Protein 6I1D (pdb70)

Radius of gyration: 24.36 Å; Cα contacts (8 Å, |Δi|>4): 1255; chains: 2; bounding box: 46×66×73 Å

GO terms:
  GO:0005847 mRNA cleavage and polyadenylation specificity factor complex (C, IDA)
  GO:0034247 snoRNA splicing (P, IMP)
  GO:0004521 RNA endonuclease activity (F, IMP)
  GO:0031126 sno(s)RNA 3'-end processing (P, IMP)
  GO:0006369 termination of RNA polymerase II transcription (P, IMP)
  GO:0006397 mRNA processing (P, IMP)
  GO:0008380 RNA splicing (P, IMP)
  GO:0005515 protein binding (F, IPI)

Solvent-accessible surface area: 23194 Å² total; per-residue (Å²): 186,75,52,54,2,49,0,17,0,0,0,0,3,14,20,2,0,8,0,0,2,0,2,39,4,97,80,59,6,0,0,0,0,0,0,5,14,10,34,77,92,3,22,8,0,5,1,1,5,11,59,19,73,4,37,103,3,43,0,0,1,0,1,0,0,25,22,14,3,0,1,0,0,2,11,0,31,64,68,3,63,26,138,21,113,4,5,0,1,70,0,0,35,29,3,0,59,76,5,0,150,66,10,8,115,31,6,43,69,69,94,160,15,46,110,146,46,41,90,72,1,36,101,135,4,59,46,7,83,34,100,51,82,38,89,10,82,43,0,86,2,17,1,13,38,0,5,2,2,3,4,3,1,0,1,17,2,48,14,62,44,3,50,6,0,3,0,2,4,0,9,50,58,94,16,50,0,9,46,41,4,54,58,7,122,101,77,6,45,0,0,0,0,1,0,4,30,4,40,50,97,59,98,82,61,112,73,28,13,176,110,0,12,103,34,0,22,29,12,4,118,179,31,0,40,0,1,0,4,9,42,12,0,0,31,1,0,2,1,0,19,4,0,7,78,38,8,58,126,62,55,146,80,9,16,80,67,106,22,45,2,33,0,0,3,94,25,1,136,75,3,6,54,16,0,51,93,41,8,108,56,1,12,103,71,4,85,94,92,73,157,95,71,156,88,25,31,0,103,13,153,33,11,50,95,31,148,68,25,142,130,24,173,39,202,23,37,5,0,0,0,0,16,28,17,28,0,50,31,44,35,0,12,58,0,0,30,112,10,0,41,68,87,94,8,1,2,0,4,7,30,55,8,3,85,64,7,23,0,59,84,0,42,124,104,20,123,56,0,52,15,73,142,59,92,142,107,81,26,51,32,128,1,88,20,61,89,7,24,4,7,16,20,3,11,28,106,45,4,26,82,0,1,77,116,14,86,2,55,14,2,0,0,1,5,0,38,46,121,34,0,27,166,0,55,72,27,0,61,80,62,26,52,104,67,126,70,76,148,102,48,15,80,10,54,42,13,141,17,39,72,103,13,74,16,98,28,133,115,4,22,0,67,6,61,11,89,8,10,144,69,80,43,137,4,112,28,121,38,112,16,22,39,0,60,62,0,9,85,67,0,4,127,112,23,130,6,40,86,0,84,35,2,27,6,69,0,37,36,56,133,87,130,116,61,34,122,79,35,76,95,75,0,78,114,65,35,53,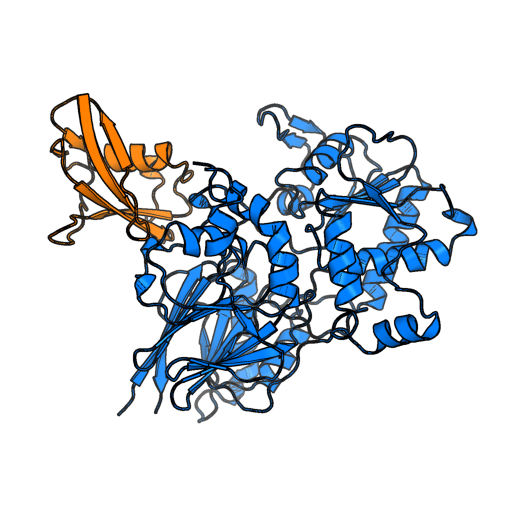2,19,0,42,15,14,23,29,172,186,19,31,0,28,81,5,52,134

Nearest PDB structures (foldseek):
  6i1d-assembly1_A  TM=1.002E+00  e=2.218E-97  Saccharomyces cerevisiae S288C
  8rc4-assembly1_k  TM=8.988E-01  e=2.178E-39  Homo sapiens
  7ycx-assembly1_K  TM=8.843E-01  e=1.951E-39  Homo sapiens
  8r22-assembly1_C  TM=8.656E-01  e=1.515E-35  Homo sapiens
  7cun-assembly1_K  TM=9.005E-01  e=2.048E-30  Homo sapiens

Sequence (546 aa):
NTTTFKFFSLGGSNEVGRSCHILQYKGKTVMLDAGIHPAYQGLASLPFYDEFDLSKVDILLISHFHLDHAASLPYVMQRTNFQGRVFMTHPTKAIYRWLLRDFVRVTSIGGLFSDEDLVDSFDKIETVDYHSTVDVNGIKFTAFHAGHVLGAAMFQIEIAGLRVLFTGDYSREVDRHLNSAEVPPLSSNVLIVESTFGTATHEPRLNRERKLTQLIHSTVMRGGRVLLPVFALGRAQEIMLILDEYWSQHADELGGGQVPIFYASNLAKKCMSVFQTYVNMMNDDIRKKFRDSQTNPFIFKNISYLRNLEDFQDFGPSVMLASPGMLQSGLSRDLLERWCPEDKNLVLITGYSIEGTMAKFIMLEPDTIPSINNPEITIPRRCQVEEISFAAHVDFQENLEFIEKISAPNIILVHGEANPMGRLKSALLSNFASLKGTDNEVHVFNPRNCVEVDLEFQSSTIFYRFKSQRNTSRILFDGTGLTVFDLKREIIQENKLGDGTDFQLKIYNPDTEEEYDDDAFVIPRSTSVIVKRSPAIKGNATRYVT

Organism: Saccharomyces cerevisiae (strain ATCC 204508 / S288c) (NCBI:txid559292)

Foldseek 3Di:
DWWKWKKFWLDFFLFFAQGWMWIDTPQAIEIEFGAFHVLAFAQNRHRNPVLDQLCSHAEYEFQAQDRRGHLRQLVCQPPHNHDHAYEFAPLRLLVNLVCNQVSQVRHPVVPGDDPVCCCRSRVRHYYDHAPDWDDDPQKIKHWFFFWQFPRGTWIWIDHPRAIEIENPFGFAADAQKADHTDADPDAHQEYEYELAQFQDDADHPVVLLVVVVVVCVVLQVVFAAEEEEAALDTLVLSVLLSCLVVCVVPCVQQNDPRAAEEEEAQCVVVRLVSVQVCSVNIDPNLVVVCVVVVDHSSPGPRYDYHYACPPPDDGGYYYYHYDDQLLQDDDSVVVQLVRQLDQSYEYERAADHGPNTVNVVCQVPDQWAARPVGGVDTGGGNYHYYYRYPSNGYHLVRVLVSCVVSLHQEYEYGNYNNVSVVSNQVVNQVVQVVCPPHPSHHHYHRDDHPDMDMDIDD/DFWEWEDAPVDDDIDIDDDDDFFAFLLQVLLRVCVVVVVDQWQFWAKWKAAPPVRHTPPDRGDTDGTPYYIYMYIGGAPVRISNVSRD

InterPro domains:
  IPR001279 Metallo-beta-lactamase [PF00753] (21-196)
  IPR001279 Metallo-beta-lactamase [SM00849] (21-239)
  IPR011108 Zn-dependent metallo-hydrolase, RNA specificity domain [PF07521] (394-443)
  IPR021718 Pre-mRNA 3'-end-processing endonuclease polyadenylation factor C-term [PF11718] (533-777)
  IPR021718 Pre-mRNA 3'-end-processing endonuclease polyadenylation factor C-term [SM01098] (528-778)
  IPR022712 Beta-Casp domain [PF10996] (251-376)
  IPR022712 Beta-Casp domain [SM01027] (251-377)
  IPR036866 Ribonuclease Z/Hydroxyacylglutathione hydrolase-like [G3DSA:3.60.15.10] (14-436)
  IPR036866 Ribonuclease Z/Hydroxyacylglutathione hydrolase-like [SSF56281] (10-473)
  IPR050698 RNA Processing Metallo-Beta-Lactamase [PTHR11203] (11-768)

Structure (mmCIF, N/CA/C/O backbone):
data_6I1D
#
_entry.id   6I1D
#
_cell.length_a   43.380
_cell.length_b   124.270
_cell.length_c   63.450
_cell.angle_alpha   90.00
_cell.angle_beta   103.21
_cell.angle_gamma   90.00
#
_symmetry.space_group_name_H-M   'P 1 21 1'
#
loop_
_entity.id
_entity.type
_entity.pdbx_description
1 polymer 'Endoribonuclease YSH1'
2 polymer 'Protein MPE1'
3 non-polymer 'ZINC ION'
4 non-polymer GLYCEROL
5 water water
#
loop_
_atom_site.group_PDB
_atom_site.id
_atom_site.type_symbol
_atom_site.label_atom_id
_atom_site.label_alt_id
_atom_site.label_comp_id
_atom_site.label_asym_id
_atom_site.label_entity_id
_atom_site.label_seq_id
_atom_site.pdbx_PDB_ins_code
_atom_site.Cartn_x
_atom_site.Cartn_y
_atom_site.Cartn_z
_atom_site.occupancy
_atom_site.B_iso_or_equiv
_atom_site.auth_seq_id
_atom_site.auth_comp_id
_atom_site.auth_asym_id
_atom_site.auth_atom_id
_atom_site.pdbx_PDB_model_num
ATOM 1 N N . ASN A 1 5 ? 1.949 70.330 -25.172 1.00 117.45 5 ASN A N 1
ATOM 2 C CA . ASN A 1 5 ? 2.289 69.000 -24.678 1.00 116.44 5 ASN A CA 1
ATOM 3 C C . ASN A 1 5 ? 2.692 69.038 -23.206 1.00 111.39 5 ASN A C 1
ATOM 4 O O . ASN A 1 5 ? 2.367 68.131 -22.440 1.00 113.58 5 ASN A O 1
ATOM 9 N N . THR A 1 6 ? 3.409 70.089 -22.817 1.00 101.51 6 THR A N 1
ATOM 10 C CA . THR A 1 6 ? 3.835 70.280 -21.438 1.00 90.10 6 THR A CA 1
ATOM 11 C C . THR A 1 6 ? 3.427 71.668 -20.968 1.00 79.23 6 THR A C 1
ATOM 12 O O . THR A 1 6 ? 3.438 72.624 -21.748 1.00 82.97 6 THR A O 1
ATOM 16 N N . THR A 1 7 ? 3.066 71.773 -19.693 1.00 68.60 7 THR A N 1
ATOM 17 C CA . THR A 1 7 ? 2.763 73.053 -19.071 1.00 74.28 7 THR A CA 1
ATOM 18 C C . THR A 1 7 ? 3.807 73.366 -18.006 1.00 66.22 7 THR A C 1
ATOM 19 O O . THR A 1 7 ? 4.462 72.472 -17.465 1.00 63.91 7 THR A O 1
ATOM 23 N N . THR A 1 8 ? 3.953 74.654 -17.711 1.00 62.57 8 THR A N 1
ATOM 24 C CA . THR A 1 8 ? 5.038 75.148 -16.874 1.00 61.92 8 THR A CA 1
ATOM 25 C C . THR A 1 8 ? 4.582 75.301 -15.429 1.00 53.77 8 THR A C 1
ATOM 26 O O . THR A 1 8 ? 3.566 75.949 -15.155 1.00 51.78 8 THR A O 1
ATOM 30 N N . PHE A 1 9 ? 5.339 74.705 -14.510 1.00 54.61 9 PHE A N 1
ATOM 31 C CA . PHE A 1 9 ? 5.204 74.983 -13.087 1.00 53.46 9 PHE A CA 1
ATOM 32 C C . PHE A 1 9 ? 6.190 76.082 -12.713 1.00 56.38 9 PHE A C 1
ATOM 33 O O . PHE A 1 9 ? 7.380 75.993 -13.033 1.00 55.75 9 PHE A O 1
ATOM 41 N N . LYS A 1 10 ? 5.694 77.115 -12.042 1.00 58.45 10 LYS A N 1
ATOM 42 C CA . LYS A 1 10 ? 6.458 78.327 -11.788 1.00 53.36 10 LYS A CA 1
ATOM 43 C C . LYS A 1 10 ? 6.596 78.546 -10.288 1.00 45.77 10 LYS A C 1
ATOM 44 O O . LYS A 1 10 ? 5.594 78.590 -9.568 1.00 49.92 10 LYS A O 1
ATOM 50 N N . PHE A 1 11 ? 7.835 78.683 -9.822 1.00 47.96 11 PHE A N 1
ATOM 51 C CA . PHE A 1 11 ? 8.126 79.026 -8.438 1.00 48.00 11 PHE A CA 1
ATOM 52 C C . PHE A 1 11 ? 8.983 80.285 -8.405 1.00 52.19 11 PHE A C 1
ATOM 53 O O . PHE A 1 11 ? 9.868 80.462 -9.249 1.00 55.64 11 PHE A O 1
ATOM 61 N N . PHE A 1 12 ? 8.715 81.154 -7.429 1.00 56.36 12 PHE A N 1
ATOM 62 C CA . PHE A 1 12 ? 9.584 82.283 -7.114 1.00 54.79 12 PHE A CA 1
ATOM 63 C C . PHE A 1 12 ? 9.167 82.859 -5.769 1.00 50.01 12 PHE A C 1
ATOM 64 O O . PHE A 1 12 ? 7.975 82.924 -5.461 1.00 55.32 12 PHE A O 1
ATOM 72 N N . SER A 1 13 ? 10.153 83.277 -4.980 1.00 48.42 13 SER A N 1
ATOM 73 C CA . SER A 1 13 ? 9.926 83.793 -3.636 1.00 50.81 13 SER A CA 1
ATOM 74 C C . SER A 1 13 ? 9.918 85.316 -3.634 1.00 46.37 13 SER A C 1
ATOM 75 O O . SER A 1 13 ? 10.750 85.954 -4.286 1.00 44.82 13 SER A O 1
ATOM 78 N N . LEU A 1 14 ? 8.976 85.896 -2.891 1.00 45.51 14 LEU A N 1
ATOM 79 C CA . LEU A 1 14 ? 9.044 87.319 -2.581 1.00 47.14 14 LEU A CA 1
ATOM 80 C C . LEU A 1 14 ? 9.917 87.591 -1.363 1.00 42.63 14 LEU A C 1
ATOM 81 O O . LEU A 1 14 ? 10.295 88.745 -1.127 1.00 37.73 14 LEU A O 1
ATOM 86 N N . GLY A 1 15 ? 10.250 86.553 -0.605 1.00 46.94 15 GLY A N 1
ATOM 87 C CA . GLY A 1 15 ? 11.171 86.668 0.505 1.00 42.78 15 GLY A CA 1
ATOM 88 C C . GLY A 1 15 ? 11.473 85.295 1.058 1.00 46.19 15 GLY A C 1
ATOM 89 O O . GLY A 1 15 ? 10.741 84.332 0.812 1.00 46.06 15 GLY A O 1
ATOM 90 N N . GLY A 1 16 ? 12.571 85.215 1.804 1.00 37.03 16 GLY A N 1
ATOM 91 C CA . GLY A 1 16 ? 12.933 83.958 2.424 1.00 31.59 16 GLY A CA 1
ATOM 92 C C . GLY A 1 16 ? 13.666 82.989 1.529 1.00 41.06 16 GLY A C 1
ATOM 93 O O . GLY A 1 16 ? 13.764 81.805 1.863 1.00 40.86 16 GLY A O 1
ATOM 94 N N . SER A 1 17 ? 14.177 83.447 0.393 1.00 40.84 17 SER A N 1
ATOM 95 C CA . SER A 1 17 ? 15.039 82.637 -0.455 1.00 45.41 17 SER A CA 1
ATOM 96 C C . SER A 1 17 ? 16.476 83.104 -0.291 1.00 45.68 17 SER A C 1
ATOM 97 O O . SER A 1 17 ? 16.754 84.308 -0.352 1.00 45.69 17 SER A O 1
ATOM 100 N N . ASN A 1 18 ? 17.376 82.144 -0.071 1.00 41.39 18 ASN A N 1
ATOM 101 C CA . ASN A 1 18 ? 18.780 82.418 0.235 1.00 49.07 18 ASN A CA 1
ATOM 102 C C . ASN A 1 18 ? 18.921 83.312 1.460 1.00 50.28 18 ASN A C 1
ATOM 103 O O . ASN A 1 18 ? 19.903 84.044 1.601 1.00 47.47 18 ASN A O 1
ATOM 108 N N . GLU A 1 19 ? 17.934 83.241 2.349 1.00 51.11 19 GLU A N 1
ATOM 109 C CA . GLU A 1 19 ? 17.923 83.995 3.593 1.00 48.26 19 GLU A CA 1
ATOM 110 C C . GLU A 1 19 ? 16.904 83.345 4.516 1.00 48.22 19 GLU A C 1
ATOM 111 O O . GLU A 1 19 ? 16.074 82.543 4.081 1.00 45.46 19 GLU A O 1
ATOM 117 N N . VAL A 1 20 ? 16.989 83.687 5.798 1.00 52.21 20 VAL A N 1
ATOM 118 C CA . VAL A 1 20 ? 15.972 83.336 6.781 1.00 49.33 20 VAL A CA 1
ATOM 119 C C . VAL A 1 20 ? 15.265 84.625 7.172 1.00 53.04 20 VAL A C 1
ATOM 120 O O . VAL A 1 20 ? 15.903 85.566 7.664 1.00 53.80 20 VAL A O 1
ATOM 124 N N . GLY A 1 21 ? 13.954 84.672 6.951 1.00 52.62 21 GLY A N 1
ATOM 125 C CA . GLY A 1 21 ? 13.180 85.864 7.235 1.00 45.46 21 GLY A CA 1
ATOM 126 C C . GLY A 1 21 ? 12.279 86.263 6.084 1.00 43.24 21 GLY A C 1
ATOM 127 O O . GLY A 1 21 ? 12.548 85.912 4.929 1.00 36.54 21 GLY A O 1
ATOM 128 N N . ARG A 1 22 ? 11.215 87.003 6.405 1.00 40.65 22 ARG A N 1
ATOM 129 C CA . ARG A 1 22 ? 10.226 87.527 5.449 1.00 39.17 22 ARG A CA 1
ATOM 130 C C . ARG A 1 22 ? 9.792 86.467 4.432 1.00 45.15 22 ARG A C 1
ATOM 131 O O . ARG A 1 22 ? 9.731 86.705 3.223 1.00 45.89 22 ARG A O 1
ATOM 139 N N . SER A 1 23 ? 9.445 85.288 4.945 1.00 41.87 23 SER A N 1
ATOM 140 C CA . SER A 1 23 ? 9.120 84.156 4.083 1.00 45.71 23 SER A CA 1
ATOM 141 C C . SER A 1 23 ? 7.840 84.407 3.292 1.00 48.04 23 SER A C 1
ATOM 142 O O . SER A 1 23 ? 6.805 84.777 3.858 1.00 45.02 23 SER A O 1
ATOM 145 N N . CYS A 1 24 ? 7.918 84.195 1.978 1.00 42.38 24 CYS A N 1
ATOM 146 C CA . CYS A 1 24 ? 6.768 84.306 1.089 1.00 39.91 24 CYS A CA 1
ATOM 147 C C . CYS A 1 24 ? 7.114 83.743 -0.284 1.00 43.26 24 CYS A C 1
ATOM 148 O O . CYS A 1 24 ? 7.930 84.323 -1.010 1.00 37.76 24 CYS A O 1
ATOM 151 N N . HIS A 1 25 ? 6.491 82.622 -0.646 1.00 39.53 25 HIS A N 1
ATOM 152 C CA . HIS A 1 25 ? 6.767 81.913 -1.888 1.00 42.75 25 HIS A CA 1
ATOM 153 C C . HIS A 1 25 ? 5.489 81.766 -2.702 1.00 46.41 25 HIS A C 1
ATOM 154 O O . HIS A 1 25 ? 4.408 81.559 -2.142 1.00 43.93 25 HIS A O 1
ATOM 161 N N . ILE A 1 26 ? 5.622 81.862 -4.026 1.00 49.56 26 ILE A N 1
ATOM 162 C CA . ILE A 1 26 ? 4.495 81.829 -4.952 1.00 47.18 26 ILE A CA 1
ATOM 163 C C . ILE A 1 26 ? 4.631 80.617 -5.865 1.00 44.99 26 ILE A C 1
ATOM 164 O O . ILE A 1 26 ? 5.717 80.340 -6.387 1.00 47.04 26 ILE A O 1
ATOM 169 N N . LEU A 1 27 ? 3.522 79.903 -6.061 1.00 50.52 27 LEU A N 1
ATOM 170 C CA . LEU A 1 27 ? 3.430 78.803 -7.013 1.00 46.91 27 LEU A CA 1
ATOM 171 C C . LEU A 1 27 ? 2.361 79.116 -8.050 1.00 44.76 27 LEU A C 1
ATOM 172 O O . LEU A 1 27 ? 1.264 79.560 -7.701 1.00 48.87 27 LEU A O 1
ATOM 177 N N . GLN A 1 28 ? 2.679 78.886 -9.324 1.00 48.05 28 GLN A N 1
ATOM 178 C CA . GLN A 1 28 ? 1.705 79.010 -10.403 1.00 49.78 28 GLN A CA 1
ATOM 179 C C . GLN A 1 28 ? 1.766 77.776 -11.287 1.00 56.57 28 GLN A C 1
ATOM 180 O O . GLN A 1 28 ? 2.855 77.328 -11.663 1.00 54.18 28 GLN A O 1
ATOM 186 N N . TYR A 1 29 ? 0.593 77.243 -11.620 1.00 52.48 29 TYR A N 1
ATOM 187 C CA . TYR A 1 29 ? 0.484 76.041 -12.441 1.00 55.94 29 TYR A CA 1
ATOM 188 C C . TYR A 1 29 ? -0.945 75.945 -12.949 1.00 60.83 29 TYR A C 1
ATOM 189 O O . TYR A 1 29 ? -1.882 75.879 -12.145 1.00 54.43 29 TYR A O 1
ATOM 198 N N . LYS A 1 30 ? -1.111 75.961 -14.273 1.00 62.02 30 LYS A N 1
ATOM 199 C CA . LYS A 1 30 ? -2.420 75.836 -14.917 1.00 57.29 30 LYS A CA 1
ATOM 200 C C . LYS A 1 30 ? -3.396 76.903 -14.419 1.00 61.92 30 LYS A C 1
ATOM 201 O O . LYS A 1 30 ? -4.538 76.614 -14.050 1.00 58.30 30 LYS A O 1
ATOM 207 N N . GLY A 1 31 ? -2.933 78.153 -14.404 1.00 54.46 31 GLY A N 1
ATOM 208 C CA . GLY A 1 31 ? -3.785 79.280 -14.082 1.00 46.23 31 GLY A CA 1
ATOM 209 C C . GLY A 1 31 ? -4.124 79.457 -12.617 1.00 50.03 31 GLY A C 1
ATOM 210 O O . GLY A 1 31 ? -4.880 80.379 -12.284 1.00 56.91 31 GLY A O 1
ATOM 211 N N . LYS A 1 32 ? -3.600 78.613 -11.734 1.00 47.63 32 LYS A N 1
ATOM 212 C CA . LYS A 1 32 ? -3.823 78.738 -10.302 1.00 41.11 32 LYS A CA 1
ATOM 213 C C . LYS A 1 32 ? -2.588 79.324 -9.629 1.00 48.09 32 LYS A C 1
ATOM 214 O O . LYS A 1 32 ? -1.455 79.062 -10.040 1.00 45.01 32 LYS A O 1
ATOM 220 N N . THR A 1 33 ? -2.815 80.129 -8.592 1.00 46.72 33 THR A N 1
ATOM 221 C CA . THR A 1 33 ? -1.737 80.805 -7.877 1.00 44.02 33 THR A CA 1
ATOM 222 C C . THR A 1 33 ? -1.893 80.562 -6.383 1.00 48.46 33 THR A C 1
ATOM 223 O O . THR A 1 33 ? -2.946 80.861 -5.809 1.00 49.43 33 THR A O 1
ATOM 227 N N . VAL A 1 34 ? -0.841 80.029 -5.760 1.00 40.89 34 VAL A N 1
ATOM 228 C CA . VAL A 1 34 ? -0.796 79.744 -4.330 1.00 39.47 34 VAL A CA 1
ATOM 229 C C . VAL A 1 34 ? 0.318 80.573 -3.708 1.00 47.55 34 VAL A C 1
ATOM 230 O O . VAL A 1 34 ? 1.423 80.648 -4.257 1.00 44.30 34 VAL A O 1
ATOM 234 N N . MET A 1 35 ? 0.032 81.195 -2.567 1.00 48.01 35 MET A N 1
ATOM 235 C CA . MET A 1 35 ? 1.045 81.891 -1.782 1.00 49.51 35 MET A CA 1
ATOM 236 C C . MET A 1 35 ? 1.329 81.095 -0.514 1.00 47.43 35 MET A C 1
ATOM 237 O O . MET A 1 35 ? 0.399 80.715 0.206 1.00 44.78 35 MET A O 1
ATOM 242 N N . LEU A 1 36 ? 2.611 80.843 -0.248 1.00 49.79 36 LEU A N 1
ATOM 243 C CA . LEU A 1 36 ? 3.057 80.119 0.939 1.00 46.77 36 LEU A CA 1
ATOM 244 C C . LEU A 1 36 ? 3.675 81.111 1.917 1.00 45.75 36 LEU A C 1
ATOM 245 O O . LEU A 1 36 ? 4.716 81.710 1.624 1.00 50.11 36 LEU A O 1
ATOM 250 N N . ASP A 1 37 ? 3.016 81.291 3.066 1.00 45.81 37 ASP A N 1
ATOM 251 C CA . ASP A 1 37 ? 3.488 82.105 4.185 1.00 46.19 37 ASP A CA 1
ATOM 252 C C . ASP A 1 37 ? 3.506 83.601 3.876 1.00 40.99 37 ASP A C 1
ATOM 253 O O . ASP A 1 37 ? 3.367 84.015 2.720 1.00 40.58 37 ASP A O 1
ATOM 258 N N . ALA A 1 38 ? 3.662 84.417 4.919 1.00 39.48 38 ALA A N 1
ATOM 259 C CA . ALA A 1 38 ? 3.723 85.869 4.788 1.00 35.58 38 ALA A CA 1
ATOM 260 C C . ALA A 1 38 ? 4.378 86.475 6.023 1.00 40.51 38 ALA A C 1
ATOM 261 O O . ALA A 1 38 ? 3.687 86.969 6.920 1.00 41.76 38 ALA A O 1
ATOM 263 N N . GLY A 1 39 ? 5.709 86.435 6.090 1.00 33.95 39 GLY A N 1
ATOM 264 C CA . GLY A 1 39 ? 6.436 86.891 7.251 1.00 31.88 39 GLY A CA 1
ATOM 265 C C . GLY A 1 39 ? 7.132 88.223 7.024 1.00 40.94 39 GLY A C 1
ATOM 2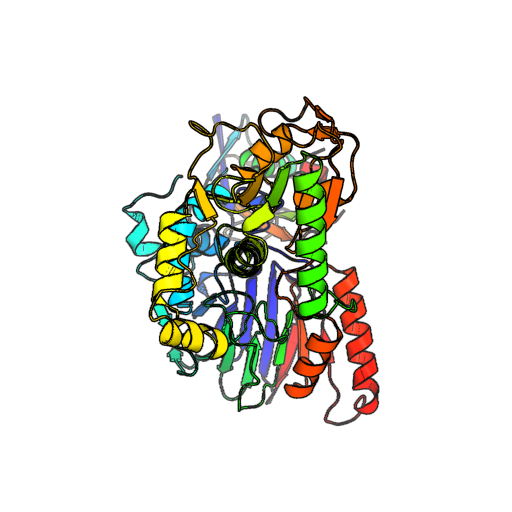66 O O . GLY A 1 39 ? 7.057 88.833 5.961 1.00 42.67 39 GLY A O 1
ATOM 267 N N . ILE A 1 40 ? 7.822 88.669 8.073 1.00 40.41 40 ILE A N 1
ATOM 268 C CA . ILE A 1 40 ? 8.651 89.863 8.013 1.00 45.03 40 ILE A CA 1
ATOM 269 C C . ILE A 1 40 ? 10.086 89.477 8.357 1.00 42.52 40 ILE A C 1
ATOM 270 O O . ILE A 1 40 ? 10.363 88.376 8.833 1.00 39.81 40 ILE A O 1
ATOM 275 N N . HIS A 1 41 ? 11.002 90.410 8.100 1.00 46.52 41 HIS A N 1
ATOM 276 C CA . HIS A 1 41 ? 12.406 90.228 8.434 1.00 44.04 41 HIS A CA 1
ATOM 277 C C . HIS A 1 41 ? 12.683 90.900 9.769 1.00 53.14 41 HIS A C 1
ATOM 278 O O . HIS A 1 41 ? 12.611 92.136 9.855 1.00 51.68 41 HIS A O 1
ATOM 285 N N . PRO A 1 42 ? 13.017 90.149 10.822 1.00 50.73 42 PRO A N 1
ATOM 286 C CA . PRO A 1 42 ? 13.172 90.762 12.155 1.00 50.06 42 PRO A CA 1
ATOM 287 C C . PRO A 1 42 ? 14.272 91.807 12.235 1.00 50.86 42 PRO A C 1
ATOM 288 O O . PRO A 1 42 ? 14.330 92.533 13.236 1.00 48.72 42 PRO A O 1
ATOM 292 N N . ALA A 1 43 ? 15.148 91.904 11.235 1.00 48.22 43 ALA A N 1
ATOM 293 C CA . ALA A 1 43 ? 16.209 92.900 11.279 1.00 51.58 43 ALA A CA 1
ATOM 294 C C . ALA A 1 43 ? 15.731 94.295 10.898 1.00 58.32 43 ALA A C 1
ATOM 295 O O . ALA A 1 43 ? 16.473 95.261 11.104 1.00 57.89 43 ALA A O 1
ATOM 297 N N . TYR A 1 44 ? 14.518 94.429 10.366 1.00 55.29 44 TYR A N 1
ATOM 298 C CA . TYR A 1 44 ? 14.013 95.708 9.894 1.00 52.49 44 TYR A CA 1
ATOM 299 C C . TYR A 1 44 ? 12.656 95.998 10.521 1.00 58.26 44 TYR A C 1
ATOM 300 O O . TYR A 1 44 ? 12.075 95.168 11.227 1.00 53.36 44 TYR A O 1
ATOM 309 N N . GLN A 1 45 ? 12.158 97.205 10.255 1.00 64.01 45 GLN A N 1
ATOM 310 C CA . GLN A 1 45 ? 10.850 97.644 10.714 1.00 64.59 45 GLN A CA 1
ATOM 311 C C . GLN A 1 45 ? 10.117 98.326 9.568 1.00 63.25 45 GLN A C 1
ATOM 312 O O . GLN A 1 45 ? 10.714 98.695 8.554 1.00 63.85 45 GLN A O 1
ATOM 318 N N . GLY A 1 46 ? 8.809 98.492 9.744 1.00 58.01 46 GLY A N 1
ATOM 319 C CA . GLY A 1 46 ? 8.001 99.132 8.726 1.00 47.30 46 GLY A CA 1
ATOM 320 C C . GLY A 1 46 ? 7.991 98.348 7.426 1.00 52.91 46 GLY A C 1
ATOM 321 O O . GLY A 1 46 ? 8.047 97.112 7.403 1.00 54.56 46 GLY A O 1
ATOM 322 N N . LEU A 1 47 ? 7.910 99.085 6.315 1.00 49.94 47 LEU A N 1
ATOM 323 C CA . LEU A 1 47 ? 7.888 98.442 5.004 1.00 44.31 47 LEU A CA 1
ATOM 324 C C . LEU A 1 47 ? 9.212 97.760 4.688 1.00 51.84 47 LEU A C 1
ATOM 325 O O . LEU A 1 47 ? 9.244 96.794 3.913 1.00 49.35 47 LEU A O 1
ATOM 330 N N . ALA A 1 48 ? 10.313 98.241 5.279 1.00 45.30 48 ALA A N 1
ATOM 331 C CA . ALA A 1 48 ? 11.612 97.618 5.050 1.00 51.40 48 ALA A CA 1
ATOM 332 C C . ALA A 1 48 ? 11.648 96.166 5.514 1.00 51.68 48 ALA A C 1
ATOM 333 O O . ALA A 1 48 ? 12.503 95.402 5.056 1.00 46.65 48 ALA A O 1
ATOM 335 N N . SER A 1 49 ? 10.743 95.767 6.406 1.00 51.33 49 SER A N 1
ATOM 336 C CA . SER A 1 49 ? 10.704 94.401 6.909 1.00 48.45 49 SER A CA 1
ATOM 337 C C . SER A 1 49 ? 9.850 93.475 6.053 1.00 48.55 49 SER A C 1
ATOM 338 O O . SER A 1 49 ? 9.799 92.273 6.332 1.00 50.84 49 SER A O 1
ATOM 341 N N . LEU A 1 50 ? 9.192 93.999 5.002 1.00 46.56 50 LEU A N 1
ATOM 342 C CA . LEU A 1 50 ? 8.214 93.235 4.241 1.00 49.61 50 LEU A CA 1
ATOM 343 C C . LEU A 1 50 ? 8.872 92.447 3.112 1.00 43.01 50 LEU A C 1
ATOM 344 O O . LEU A 1 50 ? 9.938 92.827 2.617 1.00 51.04 50 LEU A O 1
ATOM 349 N N . PRO A 1 51 ? 8.253 91.345 2.687 1.00 38.66 51 PRO A N 1
ATOM 350 C CA . PRO A 1 51 ? 8.642 90.718 1.417 1.00 35.58 51 PRO A CA 1
ATOM 351 C C . PRO A 1 51 ? 8.475 91.696 0.264 1.00 41.47 51 PRO A C 1
ATOM 352 O O . PRO A 1 51 ? 7.825 92.736 0.377 1.00 42.89 51 PRO A O 1
ATOM 356 N N . PHE A 1 52 ? 9.071 91.349 -0.877 1.00 42.44 52 PHE A N 1
ATOM 357 C CA . PHE A 1 52 ? 9.072 92.246 -2.034 1.00 43.81 52 PHE A CA 1
ATOM 358 C C . PHE A 1 52 ? 7.762 92.083 -2.811 1.00 43.52 52 PHE A C 1
ATOM 359 O O . PHE A 1 52 ? 7.716 91.621 -3.954 1.00 44.37 52 PHE A O 1
ATOM 367 N N . TYR A 1 53 ? 6.678 92.514 -2.155 1.00 41.54 53 TYR A N 1
ATOM 368 C CA . TYR A 1 53 ? 5.334 92.370 -2.703 1.00 46.30 53 TYR A CA 1
ATOM 369 C C . TYR A 1 53 ? 5.143 93.157 -3.995 1.00 52.33 53 TYR A C 1
ATOM 370 O O . TYR A 1 53 ? 4.292 92.791 -4.815 1.00 52.26 53 TYR A O 1
ATOM 379 N N . ASP A 1 54 ? 5.903 94.238 -4.194 1.00 49.12 54 ASP A N 1
ATOM 380 C CA . ASP A 1 54 ? 5.738 95.044 -5.402 1.00 45.53 54 ASP A CA 1
ATOM 381 C C . ASP A 1 54 ? 6.070 94.266 -6.669 1.00 44.41 54 ASP A C 1
ATOM 382 O O . ASP A 1 54 ? 5.714 94.711 -7.766 1.00 48.26 54 ASP A O 1
ATOM 387 N N . GLU A 1 55 ? 6.756 93.130 -6.550 1.00 40.23 55 GLU A N 1
ATOM 388 C CA . GLU A 1 55 ? 7.177 92.353 -7.707 1.00 48.58 55 GLU A CA 1
ATOM 389 C C . GLU A 1 55 ? 6.122 91.360 -8.182 1.00 55.73 55 GLU A C 1
ATOM 390 O O . GLU A 1 55 ? 6.360 90.656 -9.168 1.00 57.89 55 GLU A O 1
ATOM 396 N N . PHE A 1 56 ? 4.966 91.290 -7.524 1.00 54.83 56 PHE A N 1
ATOM 397 C CA . PHE A 1 56 ? 3.933 90.347 -7.924 1.00 51.01 56 PHE A CA 1
ATOM 398 C C . PHE A 1 56 ? 2.558 90.953 -7.693 1.00 51.78 56 PHE A C 1
ATOM 399 O O . PHE A 1 56 ? 2.341 91.665 -6.709 1.00 55.03 56 PHE A O 1
ATOM 407 N N . ASP A 1 57 ? 1.635 90.660 -8.606 1.00 58.02 57 ASP A N 1
ATOM 408 C CA . ASP A 1 57 ? 0.242 91.086 -8.480 1.00 59.43 57 ASP A CA 1
ATOM 409 C C . ASP A 1 57 ? -0.436 90.190 -7.449 1.00 54.52 57 ASP A C 1
ATOM 410 O O . ASP A 1 57 ? -0.816 89.055 -7.747 1.00 52.25 57 ASP A O 1
ATOM 415 N N . LEU A 1 58 ? -0.593 90.703 -6.225 1.00 50.61 58 LEU A N 1
ATOM 416 C CA . LEU A 1 58 ? -1.193 89.911 -5.156 1.00 52.70 58 LEU A CA 1
ATOM 417 C C . LEU A 1 58 ? -2.662 89.603 -5.414 1.00 49.31 58 LEU A C 1
ATOM 418 O O . LEU A 1 58 ? -3.194 88.653 -4.829 1.00 43.80 58 LEU A O 1
ATOM 423 N N . SER A 1 59 ? -3.326 90.375 -6.274 1.00 48.72 59 SER A N 1
ATOM 424 C CA . SER A 1 59 ? -4.724 90.113 -6.587 1.00 50.53 59 SER A CA 1
ATOM 425 C C . SER A 1 59 ? -4.919 88.820 -7.368 1.00 51.82 59 SER A C 1
ATOM 426 O O . SER A 1 59 ? -6.061 88.375 -7.513 1.00 51.09 59 SER A O 1
ATOM 429 N N . LYS A 1 60 ? -3.842 88.214 -7.867 1.00 49.76 60 LYS A N 1
ATOM 430 C CA . LYS A 1 60 ? -3.912 86.964 -8.610 1.00 47.68 60 LYS A CA 1
ATOM 431 C C . LYS A 1 60 ? -3.845 85.733 -7.716 1.00 42.98 60 LYS A C 1
ATOM 432 O O . LYS A 1 60 ? -4.067 84.619 -8.206 1.00 48.94 60 LYS A O 1
ATOM 438 N N . VAL A 1 61 ? -3.552 85.904 -6.429 1.00 40.09 61 VAL A N 1
ATOM 439 C CA . VAL A 1 61 ? -3.380 84.776 -5.521 1.00 43.50 61 VAL A CA 1
ATOM 440 C C . VAL A 1 61 ? -4.743 84.199 -5.168 1.00 50.31 61 VAL A C 1
ATOM 441 O O . VAL A 1 61 ? -5.626 84.914 -4.684 1.00 50.80 61 VAL A O 1
ATOM 445 N N . ASP A 1 62 ? -4.912 82.896 -5.396 1.00 55.42 62 ASP A N 1
ATOM 446 C CA . ASP A 1 62 ? -6.176 82.241 -5.076 1.00 46.14 62 ASP A CA 1
ATOM 447 C C . ASP A 1 62 ? -6.254 81.867 -3.599 1.00 50.23 62 ASP A C 1
ATOM 448 O O . ASP A 1 62 ? -7.234 82.195 -2.919 1.00 46.21 62 ASP A O 1
ATOM 453 N N . ILE A 1 63 ? -5.242 81.171 -3.084 1.00 43.35 63 ILE A N 1
ATOM 454 C CA . ILE A 1 63 ? -5.210 80.794 -1.679 1.00 44.55 63 ILE A CA 1
ATOM 455 C C . ILE A 1 63 ? -3.863 81.177 -1.088 1.00 49.41 63 ILE A C 1
ATOM 456 O O . ILE A 1 63 ? -2.836 81.188 -1.775 1.00 46.22 63 ILE A O 1
ATOM 461 N N . LEU A 1 64 ? -3.877 81.498 0.203 1.00 49.22 64 LEU A N 1
ATOM 462 C CA . LEU A 1 64 ? -2.672 81.844 0.945 1.00 46.71 64 LEU A CA 1
ATOM 463 C C . LEU A 1 64 ? -2.628 80.979 2.194 1.00 45.08 64 LEU A C 1
ATOM 464 O O . LEU A 1 64 ? -3.510 81.081 3.052 1.00 43.33 64 LEU A O 1
ATOM 469 N N . LEU A 1 65 ? -1.615 80.120 2.285 1.00 40.09 65 LEU A N 1
ATOM 470 C CA . LEU A 1 65 ? -1.470 79.188 3.392 1.00 42.08 65 LEU A CA 1
ATOM 471 C C . LEU A 1 65 ? -0.367 79.658 4.330 1.00 44.31 65 LEU A C 1
ATOM 472 O O . LEU A 1 65 ? 0.684 80.125 3.881 1.00 43.42 65 LEU A O 1
ATOM 477 N N . ILE A 1 66 ? -0.614 79.530 5.633 1.00 42.43 66 ILE A N 1
ATOM 478 C CA . ILE A 1 66 ? 0.313 79.959 6.676 1.00 37.08 66 ILE A CA 1
ATOM 479 C C . ILE A 1 66 ? 0.754 78.722 7.446 1.00 44.42 66 ILE A C 1
ATOM 480 O O . ILE A 1 66 ? -0.070 78.069 8.100 1.00 45.52 66 ILE A O 1
ATOM 485 N N . SER A 1 67 ? 2.054 78.410 7.379 1.00 36.70 67 SER A N 1
ATOM 486 C CA . SER A 1 67 ? 2.561 77.179 7.980 1.00 37.19 67 SER A CA 1
ATOM 487 C C . SER A 1 67 ? 2.526 77.232 9.504 1.00 41.56 67 SER A C 1
ATOM 488 O O . SER A 1 67 ? 2.208 76.227 10.151 1.00 40.60 67 SER A O 1
ATOM 491 N N . HIS A 1 68 ? 2.862 78.377 10.098 1.00 36.73 68 HIS A N 1
ATOM 492 C CA . HIS A 1 68 ? 2.852 78.513 11.552 1.00 42.85 68 HIS A CA 1
ATOM 493 C C . HIS A 1 68 ? 2.922 79.994 11.913 1.00 49.02 68 HIS A C 1
ATOM 494 O O . HIS A 1 68 ? 3.003 80.863 11.041 1.00 43.77 68 HIS A O 1
ATOM 501 N N . PHE A 1 69 ? 2.897 80.276 13.217 1.00 46.65 69 PHE A N 1
ATOM 502 C CA . PHE A 1 69 ? 2.647 81.625 13.712 1.00 46.92 69 PHE A CA 1
ATOM 503 C C . PHE A 1 69 ? 3.905 82.470 13.874 1.00 46.42 69 PHE A C 1
ATOM 504 O O . PHE A 1 69 ? 3.796 83.627 14.293 1.00 40.46 69 PHE A O 1
ATOM 512 N N . HIS A 1 70 ? 5.086 81.934 13.572 1.00 45.11 70 HIS A N 1
ATOM 513 C CA . HIS A 1 70 ? 6.314 82.679 13.823 1.00 44.14 70 HIS A CA 1
ATOM 514 C C . HIS A 1 70 ? 6.363 83.950 12.977 1.00 46.82 70 HIS A C 1
ATOM 515 O O . HIS A 1 70 ? 5.753 84.040 11.906 1.00 44.13 70 HIS A O 1
ATOM 522 N N . LEU A 1 71 ? 7.096 84.947 13.480 1.00 53.25 71 LEU A N 1
ATOM 523 C CA . LEU A 1 71 ? 7.057 86.274 12.874 1.00 54.04 71 LEU A CA 1
ATOM 524 C C . LEU A 1 71 ? 7.626 86.276 11.460 1.00 46.95 71 LEU A C 1
ATOM 525 O O . LEU A 1 71 ? 7.185 87.066 10.616 1.00 46.79 71 LEU A O 1
ATOM 530 N N . ASP A 1 72 ? 8.591 85.409 11.170 1.00 41.60 72 ASP A N 1
ATOM 531 C CA . ASP A 1 72 ? 9.126 85.344 9.815 1.00 38.80 72 ASP A CA 1
ATOM 532 C C . ASP A 1 72 ? 8.260 84.508 8.885 1.00 46.28 72 ASP A C 1
ATOM 533 O O . ASP A 1 72 ? 8.703 84.175 7.781 1.00 40.94 72 ASP A O 1
ATOM 538 N N . HIS A 1 73 ? 7.031 84.188 9.301 1.00 47.83 73 HIS A N 1
ATOM 539 C CA . HIS A 1 73 ? 6.080 83.472 8.457 1.00 39.14 73 HIS A CA 1
ATOM 540 C C . HIS A 1 73 ? 4.676 84.048 8.471 1.00 38.49 73 HIS A C 1
ATOM 541 O O . HIS A 1 73 ? 3.930 83.806 7.516 1.00 39.89 73 HIS A O 1
ATOM 548 N N . ALA A 1 74 ? 4.279 84.802 9.495 1.00 37.78 74 ALA A N 1
ATOM 549 C CA . ALA A 1 74 ? 2.914 85.290 9.596 1.00 47.29 74 ALA A CA 1
ATOM 550 C C . ALA A 1 74 ? 2.792 86.781 9.882 1.00 42.21 74 ALA A C 1
ATOM 551 O O . ALA A 1 74 ? 1.684 87.315 9.771 1.00 45.40 74 ALA A O 1
ATOM 553 N N . ALA A 1 75 ? 3.880 87.471 10.234 1.00 43.19 75 ALA A N 1
ATOM 554 C CA . ALA A 1 75 ? 3.764 88.855 10.687 1.00 53.01 75 ALA A CA 1
ATOM 555 C C . ALA A 1 75 ? 3.418 89.820 9.561 1.00 50.84 75 ALA A C 1
ATOM 556 O O . ALA A 1 75 ? 3.041 90.962 9.838 1.00 47.56 75 ALA A O 1
ATOM 558 N N . SER A 1 76 ? 3.546 89.396 8.307 1.00 53.68 76 SER A N 1
ATOM 559 C CA . SER A 1 76 ? 3.154 90.204 7.162 1.00 44.74 76 SER A CA 1
ATOM 560 C C . SER A 1 76 ? 1.706 89.967 6.745 1.00 49.02 76 SER A C 1
ATOM 561 O O . SER A 1 76 ? 1.214 90.655 5.845 1.00 46.47 76 SER A O 1
ATOM 564 N N . LEU A 1 77 ? 1.016 89.012 7.371 1.00 47.59 77 LEU A N 1
ATOM 565 C CA . LEU A 1 77 ? -0.373 88.737 7.006 1.00 53.15 77 LEU A CA 1
ATOM 566 C C . LEU A 1 77 ? -1.312 89.910 7.274 1.00 52.82 77 LEU A C 1
ATOM 567 O O . LEU A 1 77 ? -2.140 90.214 6.397 1.00 43.22 77 LEU A O 1
ATOM 572 N N . PRO A 1 78 ? -1.261 90.600 8.425 1.00 50.68 78 PRO A N 1
ATOM 573 C CA . PRO A 1 78 ? -2.179 91.741 8.603 1.00 52.64 78 PRO A CA 1
ATOM 574 C C . PRO A 1 78 ? -1.992 92.813 7.547 1.00 56.41 78 PRO A C 1
ATOM 575 O O . PRO A 1 78 ? -2.969 93.435 7.111 1.00 55.85 78 PRO A O 1
ATOM 579 N N . TYR A 1 79 ? -0.748 93.039 7.118 1.00 50.80 79 TYR A N 1
ATOM 580 C CA . TYR A 1 79 ? -0.481 94.002 6.057 1.00 48.86 79 TYR A CA 1
ATOM 581 C C . TYR A 1 79 ? -1.042 93.525 4.724 1.00 49.82 79 TYR A C 1
ATOM 582 O O . TYR A 1 79 ? -1.584 94.322 3.951 1.00 52.55 79 TYR A O 1
ATOM 591 N N . VAL A 1 80 ? -0.899 92.230 4.431 1.00 50.94 80 VAL A N 1
ATOM 592 C CA . VAL A 1 80 ? -1.398 91.689 3.171 1.00 46.70 80 VAL A CA 1
ATOM 593 C C . VAL A 1 80 ? -2.913 91.818 3.099 1.00 51.23 80 VAL A C 1
ATOM 594 O O . VAL A 1 80 ? -3.476 92.170 2.054 1.00 51.47 80 VAL A O 1
ATOM 598 N N . MET A 1 81 ? -3.595 91.551 4.209 1.00 53.74 81 MET A N 1
ATOM 599 C CA . MET A 1 81 ? -5.050 91.518 4.225 1.00 52.08 81 MET A CA 1
ATOM 600 C C . MET A 1 81 ? -5.681 92.895 4.371 1.00 55.22 81 MET A C 1
ATOM 601 O O . MET A 1 81 ? -6.903 93.013 4.227 1.00 62.31 81 MET A O 1
ATOM 606 N N . GLN A 1 82 ? -4.893 93.929 4.647 1.00 53.10 82 GLN A N 1
ATOM 607 C CA . GLN A 1 82 ? -5.427 95.255 4.914 1.00 63.40 82 GLN A CA 1
ATOM 608 C C . GLN A 1 82 ? -4.940 96.324 3.949 1.00 64.85 82 GLN A C 1
ATOM 609 O O . GLN A 1 82 ? -5.693 97.258 3.660 1.00 66.18 82 GLN A O 1
ATOM 615 N N . ARG A 1 83 ? -3.718 96.208 3.425 1.00 56.15 83 ARG A N 1
ATOM 616 C CA . ARG A 1 83 ? -3.114 97.279 2.645 1.00 58.04 83 ARG A CA 1
ATOM 617 C C . ARG A 1 83 ? -2.833 96.917 1.193 1.00 51.50 83 ARG A C 1
ATOM 618 O O . ARG A 1 83 ? -2.388 97.787 0.436 1.00 54.74 83 ARG A O 1
ATOM 626 N N . THR A 1 84 ? -3.073 95.678 0.777 1.00 47.93 84 THR A N 1
ATOM 627 C CA . THR A 1 84 ? -2.740 95.224 -0.568 1.00 45.48 84 THR A CA 1
ATOM 628 C C . THR A 1 84 ? -4.010 94.882 -1.343 1.00 53.54 84 THR A C 1
ATOM 629 O O . THR A 1 84 ? -5.122 94.905 -0.809 1.00 57.92 84 THR A O 1
ATOM 633 N N . ASN A 1 85 ? -3.827 94.556 -2.623 1.00 60.25 85 ASN A N 1
ATOM 634 C CA . ASN A 1 85 ? -4.906 94.090 -3.485 1.00 62.97 85 ASN A CA 1
ATOM 635 C C . ASN A 1 85 ? -5.171 92.597 -3.345 1.00 61.49 85 ASN A C 1
ATOM 636 O O . ASN A 1 85 ? -5.811 92.011 -4.224 1.00 63.85 85 ASN A O 1
ATOM 641 N N . PHE A 1 86 ? -4.682 91.965 -2.282 1.00 52.41 86 PHE A N 1
ATOM 642 C CA . PHE A 1 86 ? -4.998 90.564 -2.048 1.00 53.74 86 PHE A CA 1
ATOM 643 C C . PHE A 1 86 ? -6.497 90.399 -1.828 1.00 52.69 86 PHE A C 1
ATOM 644 O O . PHE A 1 86 ? -7.126 91.178 -1.105 1.00 50.36 86 PHE A O 1
ATOM 652 N N . GLN A 1 87 ? -7.071 89.382 -2.468 1.00 46.96 87 GLN A N 1
ATOM 653 C CA . GLN A 1 87 ? -8.485 89.086 -2.300 1.00 61.39 87 GLN A CA 1
ATOM 654 C C . GLN A 1 87 ? -8.769 87.599 -2.150 1.00 61.73 87 GLN A C 1
ATOM 655 O O . GLN A 1 87 ? -9.940 87.224 -2.038 1.00 67.07 87 GLN A O 1
ATOM 661 N N . GLY A 1 88 ? -7.749 86.749 -2.143 1.00 54.32 88 GLY A N 1
ATOM 662 C CA . GLY A 1 88 ? -7.959 85.327 -2.017 1.00 50.56 88 GLY A CA 1
ATOM 663 C C . GLY A 1 88 ? -8.343 84.934 -0.600 1.00 51.56 88 GLY A C 1
ATOM 664 O O . GLY A 1 88 ? -8.648 85.757 0.265 1.00 53.44 88 GLY A O 1
ATOM 665 N N . ARG A 1 89 ? -8.317 83.627 -0.370 1.00 49.32 89 ARG A N 1
ATOM 666 C CA . ARG A 1 89 ? -8.671 83.051 0.916 1.00 48.17 89 ARG A CA 1
ATOM 667 C C . ARG A 1 89 ? -7.416 82.631 1.671 1.00 47.73 89 ARG A C 1
ATOM 668 O O . ARG A 1 89 ? -6.399 82.272 1.070 1.00 46.78 89 ARG A O 1
ATOM 676 N N . VAL A 1 90 ? -7.492 82.708 2.999 1.00 48.75 90 VAL A N 1
ATOM 677 C CA . VAL A 1 90 ? -6.360 82.461 3.885 1.00 42.85 90 VAL A CA 1
ATOM 678 C C . VAL A 1 90 ? -6.687 81.269 4.771 1.00 43.28 90 VAL A C 1
ATOM 679 O O . VAL A 1 90 ? -7.787 81.185 5.329 1.00 46.95 90 VAL A O 1
ATOM 683 N N . PHE A 1 91 ? -5.723 80.358 4.917 1.00 39.62 91 PHE A N 1
ATOM 684 C CA . PHE A 1 91 ? -5.906 79.141 5.696 1.00 40.95 91 PHE A CA 1
ATOM 685 C C . PHE A 1 91 ? -4.740 78.925 6.652 1.00 45.72 91 PHE A C 1
ATOM 686 O O . PHE A 1 91 ? -3.585 79.208 6.317 1.00 43.19 91 PHE A O 1
ATOM 694 N N . MET A 1 92 ? -5.057 78.415 7.840 1.00 46.56 92 MET A N 1
ATOM 695 C CA . MET A 1 92 ? -4.058 77.963 8.802 1.00 48.65 92 MET A CA 1
ATOM 696 C C . MET A 1 92 ? -4.725 76.948 9.720 1.00 52.09 92 MET A C 1
ATOM 697 O O . MET A 1 92 ? -5.947 76.790 9.713 1.00 49.90 92 MET A O 1
ATOM 702 N N . THR A 1 93 ? -3.910 76.246 10.504 1.00 49.47 93 THR A N 1
ATOM 703 C CA . THR A 1 93 ? -4.473 75.299 11.457 1.00 47.14 93 THR A CA 1
ATOM 704 C C . THR A 1 93 ? -5.165 76.040 12.599 1.00 50.05 93 THR A C 1
ATOM 705 O O . THR A 1 93 ? -4.982 77.245 12.799 1.00 52.71 93 THR A O 1
ATOM 709 N N . HIS A 1 94 ? -5.975 75.296 13.353 1.00 48.65 94 HIS A N 1
ATOM 710 C CA . HIS A 1 94 ? -6.707 75.894 14.469 1.00 50.46 94 HIS A CA 1
ATOM 711 C C . HIS A 1 94 ? -5.789 76.472 15.538 1.00 55.46 94 HIS A C 1
ATOM 712 O O . HIS A 1 94 ? -6.006 77.629 15.941 1.00 57.36 94 HIS A O 1
ATOM 719 N N . PRO A 1 95 ? -4.775 75.759 16.047 1.00 58.00 95 PRO A N 1
ATOM 720 C CA . PRO A 1 95 ? -3.904 76.385 17.053 1.00 54.36 95 PRO A CA 1
ATOM 721 C C . PRO A 1 95 ? -3.153 77.587 16.515 1.00 53.29 95 PRO A C 1
ATOM 722 O O . PRO A 1 95 ? -2.883 78.528 17.273 1.00 58.13 95 PRO A O 1
ATOM 726 N N . THR A 1 96 ? -2.824 77.593 15.222 1.00 49.44 96 THR A N 1
ATOM 727 C CA . THR A 1 96 ? -2.119 78.731 14.640 1.00 52.13 96 THR A CA 1
ATOM 728 C C . THR A 1 96 ? -2.981 79.987 14.683 1.00 44.16 96 THR A C 1
ATOM 729 O O . THR A 1 96 ? -2.520 81.057 15.098 1.00 39.94 96 THR A O 1
ATOM 733 N N . LYS A 1 97 ? -4.243 79.875 14.264 1.00 43.40 97 LYS A N 1
ATOM 734 C CA . LYS A 1 97 ? -5.142 81.022 14.325 1.00 45.50 97 LYS A CA 1
ATOM 735 C C . LYS A 1 97 ? -5.390 81.455 15.765 1.00 52.20 97 LYS A C 1
ATOM 736 O O . LYS A 1 97 ? -5.391 82.654 16.068 1.00 57.87 97 LYS A O 1
ATOM 742 N N . ALA A 1 98 ? -5.594 80.493 16.670 1.00 50.71 98 ALA A N 1
ATOM 743 C CA . ALA A 1 98 ? -5.846 80.841 18.066 1.00 57.66 98 ALA A CA 1
ATOM 744 C C . ALA A 1 98 ? -4.656 81.570 18.678 1.00 58.60 98 ALA A C 1
ATOM 745 O O . ALA A 1 98 ? -4.828 82.476 19.502 1.00 63.86 98 ALA A O 1
ATOM 747 N N . ILE A 1 99 ? -3.441 81.191 18.281 1.00 55.40 99 ILE A N 1
ATOM 748 C CA . ILE A 1 99 ? -2.251 81.899 18.740 1.00 51.32 99 ILE A CA 1
ATOM 749 C C . ILE A 1 99 ? -2.081 83.210 17.984 1.00 48.71 99 ILE A C 1
ATOM 750 O O . ILE A 1 99 ? -1.765 84.246 18.580 1.00 50.22 99 ILE A O 1
ATOM 755 N N . TYR A 1 100 ? -2.306 83.186 16.665 1.00 46.37 100 TYR A N 1
ATOM 756 C CA . TYR A 1 100 ? -2.160 84.383 15.839 1.00 45.27 100 TYR A CA 1
ATOM 757 C C . TYR A 1 100 ? -3.015 85.537 16.347 1.00 49.27 100 TYR A C 1
ATOM 758 O O . TYR A 1 100 ? -2.655 86.705 16.153 1.00 49.62 100 TYR A O 1
ATOM 767 N N . ARG A 1 101 ? -4.145 85.231 16.994 1.00 46.83 101 ARG A N 1
ATOM 768 C CA . ARG A 1 101 ? -5.041 86.275 17.485 1.00 43.18 101 ARG A CA 1
ATOM 769 C C . ARG A 1 101 ? -4.318 87.247 18.410 1.00 50.42 101 ARG A C 1
ATOM 770 O O . ARG A 1 101 ? -4.557 88.459 18.360 1.00 53.93 101 ARG A O 1
ATOM 778 N N . TRP A 1 102 ? -3.420 86.736 19.249 1.00 54.07 102 TRP A N 1
ATOM 779 C CA . TRP A 1 102 ? -2.756 87.562 20.247 1.00 57.13 102 TRP A CA 1
ATOM 780 C C . TRP A 1 102 ? -1.413 88.104 19.780 1.00 57.39 102 TRP A C 1
ATOM 781 O O . TRP A 1 102 ? -0.884 89.030 20.405 1.00 60.27 102 TRP A O 1
ATOM 792 N N . LEU A 1 103 ? -0.854 87.558 18.702 1.00 53.30 103 LEU A N 1
ATOM 793 C CA . LEU A 1 103 ? 0.298 88.165 18.052 1.00 56.33 103 LEU A CA 1
ATOM 794 C C . LEU A 1 103 ? -0.102 89.271 17.087 1.00 53.67 103 LEU A C 1
ATOM 795 O O . LEU A 1 103 ? 0.767 90.026 16.636 1.00 45.35 103 LEU A O 1
ATOM 800 N N . LEU A 1 104 ? -1.398 89.387 16.790 1.00 50.50 104 LEU A N 1
ATOM 801 C CA . LEU A 1 104 ? -1.877 90.289 15.746 1.00 56.91 104 LEU A CA 1
ATOM 802 C C . LEU A 1 104 ? -1.467 91.733 16.015 1.00 60.38 104 LEU A C 1
ATOM 803 O O . LEU A 1 104 ? -0.933 92.413 15.131 1.00 58.64 104 LEU A O 1
ATOM 808 N N . ARG A 1 105 ? -1.712 92.219 17.235 1.00 55.94 105 ARG A N 1
ATOM 809 C CA . ARG A 1 105 ? -1.435 93.617 17.550 1.00 60.32 105 ARG A CA 1
ATOM 810 C C . ARG A 1 105 ? 0.053 93.931 17.434 1.00 63.01 105 ARG A C 1
ATOM 811 O O . ARG A 1 105 ? 0.436 94.984 16.910 1.00 57.79 105 ARG A O 1
ATOM 819 N N . ASP A 1 106 ? 0.911 93.027 17.911 1.00 58.88 106 ASP A N 1
ATOM 820 C CA . ASP A 1 106 ? 2.346 93.273 17.820 1.00 59.39 106 ASP A CA 1
ATOM 821 C C . ASP A 1 106 ? 2.853 93.127 16.391 1.00 55.51 106 ASP A C 1
ATOM 822 O O . ASP A 1 106 ? 3.827 93.786 16.013 1.00 60.37 106 ASP A O 1
ATOM 827 N N . PHE A 1 107 ? 2.211 92.280 15.584 1.00 53.57 107 PHE A N 1
ATOM 828 C CA . PHE A 1 107 ? 2.611 92.159 14.186 1.00 52.12 107 PHE A CA 1
ATOM 829 C C . PHE A 1 107 ? 2.310 93.440 13.416 1.00 57.56 107 PHE A C 1
ATOM 830 O O . PHE A 1 107 ? 3.127 93.888 12.603 1.00 60.60 107 PHE A O 1
ATOM 838 N N . VAL A 1 108 ? 1.146 94.046 13.666 1.00 56.13 108 VAL A N 1
ATOM 839 C CA . VAL A 1 108 ? 0.779 95.283 12.982 1.00 54.76 108 VAL A CA 1
ATOM 840 C C . VAL A 1 108 ? 1.755 96.400 13.333 1.00 55.32 108 VAL A C 1
ATOM 841 O O . VAL A 1 108 ? 2.178 97.172 12.464 1.00 53.56 108 VAL A O 1
ATOM 845 N N . ARG A 1 109 ? 2.132 96.499 14.610 1.00 52.62 109 ARG A N 1
ATOM 846 C CA . ARG A 1 109 ? 2.993 97.592 15.047 1.00 52.57 109 ARG A CA 1
ATOM 847 C C . ARG A 1 109 ? 4.369 97.526 14.397 1.00 63.94 109 ARG A C 1
ATOM 848 O O . ARG A 1 109 ? 5.006 98.565 14.183 1.00 66.59 109 ARG A O 1
ATOM 856 N N . VAL A 1 110 ? 4.843 96.322 14.070 1.00 57.85 110 VAL A N 1
ATOM 857 C CA . VAL A 1 110 ? 6.166 96.187 13.468 1.00 63.13 110 VAL A CA 1
ATOM 858 C C . VAL A 1 110 ? 6.149 96.663 12.021 1.00 60.85 110 VAL A C 1
ATOM 859 O O . VAL A 1 110 ? 7.098 97.304 11.553 1.00 62.53 110 VAL A O 1
ATOM 863 N N . THR A 1 111 ? 5.077 96.368 11.291 1.00 52.87 111 THR A N 1
ATOM 864 C CA . THR A 1 111 ? 4.993 96.738 9.886 1.00 47.95 111 THR A CA 1
ATOM 865 C C . THR A 1 111 ? 4.476 98.154 9.663 1.00 51.17 111 THR A C 1
ATOM 866 O O . THR A 1 111 ? 4.602 98.671 8.547 1.00 56.81 111 THR A O 1
ATOM 870 N N . SER A 1 112 ? 3.917 98.801 10.684 1.00 64.24 112 SER A N 1
ATOM 871 C CA . SER A 1 112 ? 3.322 100.127 10.548 1.00 75.03 112 SER A CA 1
ATOM 872 C C . SER A 1 112 ? 4.179 101.202 11.209 1.00 89.49 112 SER A C 1
ATOM 873 O O . SER A 1 112 ? 3.663 102.135 11.826 1.00 103.24 112 SER A O 1
ATOM 876 N N . ILE A 1 113 ? 5.501 101.087 11.079 1.00 92.74 113 ILE A N 1
ATOM 877 C CA . ILE A 1 113 ? 6.394 102.070 11.686 1.00 106.74 113 ILE A CA 1
ATOM 878 C C . ILE A 1 113 ? 6.357 103.378 10.902 1.00 118.43 113 ILE A C 1
ATOM 879 O O . ILE A 1 113 ? 6.223 104.464 11.479 1.00 119.54 113 ILE A O 1
ATOM 884 N N . GLY A 1 114 ? 6.468 103.295 9.580 1.00 123.14 114 GLY A N 1
ATOM 885 C CA . GLY A 1 114 ? 6.427 104.475 8.735 1.00 126.19 114 GLY A CA 1
ATOM 886 C C . GLY A 1 114 ? 5.044 105.088 8.617 1.00 125.40 114 GLY A C 1
ATOM 887 O O . GLY A 1 114 ? 4.183 104.574 7.902 1.00 120.79 114 GLY A O 1
ATOM 888 N N . GLY A 1 126 ? -2.566 102.991 10.899 1.00 125.05 126 GLY A N 1
ATOM 889 C CA . GLY A 1 126 ? -1.727 103.132 12.075 1.00 130.05 126 GLY A CA 1
ATOM 890 C C . GLY A 1 126 ? -1.746 101.915 12.979 1.00 133.38 126 GLY A C 1
ATOM 891 O O . GLY A 1 126 ? -1.423 100.806 12.551 1.00 123.06 126 GLY A O 1
ATOM 892 N N . LEU A 1 127 ? -2.124 102.124 14.237 1.00 144.72 127 LEU A N 1
ATOM 893 C CA . LEU A 1 127 ? -2.191 101.038 15.203 1.00 149.49 127 LEU A CA 1
ATOM 894 C C . LEU A 1 127 ? -3.469 100.228 15.013 1.00 149.17 127 LEU A C 1
ATOM 895 O O . LEU A 1 127 ? -4.509 100.752 14.604 1.00 157.39 127 LEU A O 1
ATOM 900 N N . PHE A 1 128 ? -3.378 98.933 15.313 1.00 137.73 128 PHE A N 1
ATOM 901 C CA . PHE A 1 128 ? -4.499 98.027 15.101 1.00 126.17 128 PHE A CA 1
ATOM 902 C C . PHE A 1 128 ? -5.651 98.364 16.042 1.00 125.32 128 PHE A C 1
ATOM 903 O O . PHE A 1 128 ? -5.448 98.567 17.243 1.00 131.72 128 PHE A O 1
ATOM 911 N N . SER A 1 129 ? -6.861 98.420 15.493 1.00 119.60 129 SER A N 1
ATOM 912 C CA . SER A 1 129 ? -8.066 98.708 16.255 1.00 117.87 129 SER A CA 1
ATOM 913 C C . SER A 1 129 ? -8.984 97.491 16.267 1.00 114.79 129 SER A C 1
ATOM 914 O O . SER A 1 129 ? -8.798 96.529 15.517 1.00 100.52 129 SER A O 1
ATOM 917 N N . ASP A 1 130 ? -9.994 97.550 17.138 1.00 128.72 130 ASP A N 1
ATOM 918 C CA . ASP A 1 130 ? -10.964 96.464 17.230 1.00 132.28 130 ASP A CA 1
ATOM 919 C C . ASP A 1 130 ? -11.878 96.397 16.013 1.00 131.81 130 ASP A C 1
ATOM 920 O O . ASP A 1 130 ? -12.525 95.367 15.797 1.00 133.16 130 ASP A O 1
ATOM 925 N N . GLU A 1 131 ? -11.952 97.468 15.217 1.00 129.82 131 GLU A N 1
ATOM 926 C CA . GLU A 1 131 ? -12.779 97.434 14.015 1.00 123.80 131 GLU A CA 1
ATOM 927 C C . GLU A 1 131 ? -12.144 96.570 12.934 1.00 111.82 131 GLU A C 1
ATOM 928 O O . GLU A 1 131 ? -12.839 95.808 12.250 1.00 108.13 131 GLU A O 1
ATOM 934 N N . ASP A 1 132 ? -10.825 96.677 12.761 1.00 105.89 132 ASP A N 1
ATOM 935 C CA . ASP A 1 132 ? -10.121 95.853 11.788 1.00 104.18 132 ASP A CA 1
ATOM 936 C C . ASP A 1 132 ? -10.027 94.394 12.218 1.00 94.80 132 ASP A C 1
ATOM 937 O O . ASP A 1 132 ? -9.527 93.572 11.444 1.00 88.49 132 ASP A O 1
ATOM 942 N N . LEU A 1 133 ? -10.497 94.058 13.422 1.00 89.78 133 LEU A N 1
ATOM 943 C CA . LEU A 1 133 ? -10.474 92.678 13.892 1.00 79.92 133 LEU A CA 1
ATOM 944 C C . LEU A 1 133 ? -11.349 91.762 13.046 1.00 74.37 133 LEU A C 1
ATOM 945 O O . LEU A 1 133 ? -11.150 90.542 13.062 1.00 68.15 133 LEU A O 1
ATOM 950 N N . VAL A 1 134 ? -12.312 92.316 12.311 1.00 77.14 134 VAL A N 1
ATOM 951 C CA . VAL A 1 134 ? -13.168 91.493 11.465 1.00 78.95 134 VAL A CA 1
ATOM 952 C C . VAL A 1 134 ? -12.427 91.069 10.203 1.00 80.40 134 VAL A C 1
ATOM 953 O O . VAL A 1 134 ? -12.414 89.888 9.837 1.00 73.52 134 VAL A O 1
ATOM 957 N N . ASP A 1 135 ? -11.791 92.025 9.522 1.00 84.42 135 ASP A N 1
ATOM 958 C CA . ASP A 1 135 ? -11.096 91.716 8.278 1.00 87.09 135 ASP A CA 1
ATOM 959 C C . ASP A 1 135 ? -9.718 91.112 8.519 1.00 84.78 135 ASP A C 1
ATOM 960 O O . ASP A 1 135 ? -9.248 90.313 7.701 1.00 83.23 135 ASP A O 1
ATOM 965 N N . SER A 1 136 ? -9.061 91.468 9.623 1.00 83.46 136 SER A N 1
ATOM 966 C CA . SER A 1 136 ? -7.712 90.984 9.886 1.00 87.61 136 SER A CA 1
ATOM 967 C C . SER A 1 136 ? -7.681 89.625 10.571 1.00 77.89 136 SER A C 1
ATOM 968 O O . SER A 1 136 ? -6.596 89.048 10.705 1.00 74.54 136 SER A O 1
ATOM 971 N N . PHE A 1 137 ? -8.824 89.097 11.004 1.00 61.47 137 PHE A N 1
ATOM 972 C CA . PHE A 1 137 ? -8.799 87.871 11.790 1.00 51.51 137 PHE A CA 1
ATOM 973 C C . PHE A 1 137 ? -9.955 86.939 11.455 1.00 50.45 137 PHE A C 1
ATOM 974 O O . PHE A 1 137 ? -9.739 85.751 11.194 1.00 50.14 137 PHE A O 1
ATOM 982 N N . ASP A 1 138 ? -11.183 87.464 11.466 1.00 58.62 138 ASP A N 1
ATOM 983 C CA . ASP A 1 138 ? -12.353 86.613 11.263 1.00 57.82 138 ASP A CA 1
ATOM 984 C C . ASP A 1 138 ? -12.366 85.981 9.876 1.00 51.16 138 ASP A C 1
ATOM 985 O O . ASP A 1 138 ? -12.859 84.860 9.712 1.00 56.08 138 ASP A O 1
ATOM 990 N N . LYS A 1 139 ? -11.820 86.672 8.870 1.00 49.52 139 LYS A N 1
ATOM 991 C CA . LYS A 1 139 ? -11.793 86.130 7.514 1.00 48.75 139 LYS A CA 1
ATOM 992 C C . LYS A 1 139 ? -10.866 84.928 7.373 1.00 52.48 139 LYS A C 1
ATOM 993 O O . LYS A 1 139 ? -10.962 84.206 6.375 1.00 54.42 139 LYS A O 1
ATOM 999 N N . ILE A 1 140 ? -9.966 84.704 8.330 1.00 51.81 140 ILE A N 1
ATOM 1000 C CA . ILE A 1 140 ? -9.044 83.577 8.239 1.00 49.86 140 ILE A CA 1
ATOM 1001 C C . ILE A 1 140 ? -9.806 82.278 8.456 1.00 50.04 140 ILE A C 1
ATOM 1002 O O . ILE A 1 140 ? -10.508 82.112 9.462 1.00 44.30 140 ILE A O 1
ATOM 1007 N N . GLU A 1 141 ? -9.653 81.344 7.522 1.00 44.35 141 GLU A N 1
ATOM 1008 C CA . GLU A 1 141 ? -10.279 80.035 7.610 1.00 46.94 141 GLU A CA 1
ATOM 1009 C C . GLU A 1 141 ? -9.299 79.023 8.190 1.00 52.78 141 GLU A C 1
ATOM 1010 O O . GLU A 1 141 ? -8.082 79.138 8.017 1.00 49.04 141 GLU A O 1
ATOM 1016 N N . THR A 1 142 ? -9.842 78.033 8.891 1.00 50.85 142 THR A N 1
ATOM 1017 C CA . THR A 1 142 ? -9.043 77.031 9.578 1.00 53.07 142 THR A CA 1
ATOM 1018 C C . THR A 1 142 ? -9.220 75.667 8.925 1.00 48.66 142 THR A C 1
ATOM 1019 O O . THR A 1 142 ? -10.284 75.346 8.390 1.00 50.87 142 THR A O 1
ATOM 1023 N N . VAL A 1 143 ? -8.162 74.867 8.973 1.00 54.88 143 VAL A N 1
ATOM 1024 C CA . VAL A 1 143 ? -8.181 73.513 8.440 1.00 59.51 143 VAL A CA 1
ATOM 1025 C C . VAL A 1 143 ? -7.730 72.555 9.532 1.00 58.01 143 VAL A C 1
ATOM 1026 O O . VAL A 1 143 ? -6.884 72.895 10.367 1.00 52.04 143 VAL A O 1
ATOM 1030 N N . ASP A 1 144 ? -8.323 71.367 9.540 1.00 50.41 144 ASP A N 1
ATOM 1031 C CA . ASP A 1 144 ? -7.846 70.299 10.396 1.00 55.06 144 ASP A CA 1
ATOM 1032 C C . ASP A 1 144 ? -6.703 69.562 9.711 1.00 50.64 144 ASP A C 1
ATOM 1033 O O . ASP A 1 144 ? -6.573 69.568 8.484 1.00 48.58 144 ASP A O 1
ATOM 1038 N N . TYR A 1 145 ? -5.856 68.936 10.521 1.00 47.73 145 TYR A N 1
ATOM 1039 C CA . TYR A 1 145 ? -4.820 68.076 9.969 1.00 50.03 145 TYR A CA 1
ATOM 1040 C C . TYR A 1 145 ? -5.460 66.915 9.218 1.00 56.54 145 TYR A C 1
ATOM 1041 O O . TYR A 1 145 ? -6.521 66.416 9.603 1.00 57.97 145 TYR A O 1
ATOM 1050 N N . HIS A 1 146 ? -4.816 66.498 8.125 1.00 58.91 146 HIS A N 1
ATOM 1051 C CA . HIS A 1 146 ? -5.217 65.307 7.370 1.00 59.45 146 HIS A CA 1
ATOM 1052 C C . HIS A 1 146 ? -6.651 65.395 6.856 1.00 50.85 146 HIS A C 1
ATOM 1053 O O . HIS A 1 146 ? -7.333 64.376 6.723 1.00 56.53 146 HIS A O 1
ATOM 1060 N N . SER A 1 147 ? -7.125 66.602 6.561 1.00 49.71 147 SER A N 1
ATOM 1061 C CA . SER A 1 147 ? -8.452 66.807 5.989 1.00 53.18 147 SER A CA 1
ATOM 1062 C C . SER A 1 147 ? -8.310 67.701 4.765 1.00 51.57 147 SER A C 1
ATOM 1063 O O . SER A 1 147 ? -8.073 68.906 4.899 1.00 52.03 147 SER A O 1
ATOM 1066 N N . THR A 1 148 ? -8.469 67.117 3.578 1.00 51.76 148 THR A N 1
ATOM 1067 C CA . THR A 1 148 ? -8.201 67.834 2.337 1.00 57.06 148 THR A CA 1
ATOM 1068 C C . THR A 1 148 ? -9.274 68.880 2.056 1.00 64.40 148 THR A C 1
ATOM 1069 O O . THR A 1 148 ? -10.473 68.595 2.140 1.00 77.66 148 THR A O 1
ATOM 1073 N N . VAL A 1 149 ? -8.836 70.087 1.698 1.00 53.71 149 VAL A N 1
ATOM 1074 C CA . VAL A 1 149 ? -9.721 71.181 1.315 1.00 48.30 149 VAL A CA 1
ATOM 1075 C C . VAL A 1 149 ? -9.568 71.431 -0.180 1.00 50.23 149 VAL A C 1
ATOM 1076 O O . VAL A 1 149 ? -8.451 71.410 -0.711 1.00 56.35 149 VAL A O 1
ATOM 1080 N N . ASP A 1 150 ? -10.693 71.659 -0.859 1.00 56.63 150 ASP A N 1
ATOM 1081 C CA . ASP A 1 150 ? -10.730 71.906 -2.297 1.00 67.65 150 ASP A CA 1
ATOM 1082 C C . ASP A 1 150 ? -11.290 73.300 -2.540 1.00 74.55 150 ASP A C 1
ATOM 1083 O O . ASP A 1 150 ? -12.431 73.588 -2.159 1.00 82.96 150 ASP A O 1
ATOM 1088 N N . VAL A 1 151 ? -10.494 74.155 -3.177 1.00 69.84 151 VAL A N 1
ATOM 1089 C CA . VAL A 1 151 ? -10.874 75.530 -3.485 1.00 61.46 151 VAL A CA 1
ATOM 1090 C C . VAL A 1 151 ? -10.603 75.746 -4.970 1.00 66.69 151 VAL A C 1
ATOM 1091 O O . VAL A 1 151 ? -9.449 75.926 -5.377 1.00 62.47 151 VAL A O 1
ATOM 1095 N N . ASN A 1 152 ? -11.665 75.719 -5.778 1.00 76.37 152 ASN A N 1
ATOM 1096 C CA . ASN A 1 152 ? -11.623 75.957 -7.228 1.00 84.59 152 ASN A CA 1
ATOM 1097 C C . ASN A 1 152 ? -10.477 75.201 -7.903 1.00 72.41 152 ASN A C 1
ATOM 1098 O O . ASN A 1 152 ? -9.690 75.754 -8.676 1.00 73.50 152 ASN A O 1
ATOM 1103 N N . GLY A 1 153 ? -10.401 73.903 -7.616 1.00 61.58 153 GLY A N 1
ATOM 1104 C CA . GLY A 1 153 ? -9.424 73.040 -8.245 1.00 58.80 153 GLY A CA 1
ATOM 1105 C C . GLY A 1 153 ? -8.080 72.958 -7.554 1.00 61.90 153 GLY A C 1
ATOM 1106 O O . GLY A 1 153 ? -7.212 72.207 -8.016 1.00 62.91 153 GLY A O 1
ATOM 1107 N N . ILE A 1 154 ? -7.875 73.704 -6.473 1.00 54.35 154 ILE A N 1
ATOM 1108 C CA . ILE A 1 154 ? -6.644 73.643 -5.694 1.00 52.76 154 ILE A CA 1
ATOM 1109 C C . ILE A 1 154 ? -6.945 72.863 -4.422 1.00 52.52 154 ILE A C 1
ATOM 1110 O O . ILE A 1 154 ? -7.675 73.341 -3.547 1.00 57.81 154 ILE A O 1
ATOM 1115 N N . LYS A 1 155 ? -6.386 71.664 -4.314 1.00 49.90 155 LYS A N 1
ATOM 1116 C CA . LYS A 1 155 ? -6.513 70.853 -3.113 1.00 46.64 155 LYS A CA 1
ATOM 1117 C C . LYS A 1 155 ? -5.254 70.980 -2.268 1.00 48.47 155 LYS A C 1
ATOM 1118 O O . LYS A 1 155 ? -4.139 71.028 -2.798 1.00 53.45 155 LYS A O 1
ATOM 1124 N N . PHE A 1 156 ? -5.437 71.044 -0.952 1.00 43.86 156 PHE A N 1
ATOM 1125 C CA . PHE A 1 156 ? -4.305 71.130 -0.045 1.00 45.35 156 PHE A CA 1
ATOM 1126 C C . PHE A 1 156 ? -4.662 70.438 1.263 1.00 51.56 156 PHE A C 1
ATOM 1127 O O . PHE A 1 156 ? -5.830 70.374 1.653 1.00 50.64 156 PHE A O 1
ATOM 1135 N N . THR A 1 157 ? -3.635 69.913 1.927 1.00 52.81 157 THR A N 1
ATOM 1136 C CA . THR A 1 157 ? -3.784 69.125 3.140 1.00 48.52 157 THR A CA 1
ATOM 1137 C C . THR A 1 157 ? -2.673 69.496 4.109 1.00 47.51 157 THR A C 1
ATOM 1138 O O . THR A 1 157 ? -1.508 69.598 3.715 1.00 51.49 157 THR A O 1
ATOM 1142 N N . ALA A 1 158 ? -3.037 69.687 5.374 1.00 44.60 158 ALA A N 1
ATOM 1143 C CA . ALA A 1 158 ? -2.080 69.996 6.429 1.00 42.47 158 ALA A CA 1
ATOM 1144 C C . ALA A 1 158 ? -1.579 68.711 7.078 1.00 46.93 158 ALA A C 1
ATOM 1145 O O . ALA A 1 158 ? -2.379 67.856 7.475 1.00 53.15 158 ALA A O 1
ATOM 1147 N N . PHE A 1 159 ? -0.256 68.577 7.181 1.00 47.81 159 PHE A N 1
ATOM 1148 C CA . PHE A 1 159 ? 0.385 67.465 7.871 1.00 46.54 159 PHE A CA 1
ATOM 1149 C C . PHE A 1 159 ? 1.196 67.989 9.048 1.00 42.57 159 PHE A C 1
ATOM 1150 O O . PHE A 1 159 ? 1.597 69.154 9.077 1.00 44.00 159 PHE A O 1
ATOM 1158 N N . HIS A 1 160 ? 1.440 67.113 10.020 1.00 47.45 160 HIS A N 1
ATOM 1159 C CA . HIS A 1 160 ? 2.249 67.492 11.172 1.00 48.70 160 HIS A CA 1
ATOM 1160 C C . HIS A 1 160 ? 3.649 67.902 10.731 1.00 51.26 160 HIS A C 1
ATOM 1161 O O . HIS A 1 160 ? 4.253 67.278 9.853 1.00 47.98 160 HIS A O 1
ATOM 1168 N N . ALA A 1 161 ? 4.168 68.960 11.357 1.00 51.47 161 ALA A N 1
ATOM 1169 C CA . ALA A 1 161 ? 5.507 69.451 11.077 1.00 49.73 161 ALA A CA 1
ATOM 1170 C C . ALA A 1 161 ? 6.418 69.492 12.293 1.00 49.71 161 ALA A C 1
ATOM 1171 O O . ALA A 1 161 ? 7.634 69.611 12.122 1.00 44.31 161 ALA A O 1
ATOM 1173 N N . GLY A 1 162 ? 5.878 69.389 13.499 1.00 52.88 162 GLY A N 1
ATOM 1174 C CA . GLY A 1 162 ? 6.689 69.606 14.685 1.00 51.14 162 GLY A CA 1
ATOM 1175 C C . GLY A 1 162 ? 6.930 71.086 14.885 1.00 59.70 162 GLY A C 1
ATOM 1176 O O . GLY A 1 162 ? 5.992 71.888 14.860 1.00 61.53 162 GLY A O 1
ATOM 1177 N N . HIS A 1 163 ? 8.197 71.449 15.082 1.00 51.77 163 HIS A N 1
ATOM 1178 C CA . HIS A 1 163 ? 8.614 72.835 15.260 1.00 41.89 163 HIS A CA 1
ATOM 1179 C C . HIS A 1 163 ? 7.912 73.491 16.447 1.00 56.26 163 HIS A C 1
ATOM 1180 O O . HIS A 1 163 ? 8.468 73.535 17.548 1.00 61.84 163 HIS A O 1
ATOM 1187 N N . VAL A 1 164 ? 6.703 74.016 16.240 1.00 52.23 164 VAL A N 1
ATOM 1188 C CA . VAL A 1 164 ? 5.902 74.612 17.306 1.00 50.20 164 VAL A CA 1
ATOM 1189 C C . VAL A 1 164 ? 4.458 74.154 17.147 1.00 48.07 164 VAL A C 1
ATOM 1190 O O . VAL A 1 164 ? 4.066 73.604 16.116 1.00 45.37 164 VAL A O 1
ATOM 1194 N N . LEU A 1 165 ? 3.664 74.394 18.191 1.00 46.95 165 LEU A N 1
ATOM 1195 C CA . LEU A 1 165 ? 2.253 74.016 18.183 1.00 51.68 165 LEU A CA 1
ATOM 1196 C C . LEU A 1 165 ? 1.513 74.683 17.028 1.00 54.07 165 LEU A C 1
ATOM 1197 O O . LEU A 1 165 ? 1.635 75.893 16.811 1.00 53.76 165 LEU A O 1
ATOM 1202 N N . GLY A 1 166 ? 0.737 73.889 16.289 1.00 54.46 166 GLY A N 1
ATOM 1203 C CA . GLY A 1 166 ? -0.012 74.383 15.155 1.00 49.80 166 GLY A CA 1
ATOM 1204 C C . GLY A 1 166 ? 0.739 74.396 13.841 1.00 50.23 166 GLY A C 1
ATOM 1205 O O . GLY A 1 166 ? 0.112 74.596 12.790 1.00 45.25 166 GLY A O 1
ATOM 1206 N N . ALA A 1 167 ? 2.055 74.192 13.860 1.00 50.32 167 ALA A N 1
ATOM 1207 C CA . ALA A 1 167 ? 2.828 74.206 12.626 1.00 46.98 167 ALA A CA 1
ATOM 1208 C C . ALA A 1 167 ? 2.413 73.052 11.724 1.00 50.75 167 ALA A C 1
ATOM 1209 O O . ALA A 1 167 ? 2.099 71.954 12.195 1.00 51.32 167 ALA A O 1
ATOM 1211 N N . ALA A 1 168 ? 2.418 73.303 10.417 1.00 42.42 168 ALA A N 1
ATOM 1212 C CA . ALA A 1 168 ? 1.956 72.322 9.451 1.00 44.32 168 ALA A CA 1
ATOM 1213 C C . ALA A 1 168 ? 2.809 72.368 8.193 1.00 47.40 168 ALA A C 1
ATOM 1214 O O . ALA A 1 168 ? 3.326 73.419 7.804 1.00 46.21 168 ALA A O 1
ATOM 1216 N N . MET A 1 169 ? 2.957 71.205 7.572 1.00 46.34 169 MET A N 1
ATOM 1217 C CA . MET A 1 169 ? 3.424 71.092 6.200 1.00 40.35 169 MET A CA 1
ATOM 1218 C C . MET A 1 169 ? 2.210 70.954 5.292 1.00 47.65 169 MET A C 1
ATOM 1219 O O . MET A 1 169 ? 1.222 70.307 5.653 1.00 48.66 169 MET A O 1
ATOM 1224 N N . PHE A 1 170 ? 2.273 71.575 4.120 1.00 41.93 170 PHE A N 1
ATOM 1225 C CA . PHE A 1 170 ? 1.142 71.583 3.203 1.00 44.74 170 PHE A CA 1
ATOM 1226 C C . PHE A 1 170 ? 1.521 70.843 1.932 1.00 44.16 170 PHE A C 1
ATOM 1227 O O . PHE A 1 170 ? 2.516 71.182 1.282 1.00 48.09 170 PHE A O 1
ATOM 1235 N N . GLN A 1 171 ? 0.736 69.829 1.590 1.00 40.48 171 GLN A N 1
ATOM 1236 C CA . GLN A 1 171 ? 0.810 69.186 0.288 1.00 43.98 171 GLN A CA 1
ATOM 1237 C C . GLN A 1 171 ? -0.323 69.733 -0.569 1.00 41.62 171 GLN A C 1
ATOM 1238 O O . GLN A 1 171 ? -1.496 69.621 -0.200 1.00 48.73 171 GLN A O 1
ATOM 1244 N N . ILE A 1 172 ? 0.033 70.336 -1.698 1.00 42.26 172 ILE A N 1
ATOM 1245 C CA . ILE A 1 172 ? -0.917 70.967 -2.604 1.00 44.25 172 ILE A CA 1
ATOM 1246 C C . ILE A 1 172 ? -0.990 70.126 -3.868 1.00 55.31 172 ILE A C 1
ATOM 1247 O O . ILE A 1 172 ? 0.027 69.598 -4.333 1.00 48.02 172 ILE A O 1
ATOM 1252 N N . GLU A 1 173 ? -2.196 69.977 -4.412 1.00 58.46 173 GLU A N 1
ATOM 1253 C CA . GLU A 1 173 ? -2.400 69.216 -5.639 1.00 59.27 173 GLU A CA 1
ATOM 1254 C C . GLU A 1 173 ? -3.180 70.071 -6.623 1.00 59.75 173 GLU A C 1
ATOM 1255 O O . GLU A 1 173 ? -4.269 70.558 -6.301 1.00 58.33 173 GLU A O 1
ATOM 1261 N N . ILE A 1 174 ? -2.620 70.253 -7.815 1.00 54.19 174 ILE A N 1
ATOM 1262 C CA . ILE A 1 174 ? -3.244 71.020 -8.883 1.00 57.36 174 ILE A CA 1
ATOM 1263 C C . ILE A 1 174 ? -3.150 70.175 -10.144 1.00 61.14 174 ILE A C 1
ATOM 1264 O O . ILE A 1 174 ? -2.057 70.003 -10.697 1.00 51.93 174 ILE A O 1
ATOM 1269 N N . ALA A 1 175 ? -4.286 69.633 -10.585 1.00 56.67 175 ALA A N 1
ATOM 1270 C CA . ALA A 1 175 ? -4.365 68.842 -11.811 1.00 59.64 175 ALA A CA 1
ATOM 1271 C C . ALA A 1 175 ? -3.321 67.728 -11.825 1.00 57.09 175 ALA A C 1
ATOM 1272 O O . ALA A 1 175 ? -2.534 67.588 -12.763 1.00 61.52 175 ALA A O 1
ATOM 1274 N N . GLY A 1 176 ? -3.308 66.931 -10.758 1.00 54.39 176 GLY A N 1
ATOM 1275 C CA . GLY A 1 176 ? -2.407 65.807 -10.645 1.00 61.37 176 GLY A CA 1
ATOM 1276 C C . GLY A 1 176 ? -1.041 66.130 -10.071 1.00 63.99 176 GLY A C 1
ATOM 1277 O O . GLY A 1 176 ? -0.449 65.281 -9.397 1.00 69.32 176 GLY A O 1
ATOM 1278 N N . LEU A 1 177 ? -0.521 67.331 -10.329 1.00 59.45 177 LEU A N 1
ATOM 1279 C CA . LEU A 1 177 ? 0.776 67.728 -9.793 1.00 51.31 177 LEU A CA 1
ATOM 1280 C C . LEU A 1 177 ? 0.684 67.924 -8.285 1.00 48.51 177 LEU A C 1
ATOM 1281 O O . LEU A 1 177 ? -0.224 68.600 -7.794 1.00 53.42 177 LEU A O 1
ATOM 1286 N N . ARG A 1 178 ? 1.625 67.341 -7.547 1.00 47.30 178 ARG A N 1
ATOM 1287 C CA . ARG A 1 178 ? 1.646 67.446 -6.094 1.00 43.68 178 ARG A CA 1
ATOM 1288 C C . ARG A 1 178 ? 2.927 68.133 -5.644 1.00 51.85 178 ARG A C 1
ATOM 1289 O O . ARG A 1 178 ? 4.022 67.790 -6.104 1.00 50.98 178 ARG A O 1
ATOM 1297 N N . VAL A 1 179 ? 2.776 69.108 -4.750 1.00 46.16 179 VAL A N 1
ATOM 1298 C CA . VAL A 1 179 ? 3.870 69.902 -4.209 1.00 46.32 179 VAL A CA 1
ATOM 1299 C C . VAL A 1 179 ? 3.796 69.822 -2.692 1.00 46.53 179 VAL A C 1
ATOM 1300 O O . VAL A 1 179 ? 2.719 69.997 -2.113 1.00 45.06 179 VAL A O 1
ATOM 1304 N N . LEU A 1 180 ? 4.929 69.564 -2.048 1.00 41.81 180 LEU A N 1
ATOM 1305 C CA . LEU A 1 180 ? 4.997 69.530 -0.593 1.00 40.02 180 LEU A CA 1
ATOM 1306 C C . LEU A 1 180 ? 5.825 70.711 -0.108 1.00 44.38 180 LEU A C 1
ATOM 1307 O O . LEU A 1 180 ? 6.980 70.875 -0.519 1.00 45.75 180 LEU A O 1
ATOM 1312 N N . PHE A 1 181 ? 5.228 71.533 0.751 1.00 46.93 181 PHE A N 1
ATOM 1313 C CA . PHE A 1 181 ? 5.912 72.631 1.423 1.00 39.46 181 PHE A CA 1
ATOM 1314 C C . PHE A 1 181 ? 6.076 72.253 2.887 1.00 40.83 181 PHE A C 1
ATOM 1315 O O . PHE A 1 181 ? 5.085 71.984 3.575 1.00 47.06 181 PHE A O 1
ATOM 1323 N N . THR A 1 182 ? 7.321 72.225 3.361 1.00 41.72 182 THR A N 1
ATOM 1324 C CA . THR A 1 182 ? 7.570 71.806 4.733 1.00 39.58 182 THR A CA 1
ATOM 1325 C C . THR A 1 182 ? 7.343 72.922 5.741 1.00 37.31 182 THR A C 1
ATOM 1326 O O . THR A 1 182 ? 7.144 72.633 6.926 1.00 40.94 182 THR A O 1
ATOM 1330 N N . GLY A 1 183 ? 7.347 74.177 5.301 1.00 40.56 183 GLY A N 1
ATOM 1331 C CA . GLY A 1 183 ? 7.529 75.252 6.257 1.00 45.42 183 GLY A CA 1
ATOM 1332 C C . GLY A 1 183 ? 8.806 75.003 7.032 1.00 46.18 183 GLY A C 1
ATOM 1333 O O . GLY A 1 183 ? 9.802 74.507 6.493 1.00 42.00 183 GLY A O 1
ATOM 1334 N N . ASP A 1 184 ? 8.777 75.328 8.320 1.00 45.97 184 ASP A N 1
ATOM 1335 C CA . ASP A 1 184 ? 9.816 74.914 9.252 1.00 44.60 184 ASP A CA 1
ATOM 1336 C C . ASP A 1 184 ? 9.349 73.648 9.950 1.00 51.24 184 ASP A C 1
ATOM 1337 O O . ASP A 1 184 ? 8.219 73.592 10.449 1.00 51.20 184 ASP A O 1
ATOM 1342 N N . TYR A 1 185 ? 10.208 72.633 9.980 1.00 46.31 185 TYR A N 1
ATOM 1343 C CA . TYR A 1 185 ? 9.808 71.337 10.500 1.00 41.91 185 TYR A CA 1
ATOM 1344 C C . TYR A 1 185 ? 10.960 70.689 11.252 1.00 50.38 185 TYR A C 1
ATOM 1345 O O . TYR A 1 185 ? 12.133 71.017 11.048 1.00 47.65 185 TYR A O 1
ATOM 1354 N N . SER A 1 186 ? 10.602 69.757 12.133 1.00 44.90 186 SER A N 1
ATOM 1355 C CA . SER A 1 186 ? 11.567 68.967 12.880 1.00 49.58 186 SER A CA 1
ATOM 1356 C C . SER A 1 186 ? 11.121 67.514 12.888 1.00 48.48 186 SER A C 1
ATOM 1357 O O . SER A 1 186 ? 9.927 67.212 12.787 1.00 48.52 186 SER A O 1
ATOM 1360 N N . ARG A 1 187 ? 12.099 66.613 12.996 1.00 54.00 187 ARG A N 1
ATOM 1361 C CA . ARG A 1 187 ? 11.824 65.188 13.041 1.00 56.29 187 ARG A CA 1
ATOM 1362 C C . ARG A 1 187 ? 12.272 64.519 14.331 1.00 55.47 187 ARG A C 1
ATOM 1363 O O . ARG A 1 187 ? 11.791 63.419 14.632 1.00 59.87 187 ARG A O 1
ATOM 1371 N N . GLU A 1 188 ? 13.168 65.138 15.098 1.00 62.11 188 GLU A N 1
ATOM 1372 C CA . GLU A 1 188 ? 13.537 64.596 16.399 1.00 71.49 188 GLU A CA 1
ATOM 1373 C C . GLU A 1 188 ? 12.350 64.665 17.350 1.00 65.99 188 GLU A C 1
ATOM 1374 O O . GLU A 1 188 ? 11.636 65.671 17.407 1.00 63.01 188 GLU A O 1
ATOM 1380 N N . VAL A 1 189 ? 12.145 63.586 18.104 1.00 67.58 189 VAL A N 1
ATOM 1381 C CA . VAL A 1 189 ? 10.982 63.498 18.980 1.00 73.74 189 VAL A CA 1
ATOM 1382 C C . VAL A 1 189 ? 11.041 64.615 20.009 1.00 71.82 189 VAL A C 1
ATOM 1383 O O . VAL A 1 189 ? 12.014 64.743 20.761 1.00 73.61 189 VAL A O 1
ATOM 1387 N N . ASP A 1 190 ? 10.003 65.440 20.031 1.00 78.69 190 ASP A N 1
ATOM 1388 C CA . ASP A 1 190 ? 9.896 66.541 20.968 1.00 85.60 190 ASP A CA 1
ATOM 1389 C C . ASP A 1 190 ? 9.365 66.043 22.309 1.00 80.69 190 ASP A C 1
ATOM 1390 O O . ASP A 1 190 ? 8.933 64.896 22.455 1.00 81.17 190 ASP A O 1
ATOM 1395 N N . ARG A 1 191 ? 9.399 66.928 23.302 1.00 76.41 191 ARG A N 1
ATOM 1396 C CA . ARG A 1 191 ? 8.812 66.612 24.595 1.00 79.79 191 ARG A CA 1
ATOM 1397 C C . ARG A 1 191 ? 7.309 66.861 24.639 1.00 79.64 191 ARG A C 1
ATOM 1398 O O . ARG A 1 191 ? 6.669 66.502 25.633 1.00 86.74 191 ARG A O 1
ATOM 1406 N N . HIS A 1 192 ? 6.725 67.444 23.591 1.00 72.57 192 HIS A N 1
ATOM 1407 C CA . HIS A 1 192 ? 5.297 67.740 23.613 1.00 71.64 192 HIS A CA 1
ATOM 1408 C C . HIS A 1 192 ? 4.691 67.830 22.217 1.00 71.61 192 HIS A C 1
ATOM 1409 O O . HIS A 1 192 ? 3.473 67.972 22.082 1.00 75.32 192 HIS A O 1
ATOM 1416 N N . LEU A 1 193 ? 5.512 67.746 21.175 1.00 69.25 193 LEU A N 1
ATOM 1417 C CA . LEU A 1 193 ? 5.037 67.928 19.812 1.00 69.48 193 LEU A CA 1
ATOM 1418 C C . LEU A 1 193 ? 5.193 66.648 19.004 1.00 70.38 193 LEU A C 1
ATOM 1419 O O . LEU A 1 193 ? 6.134 65.874 19.204 1.00 76.86 193 LEU A O 1
ATOM 1424 N N . ASN A 1 194 ? 4.255 66.438 18.084 1.00 66.86 194 ASN A N 1
ATOM 1425 C CA . ASN A 1 194 ? 4.370 65.368 17.105 1.00 67.50 194 ASN A CA 1
ATOM 1426 C C . ASN A 1 194 ? 5.397 65.755 16.050 1.00 65.46 194 ASN A C 1
ATOM 1427 O O . ASN A 1 194 ? 5.378 66.877 15.538 1.00 69.87 194 ASN A O 1
ATOM 1432 N N . SER A 1 195 ? 6.289 64.826 15.723 1.00 60.91 195 SER A N 1
ATOM 1433 C CA . SER A 1 195 ? 7.304 65.105 14.720 1.00 52.44 195 SER A CA 1
ATOM 1434 C C . SER A 1 195 ? 6.690 65.117 13.322 1.00 50.52 195 SER A C 1
ATOM 1435 O O . SER A 1 195 ? 5.578 64.633 13.094 1.00 59.77 195 SER A O 1
ATOM 1438 N N . ALA A 1 196 ? 7.434 65.693 12.381 1.00 47.91 196 ALA A N 1
ATOM 1439 C CA . ALA A 1 196 ? 6.985 65.758 10.998 1.00 42.46 196 ALA A CA 1
ATOM 1440 C C . ALA A 1 196 ? 6.772 64.357 10.432 1.00 50.24 196 ALA A C 1
ATOM 1441 O O . ALA A 1 196 ? 7.491 63.410 10.762 1.00 56.67 196 ALA A O 1
ATOM 1443 N N . GLU A 1 197 ? 5.768 64.235 9.566 1.00 50.98 197 GLU A N 1
ATOM 1444 C CA . GLU A 1 197 ? 5.376 62.962 8.984 1.00 53.93 197 GLU A CA 1
ATOM 1445 C C . GLU A 1 197 ? 5.541 62.999 7.470 1.00 52.75 197 GLU A C 1
ATOM 1446 O O . GLU A 1 197 ? 5.587 64.066 6.853 1.00 51.94 197 GLU A O 1
ATOM 1452 N N . VAL A 1 198 ? 5.628 61.813 6.879 1.00 55.38 198 VAL A N 1
ATOM 1453 C CA . VAL A 1 198 ? 5.751 61.662 5.431 1.00 54.35 198 VAL A CA 1
ATOM 1454 C C . VAL A 1 198 ? 4.349 61.496 4.859 1.00 53.46 198 VAL A C 1
ATOM 1455 O O . VAL A 1 198 ? 3.634 60.563 5.260 1.00 46.79 198 VAL A O 1
ATOM 1459 N N . PRO A 1 199 ? 3.912 62.360 3.942 1.00 53.67 199 PRO A N 1
ATOM 1460 C CA . PRO A 1 199 ? 2.566 62.224 3.369 1.00 46.66 199 PRO A CA 1
ATOM 1461 C C . PRO A 1 199 ? 2.415 60.900 2.644 1.00 51.89 199 PRO A C 1
ATOM 1462 O O . PRO A 1 199 ? 3.365 60.422 2.005 1.00 55.08 199 PRO A O 1
ATOM 1466 N N . PRO A 1 200 ? 1.237 60.273 2.725 1.00 56.90 200 PRO A N 1
ATOM 1467 C CA . PRO A 1 200 ? 1.058 58.960 2.081 1.00 57.36 200 PRO A CA 1
ATOM 1468 C C . PRO A 1 200 ? 1.275 58.974 0.578 1.00 56.65 200 PRO A C 1
ATOM 1469 O O . PRO A 1 200 ? 1.645 57.941 0.008 1.00 55.15 200 PRO A O 1
ATOM 1473 N N . LEU A 1 201 ? 1.058 60.107 -0.084 1.00 54.98 201 LEU A N 1
ATOM 1474 C CA . LEU A 1 201 ? 1.165 60.209 -1.531 1.00 50.18 201 LEU A CA 1
ATOM 1475 C C . LEU A 1 201 ? 2.443 60.935 -1.926 1.00 48.15 201 LEU A C 1
ATOM 1476 O O . LEU A 1 201 ? 2.904 61.845 -1.230 1.00 49.61 201 LEU A O 1
ATOM 1481 N N . SER A 1 202 ? 2.995 60.538 -3.069 1.00 54.68 202 SER A N 1
ATOM 1482 C CA . SER A 1 202 ? 4.242 61.104 -3.556 1.00 64.31 202 SER A CA 1
ATOM 1483 C C . SER A 1 202 ? 4.067 62.576 -3.923 1.00 52.70 202 SER A C 1
ATOM 1484 O O . SER A 1 202 ? 2.952 63.078 -4.086 1.00 56.15 202 SER A O 1
ATOM 1487 N N . SER A 1 203 ? 5.198 63.267 -4.061 1.00 43.81 203 SER A N 1
ATOM 1488 C CA . SER A 1 203 ? 5.225 64.675 -4.434 1.00 47.21 203 SER A CA 1
ATOM 1489 C C . SER A 1 203 ? 6.195 64.881 -5.586 1.00 51.15 203 SER A C 1
ATOM 1490 O O . SER A 1 203 ? 7.293 64.317 -5.592 1.00 55.21 203 SER A O 1
ATOM 1493 N N . ASN A 1 204 ? 5.788 65.696 -6.559 1.00 48.91 204 ASN A N 1
ATOM 1494 C CA . ASN A 1 204 ? 6.670 65.992 -7.682 1.00 52.95 204 ASN A CA 1
ATOM 1495 C C . ASN A 1 204 ? 7.680 67.078 -7.340 1.00 50.05 204 ASN A C 1
ATOM 1496 O O . ASN A 1 204 ? 8.775 67.105 -7.912 1.00 53.35 204 ASN A O 1
ATOM 1501 N N . VAL A 1 205 ? 7.333 67.975 -6.424 1.00 45.83 205 VAL A N 1
ATOM 1502 C CA . VAL A 1 205 ? 8.181 69.098 -6.050 1.00 43.67 205 VAL A CA 1
ATOM 1503 C C . VAL A 1 205 ? 8.221 69.173 -4.532 1.00 46.09 205 VAL A C 1
ATOM 1504 O O . VAL A 1 205 ? 7.176 69.095 -3.877 1.00 51.49 205 VAL A O 1
ATOM 1508 N N . LEU A 1 206 ? 9.422 69.312 -3.975 1.00 38.57 206 LEU A N 1
ATOM 1509 C CA . LEU A 1 206 ? 9.606 69.482 -2.539 1.00 42.74 206 LEU A CA 1
ATOM 1510 C C . LEU A 1 206 ? 10.227 70.849 -2.286 1.00 43.67 206 LEU A C 1
ATOM 1511 O O . LEU A 1 206 ? 11.293 71.162 -2.828 1.00 52.21 206 LEU A O 1
ATOM 1516 N N . ILE A 1 207 ? 9.545 71.666 -1.489 1.00 41.44 207 ILE A N 1
ATOM 1517 C CA . ILE A 1 207 ? 10.066 72.938 -1.003 1.00 35.30 207 ILE A CA 1
ATOM 1518 C C . ILE A 1 207 ? 10.364 72.744 0.476 1.00 40.76 207 ILE A C 1
ATOM 1519 O O . ILE A 1 207 ? 9.446 72.561 1.285 1.00 44.44 207 ILE A O 1
ATOM 1524 N N . VAL A 1 208 ? 11.644 72.766 0.834 1.00 39.45 208 VAL A N 1
ATOM 1525 C CA . VAL A 1 208 ? 12.080 72.392 2.171 1.00 47.48 208 VAL A CA 1
ATOM 1526 C C . VAL A 1 208 ? 13.035 73.455 2.698 1.00 46.48 208 VAL A C 1
ATOM 1527 O O . VAL A 1 208 ? 13.747 74.116 1.934 1.00 42.14 208 VAL A O 1
ATOM 1531 N N . GLU A 1 209 ? 13.017 73.641 4.017 1.00 37.90 209 GLU A N 1
ATOM 1532 C CA . GLU A 1 209 ? 13.885 74.609 4.669 1.00 44.00 209 GLU A CA 1
ATOM 1533 C C . GLU A 1 209 ? 15.333 74.115 4.684 1.00 47.51 209 GLU A C 1
ATOM 1534 O O . GLU A 1 209 ? 15.619 72.929 4.495 1.00 43.24 209 GLU A O 1
ATOM 1540 N N . SER A 1 210 ? 16.252 75.048 4.926 1.00 47.66 210 SER A N 1
ATOM 1541 C CA . SER A 1 210 ? 17.686 74.772 4.883 1.00 42.76 210 SER A CA 1
ATOM 1542 C C . SER A 1 210 ? 18.410 75.543 5.977 1.00 48.57 210 SER A C 1
ATOM 1543 O O . SER A 1 210 ? 19.546 75.994 5.796 1.00 46.17 210 SER A O 1
ATOM 1546 N N . THR A 1 211 ? 17.761 75.683 7.137 1.00 46.82 211 THR A N 1
ATOM 1547 C CA . THR A 1 211 ? 18.242 76.596 8.171 1.00 49.51 211 THR A CA 1
ATOM 1548 C C . THR A 1 211 ? 19.656 76.244 8.626 1.00 55.80 211 THR A C 1
ATOM 1549 O O . THR A 1 211 ? 20.549 77.101 8.636 1.00 45.61 211 THR A O 1
ATOM 1553 N N . PHE A 1 212 ? 19.879 74.989 9.004 1.00 56.34 212 PHE A N 1
ATOM 1554 C CA . PHE A 1 212 ? 21.151 74.584 9.585 1.00 52.52 212 PHE A CA 1
ATOM 1555 C C . PHE A 1 212 ? 22.143 74.060 8.554 1.00 53.01 212 PHE A C 1
ATOM 1556 O O . PHE A 1 212 ? 23.257 73.679 8.930 1.00 55.86 212 PHE A O 1
ATOM 1564 N N . GLY A 1 213 ? 21.776 74.046 7.275 1.00 46.78 213 GLY A N 1
ATOM 1565 C CA . GLY A 1 213 ? 22.720 73.654 6.239 1.00 43.33 213 GLY A CA 1
ATOM 1566 C C . GLY A 1 213 ? 23.182 72.222 6.422 1.00 52.90 213 GLY A C 1
ATOM 1567 O O . GLY A 1 213 ? 22.375 71.300 6.594 1.00 50.20 213 GLY A O 1
ATOM 1568 N N . THR A 1 214 ? 24.500 72.027 6.389 1.00 46.29 214 THR A N 1
ATOM 1569 C CA . THR A 1 214 ? 25.099 70.715 6.591 1.00 49.77 214 THR A CA 1
ATOM 1570 C C . THR A 1 214 ? 25.593 70.508 8.016 1.00 41.07 214 THR A C 1
ATOM 1571 O O . THR A 1 214 ? 26.346 69.563 8.265 1.00 41.58 214 THR A O 1
ATOM 1575 N N . ALA A 1 215 ? 25.177 71.352 8.957 1.00 49.05 215 ALA A N 1
ATOM 1576 C CA . ALA A 1 215 ? 25.629 71.225 10.332 1.00 51.49 215 ALA A CA 1
ATOM 1577 C C . ALA A 1 215 ? 24.868 70.120 11.062 1.00 62.35 215 ALA A C 1
ATOM 1578 O O . ALA A 1 215 ? 23.791 69.682 10.649 1.00 65.76 215 ALA A O 1
ATOM 1580 N N . THR A 1 216 ? 25.448 69.682 12.175 1.00 62.44 216 THR A N 1
ATOM 1581 C CA . THR A 1 216 ? 24.928 68.590 12.983 1.00 54.46 216 THR A CA 1
ATOM 1582 C C . THR A 1 216 ? 24.656 69.089 14.396 1.00 59.48 216 THR A C 1
ATOM 1583 O O . THR A 1 216 ? 25.416 69.900 14.935 1.00 68.68 216 THR A O 1
ATOM 1587 N N . HIS A 1 217 ? 23.561 68.619 14.986 1.00 60.65 217 HIS A N 1
ATOM 1588 C CA . HIS A 1 217 ? 23.201 68.964 16.351 1.00 62.07 217 HIS A CA 1
ATOM 1589 C C . HIS A 1 217 ? 23.250 67.727 17.235 1.00 65.69 217 HIS A C 1
ATOM 1590 O O . HIS A 1 217 ? 23.184 66.591 16.758 1.00 73.92 217 HIS A O 1
ATOM 1597 N N . GLU A 1 218 ? 23.377 67.965 18.535 1.00 66.63 218 GLU A N 1
ATOM 1598 C CA . GLU A 1 218 ? 23.449 66.884 19.502 1.00 75.13 218 GLU A CA 1
ATOM 1599 C C . GLU A 1 218 ? 22.050 66.395 19.867 1.00 75.62 218 GLU A C 1
ATOM 1600 O O . GLU A 1 218 ? 21.070 67.136 19.741 1.00 71.03 218 GLU A O 1
ATOM 1606 N N . PRO A 1 219 ? 21.927 65.142 20.309 1.00 77.02 219 PRO A N 1
ATOM 1607 C CA . PRO A 1 219 ? 20.608 64.617 20.679 1.00 73.36 219 PRO A CA 1
ATOM 1608 C C . PRO A 1 219 ? 19.969 65.420 21.804 1.00 74.78 219 PRO A C 1
ATOM 1609 O O . PRO A 1 219 ? 20.631 66.161 22.536 1.00 73.73 219 PRO A O 1
ATOM 1613 N N . ARG A 1 220 ? 18.649 65.251 21.929 1.00 68.31 220 ARG A N 1
ATOM 1614 C CA . ARG A 1 220 ? 17.873 66.028 22.891 1.00 69.52 220 ARG A CA 1
ATOM 1615 C C . ARG A 1 220 ? 18.368 65.816 24.316 1.00 72.79 220 ARG A C 1
ATOM 1616 O O . ARG A 1 220 ? 18.482 66.776 25.088 1.00 77.83 220 ARG A O 1
ATOM 1624 N N . LEU A 1 221 ? 18.669 64.567 24.685 1.00 72.82 221 LEU A N 1
ATOM 1625 C CA . LEU A 1 221 ? 19.121 64.290 26.046 1.00 81.93 221 LEU A CA 1
ATOM 1626 C C . LEU A 1 221 ? 20.448 64.973 26.350 1.00 78.92 221 LEU A C 1
ATOM 1627 O O . LEU A 1 221 ? 20.727 65.297 27.509 1.00 80.74 221 LEU A O 1
ATOM 1632 N N . ASN A 1 222 ? 21.272 65.204 25.328 1.00 80.32 222 ASN A N 1
ATOM 1633 C CA . ASN A 1 222 ? 22.535 65.902 25.537 1.00 79.05 222 ASN A CA 1
ATOM 1634 C C . ASN A 1 222 ? 22.333 67.409 25.635 1.00 78.50 222 ASN A C 1
ATOM 1635 O O . ASN A 1 222 ? 22.951 68.065 26.481 1.00 81.83 222 ASN A O 1
ATOM 1640 N N . ARG A 1 223 ? 21.474 67.974 24.782 1.00 67.73 223 ARG A N 1
ATOM 1641 C CA . ARG A 1 223 ? 21.224 69.411 24.838 1.00 67.95 223 ARG A CA 1
ATOM 1642 C C . ARG A 1 223 ? 20.503 69.807 26.119 1.00 71.29 223 ARG A C 1
ATOM 1643 O O . ARG A 1 223 ? 20.743 70.896 26.652 1.00 71.40 223 ARG A O 1
ATOM 1651 N N . GLU A 1 224 ? 19.619 68.944 26.625 1.00 72.35 224 GLU A N 1
ATOM 1652 C CA . GLU A 1 224 ? 18.904 69.252 27.860 1.00 72.43 224 GLU A CA 1
ATOM 1653 C C . GLU A 1 224 ? 19.848 69.242 29.057 1.00 78.39 224 GLU A C 1
ATOM 1654 O O . GLU A 1 224 ? 19.822 70.158 29.888 1.00 81.93 224 GLU A O 1
ATOM 1660 N N . ARG A 1 225 ? 20.689 68.209 29.163 1.00 73.13 225 ARG A N 1
ATOM 1661 C CA . ARG A 1 225 ? 21.645 68.154 30.264 1.00 80.40 225 ARG A CA 1
ATOM 1662 C C . ARG A 1 225 ? 22.645 69.299 30.177 1.00 80.37 225 ARG A C 1
ATOM 1663 O O . ARG A 1 225 ? 22.996 69.907 31.196 1.00 81.33 225 ARG A O 1
ATOM 1671 N N . LYS A 1 226 ? 23.107 69.617 28.964 1.00 80.93 226 LYS A N 1
ATOM 1672 C CA . LYS A 1 226 ? 23.998 70.760 28.792 1.00 85.80 226 LYS A CA 1
ATOM 1673 C C . LYS A 1 226 ? 23.306 72.065 29.165 1.00 85.62 226 LYS A C 1
ATOM 1674 O O . LYS A 1 226 ? 23.958 72.996 29.652 1.00 85.56 226 LYS A O 1
ATOM 1680 N N . LEU A 1 227 ? 21.991 72.147 28.956 1.00 83.53 227 LEU A N 1
ATOM 1681 C CA . LEU A 1 227 ? 21.245 73.352 29.302 1.00 81.44 227 LEU A CA 1
ATOM 1682 C C . LEU A 1 227 ? 21.013 73.451 30.806 1.00 86.85 227 LEU A C 1
ATOM 1683 O O . LEU A 1 227 ? 21.202 74.518 31.401 1.00 86.96 227 LEU A O 1
ATOM 1688 N N . THR A 1 228 ? 20.604 72.347 31.438 1.00 86.61 228 THR A N 1
ATOM 1689 C CA . THR A 1 228 ? 20.280 72.389 32.860 1.00 87.43 228 THR A CA 1
ATOM 1690 C C . THR A 1 228 ? 21.525 72.602 33.714 1.00 92.32 228 THR A C 1
ATOM 1691 O O . THR A 1 228 ? 21.504 73.398 34.660 1.00 92.21 228 THR A O 1
ATOM 1695 N N . GLN A 1 229 ? 22.620 71.905 33.399 1.00 96.50 229 GLN A N 1
ATOM 1696 C CA . GLN A 1 229 ? 23.839 72.063 34.188 1.00 101.50 229 GLN A CA 1
ATOM 1697 C C . GLN A 1 229 ? 24.441 73.454 34.020 1.00 98.43 229 GLN A C 1
ATOM 1698 O O . GLN A 1 229 ? 25.010 74.000 34.972 1.00 106.02 229 GLN A O 1
ATOM 1704 N N . LEU A 1 230 ? 24.315 74.046 32.830 1.00 91.64 230 LEU A N 1
ATOM 1705 C CA . LEU A 1 230 ? 24.827 75.396 32.612 1.00 86.23 230 LEU A CA 1
ATOM 1706 C C . LEU A 1 230 ? 24.087 76.410 33.478 1.00 89.41 230 LEU A C 1
ATOM 1707 O O . LEU A 1 230 ? 24.709 77.253 34.136 1.00 94.24 230 LEU A O 1
ATOM 1712 N N . ILE A 1 231 ? 22.753 76.349 33.483 1.00 84.68 231 ILE A N 1
ATOM 1713 C CA . ILE A 1 231 ? 21.971 77.282 34.289 1.00 85.53 231 ILE A CA 1
ATOM 1714 C C . ILE A 1 231 ? 22.162 76.995 35.773 1.00 92.02 231 ILE A C 1
ATOM 1715 O O . ILE A 1 231 ? 22.231 77.919 36.592 1.00 98.30 231 ILE A O 1
ATOM 1720 N N . HIS A 1 232 ? 22.254 75.715 36.143 1.00 90.78 232 HIS A N 1
ATOM 1721 C CA . HIS A 1 232 ? 22.443 75.363 37.547 1.00 96.88 232 HIS A CA 1
ATOM 1722 C C . HIS A 1 232 ? 23.752 75.926 38.085 1.00 102.51 232 HIS A C 1
ATOM 1723 O O . HIS A 1 232 ? 23.808 76.411 39.222 1.00 104.26 232 HIS A O 1
ATOM 1730 N N . SER A 1 233 ? 24.816 75.876 37.280 1.00 103.78 233 SER A N 1
ATOM 1731 C CA . SER A 1 233 ? 26.093 76.434 37.709 1.00 103.58 233 SER A CA 1
ATOM 1732 C C . SER A 1 233 ? 26.045 77.954 37.783 1.00 101.15 233 SER A C 1
ATOM 1733 O O . SER A 1 233 ? 26.688 78.549 38.654 1.00 107.78 233 SER A O 1
ATOM 1736 N N . THR A 1 234 ? 25.286 78.598 36.895 1.00 97.53 234 THR A N 1
ATOM 1737 C CA . THR A 1 234 ? 25.258 80.057 36.866 1.00 97.94 234 THR A CA 1
ATOM 1738 C C . THR A 1 234 ? 24.512 80.624 38.071 1.00 105.73 234 THR A C 1
ATOM 1739 O O . THR A 1 234 ? 25.000 81.545 38.736 1.00 120.46 234 THR A O 1
ATOM 1743 N N . VAL A 1 235 ? 23.327 80.085 38.371 1.00 99.91 235 VAL A N 1
ATOM 1744 C CA . VAL A 1 235 ? 22.520 80.634 39.455 1.00 96.32 235 VAL A CA 1
ATOM 1745 C C . VAL A 1 235 ? 23.122 80.348 40.825 1.00 109.62 235 VAL A C 1
ATOM 1746 O O . VAL A 1 235 ? 22.821 81.060 41.789 1.00 113.20 235 VAL A O 1
ATOM 1750 N N . MET A 1 236 ? 23.968 79.322 40.940 1.00 116.79 236 MET A N 1
ATOM 1751 C CA . MET A 1 236 ? 24.589 79.023 42.225 1.00 125.61 236 MET A CA 1
ATOM 1752 C C . MET A 1 236 ? 25.663 80.044 42.575 1.00 127.35 236 MET A C 1
ATOM 1753 O O . MET A 1 236 ? 25.842 80.376 43.753 1.00 136.86 236 MET A O 1
ATOM 1758 N N . ARG A 1 237 ? 26.377 80.556 41.572 1.00 117.11 237 ARG A N 1
ATOM 1759 C CA . ARG A 1 237 ? 27.418 81.554 41.769 1.00 112.47 237 ARG A CA 1
ATOM 1760 C C . ARG A 1 237 ? 26.868 82.969 41.866 1.00 108.68 237 ARG A C 1
ATOM 1761 O O . ARG A 1 237 ? 27.652 83.921 41.848 1.00 110.58 237 ARG A O 1
ATOM 1769 N N . GLY A 1 238 ? 25.551 83.132 41.954 1.00 107.77 238 GLY A N 1
ATOM 1770 C CA . GLY A 1 238 ? 24.959 84.446 42.091 1.00 111.92 238 GLY A CA 1
ATOM 1771 C C . GLY A 1 238 ? 24.581 85.139 40.800 1.00 113.27 238 GLY A C 1
ATOM 1772 O O . GLY A 1 238 ? 24.148 86.295 40.844 1.00 115.90 238 GLY A O 1
ATOM 1773 N N . GLY A 1 239 ? 24.721 84.477 39.655 1.00 111.07 239 GLY A N 1
ATOM 1774 C CA . GLY A 1 239 ? 24.382 85.087 38.382 1.00 108.30 239 GLY A CA 1
ATOM 1775 C C . GLY A 1 239 ? 22.948 84.790 37.974 1.00 106.22 239 GLY A C 1
ATOM 1776 O O . GLY A 1 239 ? 22.444 83.687 38.178 1.00 107.83 239 GLY A O 1
ATOM 1777 N N . ARG A 1 240 ? 22.298 85.794 37.395 1.00 104.77 240 ARG A N 1
ATOM 1778 C CA . ARG A 1 240 ? 20.954 85.642 36.857 1.00 104.63 240 ARG A CA 1
ATOM 1779 C C . ARG A 1 240 ? 21.036 85.315 35.372 1.00 99.47 240 ARG A C 1
ATOM 1780 O O . ARG A 1 240 ? 21.907 85.823 34.660 1.00 96.12 240 ARG A O 1
ATOM 1788 N N . VAL A 1 241 ? 20.132 84.454 34.913 1.00 96.74 241 VAL A N 1
ATOM 1789 C CA . VAL A 1 241 ? 20.142 83.944 33.547 1.00 88.24 241 VAL A CA 1
ATOM 1790 C C . VAL A 1 241 ? 18.993 84.580 32.778 1.00 80.11 241 VAL A C 1
ATOM 1791 O O . VAL A 1 241 ? 17.862 84.639 33.275 1.00 80.37 241 VAL A O 1
ATOM 1795 N N . LEU A 1 242 ? 19.284 85.058 31.570 1.00 74.81 242 LEU A N 1
ATOM 1796 C CA . LEU A 1 242 ? 18.275 85.614 30.675 1.00 72.15 242 LEU A CA 1
ATOM 1797 C C . LEU A 1 242 ? 18.189 84.727 29.442 1.00 70.07 242 LEU A C 1
ATOM 1798 O O . LEU A 1 242 ? 19.197 84.505 28.762 1.00 74.05 242 LEU A O 1
ATOM 1803 N N . LEU A 1 243 ? 16.990 84.213 29.164 1.00 65.11 243 LEU A N 1
ATOM 1804 C CA . LEU A 1 243 ? 16.749 83.384 27.987 1.00 62.18 243 LEU A CA 1
ATOM 1805 C C . LEU A 1 243 ? 15.823 84.118 27.027 1.00 64.94 243 LEU A C 1
ATOM 1806 O O . LEU A 1 243 ? 14.601 84.144 27.241 1.00 65.48 243 LEU A O 1
ATOM 1811 N N . PRO A 1 244 ? 16.347 84.734 25.967 1.00 62.43 244 PRO A N 1
ATOM 1812 C CA . PRO A 1 244 ? 15.479 85.390 24.978 1.00 59.31 244 PRO A CA 1
ATOM 1813 C C . PRO A 1 244 ? 14.697 84.347 24.194 1.00 65.33 244 PRO A C 1
ATOM 1814 O O . PRO A 1 244 ? 15.277 83.431 23.607 1.00 64.06 244 PRO A O 1
ATOM 1818 N N . VAL A 1 245 ? 13.371 84.488 24.193 1.00 66.07 245 VAL A N 1
ATOM 1819 C CA . VAL A 1 245 ? 12.478 83.537 23.544 1.00 64.16 245 VAL A CA 1
ATOM 1820 C C . VAL A 1 245 ? 11.401 84.303 22.791 1.00 62.90 245 VAL A C 1
ATOM 1821 O O . VAL A 1 245 ? 11.068 85.441 23.131 1.00 64.78 245 VAL A O 1
ATOM 1825 N N . PHE A 1 246 ? 10.855 83.669 21.758 1.00 62.68 246 PHE A N 1
ATOM 1826 C CA . PHE A 1 246 ? 9.644 84.190 21.148 1.00 60.05 246 PHE A CA 1
ATOM 1827 C C . PHE A 1 246 ? 8.494 84.114 22.151 1.00 61.50 246 PHE A C 1
ATOM 1828 O O . PHE A 1 246 ? 8.555 83.384 23.145 1.00 61.29 246 PHE A O 1
ATOM 1836 N N . ALA A 1 247 ? 7.440 84.891 21.882 1.00 66.01 247 ALA A N 1
ATOM 1837 C CA . ALA A 1 247 ? 6.311 84.986 22.807 1.00 72.54 247 ALA A CA 1
ATOM 1838 C C . ALA A 1 247 ? 5.831 83.615 23.271 1.00 74.58 247 ALA A C 1
ATOM 1839 O O . ALA A 1 247 ? 5.496 83.432 24.447 1.00 78.86 247 ALA A O 1
ATOM 1841 N N . LEU A 1 248 ? 5.808 82.635 22.369 1.00 67.78 248 LEU A N 1
ATOM 1842 C CA . LEU A 1 248 ? 5.399 81.282 22.722 1.00 61.93 248 LEU A CA 1
ATOM 1843 C C . LEU A 1 248 ? 5.855 80.332 21.624 1.00 60.68 248 LEU A C 1
ATOM 1844 O O . LEU A 1 248 ? 6.285 80.751 20.547 1.00 58.02 248 LEU A O 1
ATOM 1849 N N . GLY A 1 249 ? 5.750 79.038 21.914 1.00 60.28 249 GLY A N 1
ATOM 1850 C CA . GLY A 1 249 ? 6.199 78.015 20.992 1.00 60.29 249 GLY A CA 1
ATOM 1851 C C . GLY A 1 249 ? 7.302 77.159 21.579 1.00 61.80 249 GLY A C 1
ATOM 1852 O O . GLY A 1 249 ? 7.031 76.158 22.249 1.00 66.60 249 GLY A O 1
ATOM 1853 N N . ARG A 1 250 ? 8.556 77.545 21.334 1.00 57.97 250 ARG A N 1
ATOM 1854 C CA . ARG A 1 250 ? 9.683 76.831 21.921 1.00 56.03 250 ARG A CA 1
ATOM 1855 C C . ARG A 1 250 ? 9.868 77.156 23.397 1.00 57.90 250 ARG A C 1
ATOM 1856 O O . ARG A 1 250 ? 10.431 76.336 24.131 1.00 57.35 250 ARG A O 1
ATOM 1864 N N . ALA A 1 251 ? 9.401 78.325 23.846 1.00 58.33 251 ALA A N 1
ATOM 1865 C CA . ALA A 1 251 ? 9.540 78.691 25.252 1.00 59.32 251 ALA A CA 1
ATOM 1866 C C . ALA A 1 251 ? 8.869 77.678 26.170 1.00 65.82 251 ALA A C 1
ATOM 1867 O O . ALA A 1 251 ? 9.337 77.451 27.292 1.00 66.81 251 ALA A O 1
ATOM 1869 N N . GLN A 1 252 ? 7.777 77.059 25.715 1.00 70.40 252 GLN A N 1
ATOM 1870 C CA . GLN A 1 252 ? 7.106 76.055 26.534 1.00 71.40 252 GLN A CA 1
ATOM 1871 C C . GLN A 1 252 ? 7.939 74.785 26.657 1.00 68.48 252 GLN A C 1
ATOM 1872 O O . GLN A 1 252 ? 7.866 74.095 27.680 1.00 71.11 252 GLN A O 1
ATOM 1878 N N . GLU A 1 253 ? 8.735 74.462 25.636 1.00 67.91 253 GLU A N 1
ATOM 1879 C CA . GLU A 1 253 ? 9.630 73.314 25.740 1.00 72.76 253 GLU A CA 1
ATOM 1880 C C . GLU A 1 253 ? 10.712 73.555 26.786 1.00 71.80 253 GLU A C 1
ATOM 1881 O O . GLU A 1 253 ? 11.050 72.649 27.557 1.00 73.81 253 GLU A O 1
ATOM 1887 N N . ILE A 1 254 ? 11.260 74.771 26.833 1.00 67.22 254 ILE A N 1
ATOM 1888 C CA . ILE A 1 254 ? 12.254 75.094 27.852 1.00 65.48 254 ILE A CA 1
ATOM 1889 C C . ILE A 1 254 ? 11.621 75.079 29.236 1.00 66.80 254 ILE A C 1
ATOM 1890 O O . ILE A 1 254 ? 12.239 74.637 30.212 1.00 61.90 254 ILE A O 1
ATOM 1895 N N . MET A 1 255 ? 10.379 75.557 29.346 1.00 75.21 255 MET A N 1
ATOM 1896 C CA . MET A 1 255 ? 9.701 75.549 30.638 1.00 79.52 255 MET A CA 1
ATOM 1897 C C . MET A 1 255 ? 9.435 74.130 31.123 1.00 80.84 255 MET A C 1
ATOM 1898 O O . MET A 1 255 ? 9.480 73.873 32.331 1.00 84.75 255 MET A O 1
ATOM 1903 N N . LEU A 1 256 ? 9.164 73.199 30.204 1.00 72.74 256 LEU A N 1
ATOM 1904 C CA . LEU A 1 256 ? 8.990 71.805 30.600 1.00 71.87 256 LEU A CA 1
ATOM 1905 C C . LEU A 1 256 ? 10.294 71.216 31.124 1.00 74.92 256 LEU A C 1
ATOM 1906 O O . LEU A 1 256 ? 10.287 70.422 32.072 1.00 76.18 256 LEU A O 1
ATOM 1911 N N . ILE A 1 257 ? 11.424 71.598 30.525 1.00 73.93 257 ILE A N 1
ATOM 1912 C CA . ILE A 1 257 ? 12.715 71.087 30.974 1.00 75.16 257 ILE A CA 1
ATOM 1913 C C . ILE A 1 257 ? 13.075 71.660 32.338 1.00 82.84 257 ILE A C 1
ATOM 1914 O O . ILE A 1 257 ? 13.591 70.951 33.209 1.00 89.40 257 ILE A O 1
ATOM 1919 N N . LEU A 1 258 ? 12.804 72.948 32.548 1.00 86.22 258 LEU A N 1
ATOM 1920 C CA . LEU A 1 258 ? 13.215 73.604 33.784 1.00 89.95 258 LEU A CA 1
ATOM 1921 C C . LEU A 1 258 ? 12.296 73.251 34.945 1.00 92.38 258 LEU A C 1
ATOM 1922 O O . LEU A 1 258 ? 12.767 73.025 36.064 1.00 93.66 258 LEU A O 1
ATOM 1927 N N . ASP A 1 259 ? 10.984 73.205 34.701 1.00 92.21 259 ASP A N 1
ATOM 1928 C CA . ASP A 1 259 ? 10.050 72.887 35.774 1.00 97.26 259 ASP A CA 1
ATOM 1929 C C . ASP A 1 259 ? 10.229 71.458 36.267 1.00 100.06 259 ASP A C 1
ATOM 1930 O O . ASP A 1 259 ? 10.024 71.181 37.455 1.00 102.25 259 ASP A O 1
ATOM 1935 N N . GLU A 1 260 ? 10.614 70.541 35.377 1.00 96.10 260 GLU A N 1
ATOM 1936 C CA . GLU A 1 260 ? 10.922 69.182 35.808 1.00 94.84 260 GLU A CA 1
ATOM 1937 C C . GLU A 1 260 ? 12.259 69.125 36.534 1.00 91.86 260 GLU A C 1
ATOM 1938 O O . GLU A 1 260 ? 12.382 68.463 37.570 1.00 97.47 260 GLU A O 1
ATOM 1944 N N . TYR A 1 261 ? 13.273 69.816 36.006 1.00 86.60 261 TYR A N 1
ATOM 1945 C CA . TYR A 1 261 ? 14.589 69.798 36.635 1.00 95.32 261 TYR A CA 1
ATOM 1946 C C . TYR A 1 261 ? 14.562 70.486 37.993 1.00 100.51 261 TYR A C 1
ATOM 1947 O O . TYR A 1 261 ? 15.237 70.046 38.932 1.00 105.57 261 TYR A O 1
ATOM 1956 N N . TRP A 1 262 ? 13.793 71.569 38.115 1.00 97.91 262 TRP A N 1
ATOM 1957 C CA . TRP A 1 262 ? 13.740 72.297 39.377 1.00 100.35 262 TRP A CA 1
ATOM 1958 C C . TRP A 1 262 ? 13.134 71.452 40.489 1.00 105.63 262 TRP A C 1
ATOM 1959 O O . TRP A 1 262 ? 13.528 71.585 41.653 1.00 106.85 262 TRP A O 1
ATOM 1970 N N . SER A 1 263 ? 12.174 70.586 40.155 1.00 109.16 263 SER A N 1
ATOM 1971 C CA . SER A 1 263 ? 11.597 69.694 41.154 1.00 114.66 263 SER A CA 1
ATOM 1972 C C . SER A 1 263 ? 12.485 68.484 41.415 1.00 120.74 263 SER A C 1
ATOM 1973 O O . SER A 1 263 ? 12.421 67.898 42.502 1.00 125.31 263 SER A O 1
ATOM 1976 N N . GLN A 1 264 ? 13.308 68.090 40.438 1.00 123.75 264 GLN A N 1
ATOM 1977 C CA . GLN A 1 264 ? 14.320 67.072 40.697 1.00 132.52 264 GLN A CA 1
ATOM 1978 C C . GLN A 1 264 ? 15.324 67.549 41.737 1.00 136.92 264 GLN A C 1
ATOM 1979 O O . GLN A 1 264 ? 15.893 66.735 42.474 1.00 144.84 264 GLN A O 1
ATOM 1985 N N . HIS A 1 265 ? 15.551 68.859 41.810 1.00 129.55 265 HIS A N 1
ATOM 1986 C CA . HIS A 1 265 ? 16.433 69.443 42.811 1.00 125.38 265 HIS A CA 1
ATOM 1987 C C . HIS A 1 265 ? 15.690 70.515 43.596 1.00 125.61 265 HIS A C 1
ATOM 1988 O O . HIS A 1 265 ? 16.157 71.654 43.702 1.00 123.33 265 HIS A O 1
ATOM 1995 N N . ALA A 1 266 ? 14.525 70.158 44.142 1.00 127.36 266 ALA A N 1
ATOM 1996 C CA . ALA A 1 266 ? 13.741 71.106 44.923 1.00 129.81 266 ALA A CA 1
ATOM 1997 C C . ALA A 1 266 ? 14.373 71.402 46.276 1.00 138.25 266 ALA A C 1
ATOM 1998 O O . ALA A 1 266 ? 14.017 72.404 46.906 1.00 138.72 266 ALA A O 1
ATOM 2000 N N . ASP A 1 267 ? 15.294 70.555 46.740 1.00 143.86 267 ASP A N 1
ATOM 2001 C CA . ASP A 1 267 ? 15.992 70.845 47.988 1.00 149.08 267 ASP A CA 1
ATOM 2002 C C . ASP A 1 267 ? 16.990 71.982 47.818 1.00 141.98 267 ASP A C 1
ATOM 2003 O O . ASP A 1 267 ? 17.302 72.682 48.787 1.00 147.30 267 ASP A O 1
ATOM 2008 N N . GLU A 1 268 ? 17.494 72.182 46.602 1.00 131.83 268 GLU A N 1
ATOM 2009 C CA . GLU A 1 268 ? 18.483 73.215 46.322 1.00 129.34 268 GLU A CA 1
ATOM 2010 C C . GLU A 1 268 ? 17.870 74.498 45.783 1.00 131.80 268 GLU A C 1
ATOM 2011 O O . GLU A 1 268 ? 18.297 75.591 46.168 1.00 135.11 268 GLU A O 1
ATOM 2017 N N . LEU A 1 269 ? 16.879 74.396 44.894 1.00 131.23 269 LEU A N 1
ATOM 2018 C CA . LEU A 1 269 ? 16.318 75.563 44.223 1.00 126.16 269 LEU A CA 1
ATOM 2019 C C . LEU A 1 269 ? 14.794 75.534 44.221 1.00 122.61 269 LEU A C 1
ATOM 2020 O O . LEU A 1 269 ? 14.160 76.081 43.316 1.00 120.33 269 LEU A O 1
ATOM 2025 N N . GLY A 1 270 ? 14.191 74.907 45.226 1.00 123.71 270 GLY A N 1
ATOM 2026 C CA . GLY A 1 270 ? 12.750 74.869 45.317 1.00 122.91 270 GLY A CA 1
ATOM 2027 C C . GLY A 1 270 ? 12.171 76.091 46.005 1.00 127.91 270 GLY A C 1
ATOM 2028 O O . GLY A 1 270 ? 12.872 76.842 46.681 1.00 130.44 270 GLY A O 1
ATOM 2029 N N . GLY A 1 271 ? 10.869 76.280 45.822 1.00 129.65 271 GLY A N 1
ATOM 2030 C CA . GLY A 1 271 ? 10.201 77.416 46.439 1.00 135.15 271 GLY A CA 1
ATOM 2031 C C . GLY A 1 271 ? 10.671 78.718 45.823 1.00 136.39 271 GLY A C 1
ATOM 2032 O O . GLY A 1 271 ? 10.711 78.875 44.597 1.00 134.06 271 GLY A O 1
ATOM 2033 N N . GLY A 1 272 ? 11.033 79.670 46.679 1.00 139.02 272 GLY A N 1
ATOM 2034 C CA . GLY A 1 272 ? 11.546 80.946 46.230 1.00 135.24 272 GLY A CA 1
ATOM 2035 C C . GLY A 1 272 ? 13.020 80.976 45.904 1.00 131.09 272 GLY A C 1
ATOM 2036 O O . GLY A 1 272 ? 13.526 82.015 45.470 1.00 132.04 272 GLY A O 1
ATOM 2037 N N . GLN A 1 273 ? 13.728 79.866 46.100 1.00 127.10 273 GLN A N 1
ATOM 2038 C CA . GLN A 1 273 ? 15.162 79.795 45.821 1.00 123.22 273 GLN A CA 1
ATOM 2039 C C . GLN A 1 273 ? 15.381 79.889 44.317 1.00 121.13 273 GLN A C 1
ATOM 2040 O O . GLN A 1 273 ? 15.178 78.916 43.586 1.00 123.07 273 GLN A O 1
ATOM 2046 N N . VAL A 1 274 ? 15.807 81.064 43.857 1.00 113.77 274 VAL A N 1
ATOM 2047 C CA . VAL A 1 274 ? 16.040 81.354 42.442 1.00 101.61 274 VAL A CA 1
ATOM 2048 C C . VAL A 1 274 ? 14.758 81.090 41.660 1.00 96.94 274 VAL A C 1
ATOM 2049 O O . VAL A 1 274 ? 14.589 80.004 41.088 1.00 94.39 274 VAL A O 1
ATOM 2053 N N . PRO A 1 275 ? 13.832 82.040 41.611 1.00 97.43 275 PRO A N 1
ATOM 2054 C CA . PRO A 1 275 ? 12.562 81.801 40.921 1.00 99.33 275 PRO A CA 1
ATOM 2055 C C . PRO A 1 275 ? 12.701 81.897 39.410 1.00 100.09 275 PRO A C 1
ATOM 2056 O O . PRO A 1 275 ? 13.569 82.596 38.883 1.00 94.59 275 PRO A O 1
ATOM 2060 N N . ILE A 1 276 ? 11.817 81.174 38.710 1.00 106.44 276 ILE A N 1
ATOM 2061 C CA . ILE A 1 276 ? 11.751 81.198 37.249 1.00 104.41 276 ILE A CA 1
ATOM 2062 C C . ILE A 1 276 ? 10.665 82.179 36.827 1.00 105.49 276 ILE A C 1
ATOM 2063 O O . ILE A 1 276 ? 9.568 82.214 37.410 1.00 109.79 276 ILE A O 1
ATOM 2068 N N . PHE A 1 277 ? 10.964 82.982 35.813 1.00 100.78 277 PHE A N 1
ATOM 2069 C CA . PHE A 1 277 ? 10.031 83.992 35.343 1.00 93.91 277 PHE A CA 1
ATOM 2070 C C . PHE A 1 277 ? 9.810 83.821 33.850 1.00 84.52 277 PHE A C 1
ATOM 2071 O O . PHE A 1 277 ? 10.768 83.655 33.089 1.00 80.06 277 PHE A O 1
ATOM 2079 N N . TYR A 1 278 ? 8.546 83.835 33.447 1.00 85.09 278 TYR A N 1
ATOM 2080 C CA . TYR A 1 278 ? 8.137 83.850 32.049 1.00 80.47 278 TYR A CA 1
ATOM 2081 C C . TYR A 1 278 ? 7.614 85.258 31.787 1.00 80.15 278 TYR A C 1
ATOM 2082 O O . TYR A 1 278 ? 6.450 85.563 32.065 1.00 79.38 278 TYR A O 1
ATOM 2091 N N . ALA A 1 279 ? 8.489 86.125 31.282 1.00 75.36 279 ALA A N 1
ATOM 2092 C CA . ALA A 1 279 ? 8.190 87.543 31.116 1.00 77.24 279 ALA A CA 1
ATOM 2093 C C . ALA A 1 279 ? 7.695 87.794 29.696 1.00 81.34 279 ALA A C 1
ATOM 2094 O O . ALA A 1 279 ? 8.466 87.682 28.737 1.00 82.17 279 ALA A O 1
ATOM 2096 N N . SER A 1 280 ? 6.418 88.143 29.565 1.00 86.26 280 SER A N 1
ATOM 2097 C CA . SER A 1 280 ? 5.842 88.510 28.278 1.00 90.03 280 SER A CA 1
ATOM 2098 C C . SER A 1 280 ? 4.481 89.138 28.516 1.00 103.78 280 SER A C 1
ATOM 2099 O O . SER A 1 280 ? 3.773 88.769 29.457 1.00 103.77 280 SER A O 1
ATOM 2102 N N . ASN A 1 281 ? 4.114 90.078 27.646 1.00 114.80 281 ASN A N 1
ATOM 2103 C CA . ASN A 1 281 ? 2.752 90.593 27.686 1.00 128.14 281 ASN A CA 1
ATOM 2104 C C . ASN A 1 281 ? 1.748 89.666 27.008 1.00 129.00 281 ASN A C 1
ATOM 2105 O O . ASN A 1 281 ? 0.626 90.097 26.737 1.00 132.63 281 ASN A O 1
ATOM 2110 N N . LEU A 1 282 ? 2.108 88.409 26.747 1.00 128.55 282 LEU A N 1
ATOM 2111 C CA . LEU A 1 282 ? 1.150 87.396 26.314 1.00 125.58 282 LEU A CA 1
ATOM 2112 C C . LEU A 1 282 ? 1.193 86.151 27.195 1.00 127.95 282 LEU A C 1
ATOM 2113 O O . LEU A 1 282 ? 0.695 85.098 26.793 1.00 129.89 282 LEU A O 1
ATOM 2118 N N . ALA A 1 283 ? 1.772 86.260 28.392 1.00 125.44 283 ALA A N 1
ATOM 2119 C CA . ALA A 1 283 ? 2.041 85.085 29.219 1.00 117.91 283 ALA A CA 1
ATOM 2120 C C . ALA A 1 283 ? 0.758 84.356 29.611 1.00 109.54 283 ALA A C 1
ATOM 2121 O O . ALA A 1 283 ? 0.664 83.131 29.474 1.00 102.39 283 ALA A O 1
ATOM 2123 N N . LYS A 1 284 ? -0.238 85.089 30.119 1.00 110.30 284 LYS A N 1
ATOM 2124 C CA . LYS A 1 284 ? -1.469 84.452 30.585 1.00 108.23 284 LYS A CA 1
ATOM 2125 C C . LYS A 1 284 ? -2.228 83.790 29.436 1.00 112.52 284 LYS A C 1
ATOM 2126 O O . LYS A 1 284 ? -2.651 82.632 29.543 1.00 107.10 284 LYS A O 1
ATOM 2132 N N . LYS A 1 285 ? -2.413 84.512 28.324 1.00 127.43 285 LYS A N 1
ATOM 2133 C CA . LYS A 1 285 ? -3.222 84.006 27.216 1.00 112.57 285 LYS A CA 1
ATOM 2134 C C . LYS A 1 285 ? -2.481 82.965 26.386 1.00 114.42 285 LYS A C 1
ATOM 2135 O O . LYS A 1 285 ? -3.118 82.065 25.827 1.00 116.81 285 LYS A O 1
ATOM 2141 N N . CYS A 1 286 ? -1.152 83.065 26.283 1.00 119.19 286 CYS A N 1
ATOM 2142 C CA . CYS A 1 286 ? -0.408 82.048 25.546 1.00 124.48 286 CYS A CA 1
ATOM 2143 C C . CYS A 1 286 ? -0.508 80.692 26.226 1.00 115.57 286 CYS A C 1
ATOM 2144 O O . CYS A 1 286 ? -0.546 79.659 25.547 1.00 117.13 286 CYS A O 1
ATOM 2147 N N . MET A 1 287 ? -0.555 80.669 27.558 1.00 107.67 287 MET A N 1
ATOM 2148 C CA . MET A 1 287 ? -0.660 79.394 28.259 1.00 102.16 287 MET A CA 1
ATOM 2149 C C . MET A 1 287 ? -2.009 78.733 27.987 1.00 98.90 287 MET A C 1
ATOM 2150 O O . MET A 1 287 ? -2.065 77.572 27.566 1.00 97.77 287 MET A O 1
ATOM 2155 N N . SER A 1 288 ? -3.109 79.473 28.186 1.00 99.07 288 SER A N 1
ATOM 2156 C CA . SER A 1 288 ? -4.444 78.894 28.035 1.00 98.87 288 SER A CA 1
ATOM 2157 C C . SER A 1 288 ? -4.660 78.296 26.650 1.00 91.65 288 SER A C 1
ATOM 2158 O O . SER A 1 288 ? -5.472 77.377 26.498 1.00 94.01 288 SER A O 1
ATOM 2161 N N . VAL A 1 289 ? -3.955 78.798 25.632 1.00 87.04 289 VAL A N 1
ATOM 2162 C CA . VAL A 1 289 ? -4.006 78.162 24.317 1.00 85.11 289 VAL A CA 1
ATOM 2163 C C . VAL A 1 289 ? -3.328 76.798 24.360 1.00 84.89 289 VAL A C 1
ATOM 2164 O O . VAL A 1 289 ? -3.831 75.820 23.791 1.00 83.04 289 VAL A O 1
ATOM 2168 N N . PHE A 1 290 ? -2.179 76.709 25.035 1.00 82.28 290 PHE A N 1
ATOM 2169 C CA . PHE A 1 290 ? -1.468 75.437 25.130 1.00 83.53 290 PHE A CA 1
ATOM 2170 C C . PHE A 1 290 ? -2.277 74.406 25.906 1.00 91.00 290 PHE A C 1
ATOM 2171 O O . PHE A 1 290 ? -2.345 73.237 25.509 1.00 87.77 290 PHE A O 1
ATOM 2179 N N . GLN A 1 291 ? -2.900 74.820 27.011 1.00 100.39 291 GLN A N 1
ATOM 2180 C CA . GLN A 1 291 ? -3.665 73.900 27.844 1.00 103.48 291 GLN A CA 1
ATOM 2181 C C . GLN A 1 291 ? -4.966 73.448 27.192 1.00 97.34 291 GLN A C 1
ATOM 2182 O O . GLN A 1 291 ? -5.606 72.528 27.711 1.00 107.07 291 GLN A O 1
ATOM 2188 N N . THR A 1 292 ? -5.370 74.059 26.079 1.00 86.30 292 THR A N 1
ATOM 2189 C CA . THR A 1 292 ? -6.597 73.685 25.387 1.00 84.17 292 THR A CA 1
ATOM 2190 C C . THR A 1 292 ? -6.344 72.946 24.081 1.00 82.11 292 THR A C 1
ATOM 2191 O O . THR A 1 292 ? -7.306 72.566 23.404 1.00 72.79 292 THR A O 1
ATOM 2195 N N . TYR A 1 293 ? -5.084 72.736 23.706 1.00 86.73 293 TYR A N 1
ATOM 2196 C CA . TYR A 1 293 ? -4.735 72.000 22.498 1.00 85.73 293 TYR A CA 1
ATOM 2197 C C . TYR A 1 293 ? -3.839 70.809 22.821 1.00 86.82 293 TYR A C 1
ATOM 2198 O O . TYR A 1 293 ? -3.031 70.386 21.991 1.00 85.11 293 TYR A O 1
ATOM 2207 N N . VAL A 1 294 ? -3.977 70.262 24.031 1.00 89.34 294 VAL A N 1
ATOM 2208 C CA . VAL A 1 294 ? -3.169 69.113 24.431 1.00 97.39 294 VAL A CA 1
ATOM 2209 C C . VAL A 1 294 ? -3.494 67.905 23.561 1.00 95.86 294 VAL A C 1
ATOM 2210 O O . VAL A 1 294 ? -2.601 67.140 23.175 1.00 100.28 294 VAL A O 1
ATOM 2214 N N . ASN A 1 295 ? -4.772 67.732 23.210 1.00 91.72 295 ASN A N 1
ATOM 2215 C CA . ASN A 1 295 ? -5.202 66.598 22.398 1.00 90.07 295 ASN A CA 1
ATOM 2216 C C . ASN A 1 295 ? -4.563 66.576 21.015 1.00 84.08 295 ASN A C 1
ATOM 2217 O O . ASN A 1 295 ? -4.665 65.556 20.324 1.00 79.67 295 ASN A O 1
ATOM 2222 N N . MET A 1 296 ? -3.918 67.662 20.591 1.00 88.89 296 MET A N 1
ATOM 2223 C CA . MET A 1 296 ? -3.226 67.719 19.311 1.00 89.63 296 MET A CA 1
ATOM 2224 C C . MET A 1 296 ? -1.725 67.499 19.450 1.00 85.21 296 MET A C 1
ATOM 2225 O O . MET A 1 296 ? -0.977 67.772 18.506 1.00 85.98 296 MET A O 1
ATOM 2230 N N . MET A 1 297 ? -1.272 67.008 20.597 1.00 84.31 297 MET A N 1
ATOM 2231 C CA . MET A 1 297 ? 0.139 66.831 20.897 1.00 84.43 297 MET A CA 1
ATOM 2232 C C . MET A 1 297 ? 0.480 65.341 20.929 1.00 86.58 297 MET A C 1
ATOM 2233 O O . MET A 1 297 ? -0.380 64.479 20.725 1.00 92.71 297 MET A O 1
ATOM 2238 N N . ASN A 1 298 ? 1.753 65.037 21.185 1.00 83.04 298 ASN A N 1
ATOM 2239 C CA . ASN A 1 298 ? 2.196 63.652 21.114 1.00 87.08 298 ASN A CA 1
ATOM 2240 C C . ASN A 1 298 ? 1.686 62.857 22.317 1.00 92.31 298 ASN A C 1
ATOM 2241 O O . ASN A 1 298 ? 1.196 63.410 23.305 1.00 84.77 298 ASN A O 1
ATOM 2246 N N . ASP A 1 299 ? 1.809 61.531 22.221 1.00 102.98 299 ASP A N 1
ATOM 2247 C CA . ASP A 1 299 ? 1.277 60.652 23.258 1.00 112.51 299 ASP A CA 1
ATOM 2248 C C . ASP A 1 299 ? 2.052 60.745 24.563 1.00 117.22 299 ASP A C 1
ATOM 2249 O O . ASP A 1 299 ? 1.503 60.409 25.618 1.00 120.19 299 ASP A O 1
ATOM 2254 N N . ASP A 1 300 ? 3.311 61.182 24.521 1.00 118.22 300 ASP A N 1
ATOM 2255 C CA . ASP A 1 300 ? 4.076 61.295 25.756 1.00 125.70 300 ASP A CA 1
ATOM 2256 C C . ASP A 1 300 ? 3.504 62.370 26.675 1.00 120.86 300 ASP A C 1
ATOM 2257 O O . ASP A 1 300 ? 3.537 62.212 27.900 1.00 124.47 300 ASP A O 1
ATOM 2262 N N . ILE A 1 301 ? 2.956 63.448 26.115 1.00 113.95 301 ILE A N 1
ATOM 2263 C CA . ILE A 1 301 ? 2.446 64.535 26.946 1.00 105.31 301 ILE A CA 1
ATOM 2264 C C . ILE A 1 301 ? 1.001 64.302 27.390 1.00 102.78 301 ILE A C 1
ATOM 2265 O O . ILE A 1 301 ? 0.625 64.713 28.493 1.00 107.28 301 ILE A O 1
ATOM 2270 N N . ARG A 1 302 ? 0.177 63.648 26.566 1.00 98.87 302 ARG A N 1
ATOM 2271 C CA . ARG A 1 302 ? -1.199 63.369 26.961 1.00 98.57 302 ARG A CA 1
ATOM 2272 C C . ARG A 1 302 ? -1.290 62.248 27.985 1.00 108.44 302 ARG A C 1
ATOM 2273 O O . ARG A 1 302 ? -2.281 62.175 28.719 1.00 110.23 302 ARG A O 1
ATOM 2281 N N . LYS A 1 303 ? -0.286 61.372 28.044 1.00 114.08 303 LYS A N 1
ATOM 2282 C CA . LYS A 1 303 ? -0.260 60.348 29.081 1.00 123.06 303 LYS A CA 1
ATOM 2283 C C . LYS A 1 303 ? -0.111 60.987 30.457 1.00 129.48 303 LYS A C 1
ATOM 2284 O O . LYS A 1 303 ? -0.907 60.728 31.367 1.00 136.19 303 LYS A O 1
ATOM 2290 N N . LYS A 1 304 ? 0.909 61.839 30.624 1.00 127.93 304 LYS A N 1
ATOM 2291 C CA . LYS A 1 304 ? 1.083 62.575 31.872 1.00 131.46 304 LYS A CA 1
ATOM 2292 C C . LYS A 1 304 ? -0.036 63.579 32.107 1.00 132.58 304 LYS A C 1
ATOM 2293 O O . LYS A 1 304 ? -0.286 63.950 33.258 1.00 136.56 304 LYS A O 1
ATOM 2299 N N . PHE A 1 305 ? -0.708 64.031 31.046 1.00 130.06 305 PHE A N 1
ATOM 2300 C CA . PHE A 1 305 ? -1.935 64.795 31.228 1.00 127.58 305 PHE A CA 1
ATOM 2301 C C . PHE A 1 305 ? -3.063 63.905 31.736 1.00 130.42 305 PHE A C 1
ATOM 2302 O O . PHE A 1 305 ? -3.942 64.373 32.468 1.00 132.62 305 PHE A O 1
ATOM 2310 N N . ARG A 1 306 ? -3.052 62.627 31.358 1.00 133.90 306 ARG A N 1
ATOM 2311 C CA . ARG A 1 306 ? -4.039 61.663 31.828 1.00 140.37 306 ARG A CA 1
ATOM 2312 C C . ARG A 1 306 ? -3.627 61.005 33.137 1.00 147.37 306 ARG A C 1
ATOM 2313 O O . ARG A 1 306 ? -4.492 60.683 33.960 1.00 147.22 306 ARG A O 1
ATOM 2321 N N . ASP A 1 307 ? -2.323 60.808 33.344 1.00 153.21 307 ASP A N 1
ATOM 2322 C CA . ASP A 1 307 ? -1.792 60.244 34.581 1.00 162.58 307 ASP A CA 1
ATOM 2323 C C . ASP A 1 307 ? -2.222 61.071 35.786 1.00 165.48 307 ASP A C 1
ATOM 2324 O O . ASP A 1 307 ? -3.159 60.702 36.501 1.00 172.32 307 ASP A O 1
ATOM 2329 N N . SER A 1 308 ? -1.541 62.197 36.012 1.00 160.69 308 SER A N 1
ATOM 2330 C CA . SER A 1 308 ? -1.845 63.071 37.139 1.00 159.77 308 SER A CA 1
ATOM 2331 C C . SER A 1 308 ? -3.188 63.778 37.003 1.00 162.47 308 SER A C 1
ATOM 2332 O O . SER A 1 308 ? -3.649 64.377 37.981 1.00 165.80 308 SER A O 1
ATOM 2335 N N . GLN A 1 309 ? -3.812 63.735 35.826 1.00 160.86 309 GLN A N 1
ATOM 2336 C CA . GLN A 1 309 ? -5.055 64.437 35.513 1.00 160.26 309 GLN A CA 1
ATOM 2337 C C . GLN A 1 309 ? -4.938 65.948 35.685 1.00 160.09 309 GLN A C 1
ATOM 2338 O O . GLN A 1 309 ? -5.948 66.658 35.602 1.00 158.14 309 GLN A O 1
ATOM 2344 N N . THR A 1 310 ? -3.732 66.457 35.921 1.00 161.34 310 THR A N 1
ATOM 2345 C CA . THR A 1 310 ? -3.468 67.884 36.018 1.00 160.54 310 THR A CA 1
ATOM 2346 C C . THR A 1 310 ? -2.630 68.314 34.822 1.00 162.59 310 THR A C 1
ATOM 2347 O O . THR A 1 310 ? -1.739 67.579 34.382 1.00 164.19 310 THR A O 1
ATOM 2351 N N . ASN A 1 311 ? -2.921 69.498 34.300 1.00 160.25 311 ASN A N 1
ATOM 2352 C CA . ASN A 1 311 ? -2.279 69.970 33.082 1.00 153.18 311 ASN A CA 1
ATOM 2353 C C . ASN A 1 311 ? -0.774 70.099 33.284 1.00 142.88 311 ASN A C 1
ATOM 2354 O O . ASN A 1 311 ? -0.337 70.797 34.212 1.00 145.70 311 ASN A O 1
ATOM 2359 N N . PRO A 1 312 ? 0.049 69.446 32.457 1.00 129.77 312 PRO A N 1
ATOM 2360 C CA . PRO A 1 312 ? 1.506 69.586 32.611 1.00 119.11 312 PRO A CA 1
ATOM 2361 C C . PRO A 1 312 ? 2.010 70.989 32.332 1.00 105.92 312 PRO A C 1
ATOM 2362 O O . PRO A 1 312 ? 3.146 71.304 32.707 1.00 98.98 312 PRO A O 1
ATOM 2366 N N . PHE A 1 313 ? 1.213 71.838 31.687 1.00 104.08 313 PHE A N 1
ATOM 2367 C CA . PHE A 1 313 ? 1.597 73.216 31.422 1.00 105.39 313 PHE A CA 1
ATOM 2368 C C . PHE A 1 313 ? 1.236 74.155 32.566 1.00 106.83 313 PHE A C 1
ATOM 2369 O O . PHE A 1 313 ? 1.382 75.373 32.423 1.00 106.23 313 PHE A O 1
ATOM 2377 N N . ILE A 1 314 ? 0.761 73.618 33.688 1.00 107.88 314 ILE A N 1
ATOM 2378 C CA . ILE A 1 314 ? 0.620 74.383 34.922 1.00 111.41 314 ILE A CA 1
ATOM 2379 C C . ILE A 1 314 ? 1.905 74.157 35.711 1.00 111.80 314 ILE A C 1
ATOM 2380 O O . ILE A 1 314 ? 2.073 73.132 36.374 1.00 120.76 314 ILE A O 1
ATOM 2385 N N . PHE A 1 315 ? 2.825 75.112 35.623 1.00 103.03 315 PHE A N 1
ATOM 2386 C CA . PHE A 1 315 ? 4.154 74.956 36.195 1.00 101.80 315 PHE A CA 1
ATOM 2387 C C . PHE A 1 315 ? 4.164 75.408 37.649 1.00 109.72 315 PHE A C 1
ATOM 2388 O O . PHE A 1 315 ? 3.630 76.471 37.981 1.00 112.72 315 PHE A O 1
ATOM 2396 N N . LYS A 1 316 ? 4.773 74.590 38.511 1.00 113.68 316 LYS A N 1
ATOM 2397 C CA . LYS A 1 316 ? 4.854 74.910 39.933 1.00 123.13 316 LYS A CA 1
ATOM 2398 C C . LYS A 1 316 ? 6.007 75.864 40.228 1.00 122.20 316 LYS A C 1
ATOM 2399 O O . LYS A 1 316 ? 5.890 76.733 41.101 1.00 126.96 316 LYS A O 1
ATOM 2405 N N . ASN A 1 317 ? 7.122 75.718 39.510 1.00 119.29 317 ASN A N 1
ATOM 2406 C CA . ASN A 1 317 ? 8.353 76.439 39.796 1.00 114.99 317 ASN A CA 1
ATOM 2407 C C . ASN A 1 317 ? 8.555 77.634 38.873 1.00 108.78 317 ASN A C 1
ATOM 2408 O O . ASN A 1 317 ? 9.673 78.151 38.769 1.00 109.63 317 ASN A O 1
ATOM 2413 N N . ILE A 1 318 ? 7.491 78.088 38.213 1.00 103.75 318 ILE A N 1
ATOM 2414 C CA . ILE A 1 318 ? 7.548 79.188 37.259 1.00 98.20 318 ILE A CA 1
ATOM 2415 C C . ILE A 1 318 ? 6.422 80.165 37.570 1.00 98.70 318 ILE A C 1
ATOM 2416 O O . ILE A 1 318 ? 5.271 79.754 37.758 1.00 103.33 318 ILE A O 1
ATOM 2421 N N . SER A 1 319 ? 6.751 81.452 37.618 1.00 95.59 319 SER A N 1
ATOM 2422 C CA . SER A 1 319 ? 5.765 82.504 37.808 1.00 96.85 319 SER A CA 1
ATOM 2423 C C . SER A 1 319 ? 5.705 83.388 36.568 1.00 96.72 319 SER A C 1
ATOM 2424 O O . SER A 1 319 ? 6.660 83.477 35.791 1.00 91.93 319 SER A O 1
ATOM 2427 N N . TYR A 1 320 ? 4.562 84.042 36.383 1.00 102.57 320 TYR A N 1
ATOM 2428 C CA . TYR A 1 320 ? 4.302 84.840 35.195 1.00 106.37 320 TYR A CA 1
ATOM 2429 C C . TYR A 1 320 ? 4.444 86.320 35.514 1.00 104.69 320 TYR A C 1
ATOM 2430 O O . TYR A 1 320 ? 3.961 86.797 36.547 1.00 108.78 320 TYR A O 1
ATOM 2439 N N . LEU A 1 321 ? 5.106 87.040 34.612 1.00 97.32 321 LEU A N 1
ATOM 2440 C CA . LEU A 1 321 ? 5.384 88.459 34.770 1.00 95.55 321 LEU A CA 1
ATOM 2441 C C . LEU A 1 321 ? 5.085 89.165 33.455 1.00 92.56 321 LEU A C 1
ATOM 2442 O O . LEU A 1 321 ? 5.601 88.771 32.405 1.00 88.61 321 LEU A O 1
ATOM 2447 N N . ARG A 1 322 ? 4.254 90.193 33.546 1.00 96.18 322 ARG A N 1
ATOM 2448 C CA . ARG A 1 322 ? 3.758 90.937 32.406 1.00 101.95 322 ARG A CA 1
ATOM 2449 C C . ARG A 1 322 ? 4.452 92.200 32.025 1.00 102.94 322 ARG A C 1
ATOM 2450 O O . ARG A 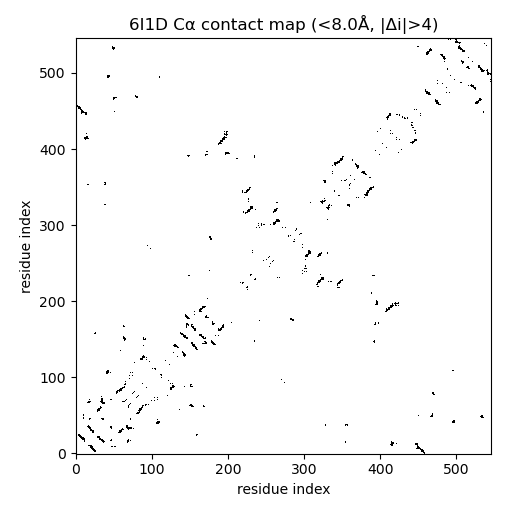1 322 ? 4.310 92.666 30.922 1.00 101.58 322 ARG A O 1
ATOM 2458 N N . ASN A 1 323 ? 5.119 92.803 32.975 1.00 105.43 323 ASN A N 1
ATOM 2459 C CA . ASN A 1 323 ? 5.960 93.970 32.744 1.00 106.57 323 ASN A CA 1
ATOM 2460 C C . ASN A 1 323 ? 7.076 93.954 33.780 1.00 109.33 323 ASN A C 1
ATOM 2461 O O . ASN A 1 323 ? 7.197 93.015 34.568 1.00 113.07 323 ASN A O 1
ATOM 2466 N N . LEU A 1 324 ? 7.887 95.008 33.794 1.00 106.77 324 LEU A N 1
ATOM 2467 C CA . LEU A 1 324 ? 8.948 95.155 34.783 1.00 106.95 324 LEU A CA 1
ATOM 2468 C C . LEU A 1 324 ? 8.680 96.292 35.759 1.00 114.05 324 LEU A C 1
ATOM 2469 O O . LEU A 1 324 ? 9.588 96.701 36.491 1.00 112.56 324 LEU A O 1
ATOM 2474 N N . GLU A 1 325 ? 7.450 96.804 35.794 1.00 123.14 325 GLU A N 1
ATOM 2475 C CA . GLU A 1 325 ? 7.147 97.951 36.640 1.00 134.94 325 GLU A CA 1
ATOM 2476 C C . G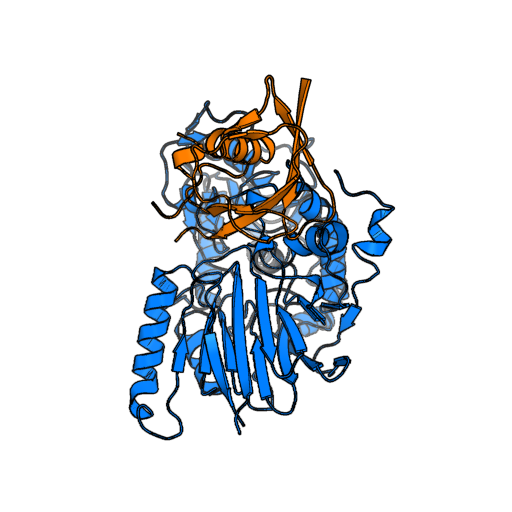LU A 1 325 ? 7.222 97.585 38.117 1.00 136.06 325 GLU A C 1
ATOM 2477 O O . GLU A 1 325 ? 7.690 98.382 38.939 1.00 137.26 325 GLU A O 1
ATOM 2483 N N . ASP A 1 326 ? 6.750 96.392 38.476 1.00 136.88 326 ASP A N 1
ATOM 2484 C CA . ASP A 1 326 ? 6.845 95.924 39.851 1.00 142.86 326 ASP A CA 1
ATOM 2485 C C . ASP A 1 326 ? 7.628 94.619 39.897 1.00 139.62 326 ASP A C 1
ATOM 2486 O O . ASP A 1 326 ? 7.111 93.588 40.338 1.00 141.68 326 ASP A O 1
ATOM 2491 N N . PHE A 1 327 ? 8.875 94.660 39.435 1.00 135.39 327 PHE A N 1
ATOM 2492 C CA . PHE A 1 327 ? 9.758 93.498 39.384 1.00 126.92 327 PHE A CA 1
ATOM 2493 C C . PHE A 1 327 ? 10.961 93.780 40.281 1.00 124.77 327 PHE A C 1
ATOM 2494 O O . PHE A 1 327 ? 11.939 94.405 39.858 1.00 122.29 327 PHE A O 1
ATOM 2502 N N . GLN A 1 328 ? 10.880 93.327 41.531 1.00 127.53 328 GLN A N 1
ATOM 2503 C CA . GLN A 1 328 ? 12.003 93.436 42.455 1.00 126.90 328 GLN A CA 1
ATOM 2504 C C . GLN A 1 328 ? 13.067 92.424 42.054 1.00 121.29 328 GLN A C 1
ATOM 2505 O O . GLN A 1 328 ? 12.862 91.212 42.183 1.00 118.62 328 GLN A O 1
ATOM 2511 N N . ASP A 1 329 ? 14.199 92.913 41.561 1.00 117.30 329 ASP A N 1
ATOM 2512 C CA . ASP A 1 329 ? 15.258 92.064 41.022 1.00 112.06 329 ASP A CA 1
ATOM 2513 C C . ASP A 1 329 ? 16.454 92.101 41.968 1.00 119.74 329 ASP A C 1
ATOM 2514 O O . ASP A 1 329 ? 17.367 92.914 41.811 1.00 121.19 329 ASP A O 1
ATOM 2519 N N . PHE A 1 330 ? 16.445 91.209 42.952 1.00 125.48 330 PHE A N 1
ATOM 2520 C CA . PHE A 1 330 ? 17.622 90.952 43.765 1.00 132.12 330 PHE A CA 1
ATOM 2521 C C . PHE A 1 330 ? 17.718 89.456 44.008 1.00 128.60 330 PHE A C 1
ATOM 2522 O O . PHE A 1 330 ? 16.708 88.793 44.258 1.00 123.26 330 PHE A O 1
ATOM 2530 N N . GLY A 1 331 ? 18.936 88.932 43.926 1.00 128.73 331 GLY A N 1
ATOM 2531 C CA . GLY A 1 331 ? 19.155 87.511 44.005 1.00 127.63 331 GLY A CA 1
ATOM 2532 C C . GLY A 1 331 ? 19.100 86.877 42.631 1.00 120.09 331 GLY A C 1
ATOM 2533 O O . GLY A 1 331 ? 18.535 87.437 41.686 1.00 120.89 331 GLY A O 1
ATOM 2534 N N . PRO A 1 332 ? 19.699 85.696 42.492 1.00 114.84 332 PRO A N 1
ATOM 2535 C CA . PRO A 1 332 ? 19.687 85.017 41.192 1.00 110.94 332 PRO A CA 1
ATOM 2536 C C . PRO A 1 332 ? 18.275 84.649 40.767 1.00 110.12 332 PRO A C 1
ATOM 2537 O O . PRO A 1 332 ? 17.419 84.314 41.589 1.00 114.56 332 PRO A O 1
ATOM 2541 N N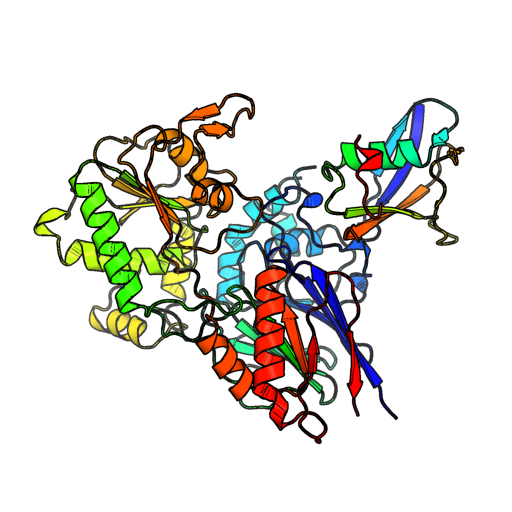 . SER A 1 333 ? 18.039 84.724 39.461 1.00 104.91 333 SER A N 1
ATOM 2542 C CA . SER A 1 333 ? 16.744 84.389 38.888 1.00 101.42 333 SER A CA 1
ATOM 2543 C C . SER A 1 333 ? 16.932 84.073 37.412 1.00 98.70 333 SER A C 1
ATOM 2544 O O . SER A 1 333 ? 17.805 84.639 36.749 1.00 95.65 333 SER A O 1
ATOM 2547 N N . VAL A 1 334 ? 16.105 83.160 36.910 1.00 98.81 334 VAL A N 1
ATOM 2548 C CA . VAL A 1 334 ? 16.118 82.763 35.507 1.00 92.73 334 VAL A CA 1
ATOM 2549 C C . VAL A 1 334 ? 14.946 83.438 34.814 1.00 89.06 334 VAL A C 1
ATOM 2550 O O . VAL A 1 334 ? 13.801 83.333 35.271 1.00 91.70 334 VAL A O 1
ATOM 2554 N N . MET A 1 335 ? 15.225 84.127 33.708 1.00 83.19 335 MET A N 1
ATOM 2555 C CA . MET A 1 335 ? 14.255 85.003 33.055 1.00 77.04 335 MET A CA 1
ATOM 2556 C C . MET A 1 335 ? 14.049 84.561 31.611 1.00 70.19 335 MET A C 1
ATOM 2557 O O . MET A 1 335 ? 14.943 84.720 30.772 1.00 72.54 335 MET A O 1
ATOM 2562 N N . LEU A 1 336 ? 12.871 84.019 31.320 1.00 67.36 336 LEU A N 1
ATOM 2563 C CA . LEU A 1 336 ? 12.463 83.700 29.953 1.00 68.74 336 LEU A CA 1
ATOM 2564 C C . LEU A 1 336 ? 11.635 84.879 29.452 1.00 73.19 336 LEU A C 1
ATOM 2565 O O . LEU A 1 336 ? 10.482 85.056 29.854 1.00 82.58 336 LEU A O 1
ATOM 2570 N N . ALA A 1 337 ? 12.226 85.692 28.579 1.00 65.40 337 ALA A N 1
ATOM 2571 C CA . ALA A 1 337 ? 11.620 86.951 28.174 1.00 67.37 337 ALA A CA 1
ATOM 2572 C C . ALA A 1 337 ? 11.560 87.053 26.657 1.00 63.56 337 ALA A C 1
ATOM 2573 O O . ALA A 1 337 ? 12.430 86.542 25.945 1.00 59.30 337 ALA A O 1
ATOM 2575 N N . SER A 1 338 ? 10.579 87.774 26.201 1.00 57.00 338 SER A N 1
ATOM 2576 C CA . SER A 1 338 ? 10.347 87.978 24.830 1.00 57.90 338 SER A CA 1
ATOM 2577 C C . SER A 1 338 ? 10.606 89.390 24.475 1.00 55.99 338 SER A C 1
ATOM 2578 O O . SER A 1 338 ? 10.572 90.231 25.277 1.00 59.61 338 SER A O 1
ATOM 2581 N N . PRO A 1 339 ? 10.898 89.665 23.247 1.00 52.28 339 PRO A N 1
ATOM 2582 C CA . PRO A 1 339 ? 11.117 88.941 22.023 1.00 55.50 339 PRO A CA 1
ATOM 2583 C C . PRO A 1 339 ? 12.406 88.138 21.969 1.00 57.03 339 PRO A C 1
ATOM 2584 O O . PRO A 1 339 ? 13.285 88.341 22.721 1.00 56.43 339 PRO A O 1
ATOM 2588 N N . GLY A 1 340 ? 12.474 87.197 21.062 1.00 54.46 340 GLY A N 1
ATOM 2589 C CA . GLY A 1 340 ? 13.607 86.328 20.939 1.00 57.59 340 GLY A CA 1
ATOM 2590 C C . GLY A 1 340 ? 14.849 86.864 20.335 1.00 57.11 340 GLY A C 1
ATOM 2591 O O . GLY A 1 340 ? 15.853 86.431 20.603 1.00 70.48 340 GLY A O 1
ATOM 2592 N N . MET A 1 341 ? 14.739 87.764 19.434 1.00 60.25 341 MET A N 1
ATOM 2593 C CA . MET A 1 341 ? 15.896 88.397 18.817 1.00 58.47 341 MET A CA 1
ATOM 2594 C C . MET A 1 341 ? 16.410 89.592 19.608 1.00 56.16 341 MET A C 1
ATOM 2595 O O . MET A 1 341 ? 17.340 90.260 19.144 1.00 59.11 341 MET A O 1
ATOM 2600 N N . LEU A 1 342 ? 15.826 89.879 20.777 1.00 56.13 342 LEU A N 1
ATOM 2601 C CA . LEU A 1 342 ? 16.243 91.003 21.624 1.00 61.48 342 LEU A CA 1
ATOM 2602 C C . LEU A 1 342 ? 16.281 92.314 20.841 1.00 64.67 342 LEU A C 1
ATOM 2603 O O . LEU A 1 342 ? 17.142 93.170 21.060 1.00 59.57 342 LEU A O 1
ATOM 2608 N N . GLN A 1 343 ? 15.341 92.469 19.907 1.00 60.91 343 GLN A N 1
ATOM 2609 C CA . GLN A 1 343 ? 15.297 93.680 19.096 1.00 65.39 343 GLN A CA 1
ATOM 2610 C C . GLN A 1 343 ? 14.626 94.832 19.836 1.00 71.34 343 GLN A C 1
ATOM 2611 O O . GLN A 1 343 ? 14.926 95.999 19.561 1.00 79.15 343 GLN A O 1
ATOM 2617 N N . SER A 1 344 ? 13.736 94.523 20.781 1.00 72.03 344 SER A N 1
ATOM 2618 C CA . SER A 1 344 ? 13.026 95.527 21.565 1.00 75.30 344 SER A CA 1
ATOM 2619 C C . SER A 1 344 ? 12.352 94.882 22.767 1.00 79.25 344 SER A C 1
ATOM 2620 O O . SER A 1 344 ? 12.778 93.819 23.225 1.00 78.10 344 SER A O 1
ATOM 2623 N N . GLY A 1 345 ? 11.301 95.519 23.283 1.00 84.17 345 GLY A N 1
ATOM 2624 C CA . GLY A 1 345 ? 10.475 94.888 24.296 1.00 83.51 345 GLY A CA 1
ATOM 2625 C C . GLY A 1 345 ? 11.210 94.647 25.604 1.00 80.55 345 GLY A C 1
ATOM 2626 O O . GLY A 1 345 ? 12.154 95.355 25.968 1.00 85.43 345 GLY A O 1
ATOM 2627 N N . LEU A 1 346 ? 10.765 93.612 26.319 1.00 74.93 346 LEU A N 1
ATOM 2628 C CA . LEU A 1 346 ? 11.289 93.351 27.655 1.00 72.53 346 LEU A CA 1
ATOM 2629 C C . LEU A 1 346 ? 12.696 92.767 27.593 1.00 69.14 346 LEU A C 1
ATOM 2630 O O . LEU A 1 346 ? 13.640 93.340 28.144 1.00 77.73 346 LEU A O 1
ATOM 2635 N N . SER A 1 347 ? 12.858 91.623 26.911 1.00 60.27 347 SER A N 1
ATOM 2636 C CA . SER A 1 347 ? 14.133 90.903 26.911 1.00 60.43 347 SER A CA 1
ATOM 2637 C C . SER A 1 347 ? 15.306 91.827 26.612 1.00 61.91 347 SER A C 1
ATOM 2638 O O . SER A 1 347 ? 16.393 91.660 27.172 1.00 61.32 347 SER A O 1
ATOM 2641 N N . ARG A 1 348 ? 15.100 92.819 25.741 1.00 61.29 348 ARG A N 1
ATOM 2642 C CA . ARG A 1 348 ? 16.140 93.811 25.488 1.00 62.81 348 ARG A CA 1
ATOM 2643 C C . ARG A 1 348 ? 16.377 94.690 26.712 1.00 74.94 348 ARG A C 1
ATOM 2644 O O . ARG A 1 348 ? 17.520 95.065 27.002 1.00 81.95 348 ARG A O 1
ATOM 2652 N N . ASP A 1 349 ? 15.312 95.030 27.443 1.00 72.43 349 ASP A N 1
ATOM 2653 C CA . ASP A 1 349 ? 15.466 95.887 28.614 1.00 79.15 349 ASP A CA 1
ATOM 2654 C C . ASP A 1 349 ? 16.270 95.193 29.705 1.00 74.33 349 ASP A C 1
ATOM 2655 O O . ASP A 1 349 ? 17.106 95.824 30.361 1.00 81.88 349 ASP A O 1
ATOM 2660 N N . LEU A 1 350 ? 16.026 93.899 29.924 1.00 69.47 350 LEU A N 1
ATOM 2661 C CA . LEU A 1 350 ? 16.820 93.156 30.895 1.00 74.26 350 LEU A CA 1
ATOM 2662 C C . LEU A 1 350 ? 18.203 92.804 30.371 1.00 81.76 350 LEU A C 1
ATOM 2663 O O . LEU A 1 350 ? 19.116 92.585 31.175 1.00 83.17 350 LEU A O 1
ATOM 2668 N N . LEU A 1 351 ? 18.378 92.739 29.049 1.00 79.42 351 LEU A N 1
ATOM 2669 C CA . LEU A 1 351 ? 19.715 92.553 28.497 1.00 80.03 351 LEU A CA 1
ATOM 2670 C C . LEU A 1 351 ? 20.607 93.740 28.837 1.00 81.78 351 LEU A C 1
ATOM 2671 O O . LEU A 1 351 ? 21.743 93.567 29.293 1.00 83.92 351 LEU A O 1
ATOM 2676 N N . GLU A 1 352 ? 20.104 94.958 28.626 1.00 83.31 352 GLU A N 1
ATOM 2677 C CA . GLU A 1 352 ? 20.864 96.152 28.973 1.00 88.61 352 GLU A CA 1
ATOM 2678 C C . GLU A 1 352 ? 21.028 96.315 30.478 1.00 90.52 352 GLU A C 1
ATOM 2679 O O . GLU A 1 352 ? 21.871 97.105 30.917 1.00 92.86 352 GLU A O 1
ATOM 2685 N N . ARG A 1 353 ? 20.248 95.584 31.272 1.00 87.81 353 ARG A N 1
ATOM 2686 C CA . ARG A 1 353 ? 20.295 95.702 32.723 1.00 88.14 353 ARG A CA 1
ATOM 2687 C C . ARG A 1 353 ? 21.220 94.684 33.371 1.00 89.03 353 ARG A C 1
ATOM 2688 O O . ARG A 1 353 ? 21.725 94.933 34.471 1.00 94.02 353 ARG A O 1
ATOM 2696 N N . TRP A 1 354 ? 21.457 93.545 32.718 1.00 86.41 354 TRP A N 1
ATOM 2697 C CA . TRP A 1 354 ? 22.206 92.452 33.319 1.00 85.25 354 TRP A CA 1
ATOM 2698 C C . TRP A 1 354 ? 23.529 92.148 32.628 1.00 81.75 354 TRP A C 1
ATOM 2699 O O . TRP A 1 354 ? 24.356 91.434 33.208 1.00 79.71 354 TRP A O 1
ATOM 2710 N N . CYS A 1 355 ? 23.761 92.669 31.425 1.00 77.88 355 CYS A N 1
ATOM 2711 C CA . CYS A 1 355 ? 25.001 92.405 30.702 1.00 79.19 355 CYS A CA 1
ATOM 2712 C C . CYS A 1 355 ? 26.237 93.123 31.255 1.00 79.21 355 CYS A C 1
ATOM 2713 O O . CYS A 1 355 ? 27.354 92.669 30.978 1.00 81.57 355 CYS A O 1
ATOM 2716 N N . PRO A 1 356 ? 26.125 94.225 32.016 1.00 81.06 356 PRO A N 1
ATOM 2717 C CA . PRO A 1 356 ? 27.348 94.796 32.613 1.00 87.45 356 PRO A CA 1
ATOM 2718 C C . PRO A 1 356 ? 28.004 93.910 33.661 1.00 89.64 356 PRO A C 1
ATOM 2719 O O . PRO A 1 356 ? 29.173 94.147 33.993 1.00 98.51 356 PRO A O 1
ATOM 2723 N N . GLU A 1 357 ? 27.305 92.910 34.194 1.00 87.57 357 GLU A N 1
ATOM 2724 C CA . GLU A 1 357 ? 27.867 92.025 35.206 1.00 91.02 357 GLU A CA 1
ATOM 2725 C C . GLU A 1 357 ? 28.445 90.787 34.534 1.00 89.68 357 GLU A C 1
ATOM 2726 O O . GLU A 1 357 ? 27.797 90.180 33.678 1.00 85.81 357 GLU A O 1
ATOM 2732 N N . ASP A 1 358 ? 29.658 90.406 34.940 1.00 89.72 358 ASP A N 1
ATOM 2733 C CA . ASP A 1 358 ? 30.418 89.431 34.165 1.00 92.86 358 ASP A CA 1
ATOM 2734 C C . ASP A 1 358 ? 29.910 88.004 34.351 1.00 93.19 358 ASP A C 1
ATOM 2735 O O . ASP A 1 358 ? 30.072 87.177 33.446 1.00 97.69 358 ASP A O 1
ATOM 2740 N N . LYS A 1 359 ? 29.306 87.684 35.496 1.00 90.85 359 LYS A N 1
ATOM 2741 C CA . LYS A 1 359 ? 28.867 86.319 35.763 1.00 94.27 359 LYS A CA 1
ATOM 2742 C C . LYS A 1 359 ? 27.382 86.098 35.485 1.00 90.75 359 LYS A C 1
ATOM 2743 O O . LYS A 1 359 ? 26.847 85.039 35.830 1.00 86.72 359 LYS A O 1
ATOM 2749 N N . ASN A 1 360 ? 26.706 87.058 34.860 1.00 86.87 360 ASN A N 1
ATOM 2750 C CA . ASN A 1 360 ? 25.377 86.796 34.328 1.00 84.60 360 ASN A CA 1
ATOM 2751 C C . ASN A 1 360 ? 25.498 86.080 32.989 1.00 89.63 360 ASN A C 1
ATOM 2752 O O . ASN A 1 360 ? 26.503 86.209 32.283 1.00 96.60 360 ASN A O 1
ATOM 2757 N N . LEU A 1 361 ? 24.465 85.317 32.641 1.00 84.07 361 LEU A N 1
ATOM 2758 C CA . LEU A 1 361 ? 24.474 84.490 31.440 1.00 74.46 361 LEU A CA 1
ATOM 2759 C C . LEU A 1 361 ? 23.317 84.869 30.528 1.00 73.40 361 LEU A C 1
ATOM 2760 O O . LEU A 1 361 ? 22.167 84.945 30.974 1.00 74.82 361 LEU A O 1
ATOM 2765 N N . VAL A 1 362 ? 23.625 85.100 29.254 1.00 68.91 362 VAL A N 1
ATOM 2766 C CA . VAL A 1 362 ? 22.626 85.297 28.211 1.00 70.09 362 VAL A CA 1
ATOM 2767 C C . VAL A 1 362 ? 22.665 84.060 27.323 1.00 69.20 362 VAL A C 1
ATOM 2768 O O . VAL A 1 362 ? 23.610 83.871 26.547 1.00 70.17 362 VAL A O 1
ATOM 2772 N N . LEU A 1 363 ? 21.645 83.211 27.439 1.00 67.41 363 LEU A N 1
ATOM 2773 C CA . LEU A 1 363 ? 21.612 81.913 26.772 1.00 70.52 363 LEU A CA 1
ATOM 2774 C C . LEU A 1 363 ? 20.628 81.971 25.609 1.00 66.26 363 LEU A C 1
ATOM 2775 O O . LEU A 1 363 ? 19.415 82.087 25.818 1.00 60.03 363 LEU A O 1
ATOM 2780 N N . ILE A 1 364 ? 21.152 81.882 24.390 1.00 63.47 364 ILE A N 1
ATOM 2781 C CA . ILE A 1 364 ? 20.341 81.893 23.178 1.00 62.18 364 ILE A CA 1
ATOM 2782 C C . ILE A 1 364 ? 19.952 80.458 22.845 1.00 60.91 364 ILE A C 1
ATOM 2783 O O . ILE A 1 364 ? 20.820 79.593 22.686 1.00 59.26 364 ILE A O 1
ATOM 2788 N N . THR A 1 365 ? 18.644 80.202 22.743 1.00 58.45 365 THR A N 1
ATOM 2789 C CA . THR A 1 365 ? 18.141 78.864 22.463 1.00 59.54 365 THR A CA 1
ATOM 2790 C C . THR A 1 365 ? 17.510 78.717 21.088 1.00 54.53 365 THR A C 1
ATOM 2791 O O . THR A 1 365 ? 17.325 77.585 20.634 1.00 57.16 365 THR A O 1
ATOM 2795 N N . GLY A 1 366 ? 17.172 79.821 20.421 1.00 49.21 366 GLY A N 1
ATOM 2796 C CA . GLY A 1 366 ? 16.586 79.777 19.101 1.00 55.78 366 GLY A CA 1
ATOM 2797 C C . GLY A 1 366 ? 17.581 80.170 18.020 1.00 60.24 366 GLY A C 1
ATOM 2798 O O . GLY A 1 366 ? 18.756 80.423 18.270 1.00 63.66 366 GLY A O 1
ATOM 2799 N N . TYR A 1 367 ? 17.080 80.213 16.789 1.00 56.56 367 TYR A N 1
ATOM 2800 C CA . TYR A 1 367 ? 17.912 80.613 15.663 1.00 54.35 367 TYR A CA 1
ATOM 2801 C C . TYR A 1 367 ? 17.909 82.132 15.558 1.00 52.95 367 TYR A C 1
ATOM 2802 O O . TYR A 1 367 ? 16.857 82.746 15.342 1.00 54.27 367 TYR A O 1
ATOM 2811 N N . SER A 1 368 ? 19.081 82.734 15.728 1.00 52.77 368 SER A N 1
ATOM 2812 C CA . SER A 1 368 ? 19.223 84.181 15.657 1.00 60.42 368 SER A CA 1
ATOM 2813 C C . SER A 1 368 ? 19.389 84.600 14.203 1.00 60.85 368 SER A C 1
ATOM 2814 O O . SER A 1 368 ? 20.365 84.218 13.548 1.00 64.04 368 SER A O 1
ATOM 2817 N N . ILE A 1 369 ? 18.443 85.387 13.706 1.00 51.14 369 ILE A N 1
ATOM 2818 C CA . ILE A 1 369 ? 18.453 85.824 12.316 1.00 52.67 369 ILE A CA 1
ATOM 2819 C C . ILE A 1 369 ? 19.519 86.900 12.124 1.00 56.34 369 ILE A C 1
ATOM 2820 O O . ILE A 1 369 ? 19.811 87.693 13.028 1.00 54.37 369 ILE A O 1
ATOM 2825 N N . GLU A 1 370 ? 20.129 86.900 10.938 1.00 57.60 370 GLU A N 1
ATOM 2826 C CA . GLU A 1 370 ? 21.167 87.867 10.603 1.00 60.54 370 GLU A CA 1
ATOM 2827 C C . GLU A 1 370 ? 20.669 89.296 10.793 1.00 60.77 370 GLU A C 1
ATOM 2828 O O . GLU A 1 370 ? 19.549 89.640 10.406 1.00 61.41 370 GLU A O 1
ATOM 2834 N N . GLY A 1 371 ? 21.513 90.129 11.399 1.00 55.71 371 GLY A N 1
ATOM 2835 C CA . GLY A 1 371 ? 21.207 91.529 11.588 1.00 44.31 371 GLY A CA 1
ATOM 2836 C C . GLY A 1 371 ? 20.487 91.874 12.873 1.00 53.51 371 GLY A C 1
ATOM 2837 O O . GLY A 1 371 ? 20.170 93.051 13.087 1.00 61.14 371 GLY A O 1
ATOM 2838 N N . THR A 1 372 ? 20.218 90.899 13.734 1.00 59.90 372 THR A N 1
ATOM 2839 C CA . THR A 1 372 ? 19.517 91.136 14.987 1.00 60.00 372 THR A CA 1
ATOM 2840 C C . THR A 1 372 ? 20.500 91.163 16.152 1.00 59.95 372 THR A C 1
ATOM 2841 O O . THR A 1 372 ? 21.655 90.747 16.038 1.00 59.11 372 THR A O 1
ATOM 2845 N N . MET A 1 373 ? 20.019 91.665 17.292 1.00 60.65 373 MET A N 1
ATOM 2846 C CA . MET A 1 373 ? 20.878 91.780 18.466 1.00 63.62 373 MET A CA 1
ATOM 2847 C C . MET A 1 373 ? 21.226 90.412 19.039 1.00 64.03 373 MET A C 1
ATOM 2848 O O . MET A 1 373 ? 22.325 90.228 19.580 1.00 56.42 373 MET A O 1
ATOM 2853 N N . ALA A 1 374 ? 20.314 89.442 18.917 1.00 59.69 374 ALA A N 1
ATOM 2854 C CA . ALA A 1 374 ? 20.602 88.087 19.379 1.00 57.16 374 ALA A CA 1
ATOM 2855 C C . ALA A 1 374 ? 21.773 87.481 18.615 1.00 54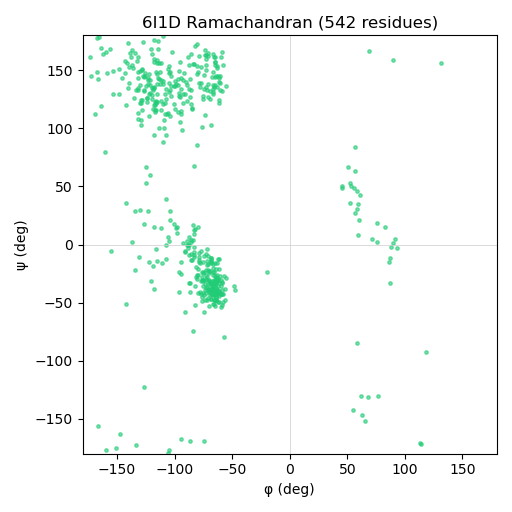.79 374 ALA A C 1
ATOM 2856 O O . ALA A 1 374 ? 22.602 86.771 19.196 1.00 58.47 374 ALA A O 1
ATOM 2858 N N . LYS A 1 375 ? 21.852 87.745 17.308 1.00 50.73 375 LYS A N 1
ATOM 2859 C CA . LYS A 1 375 ? 22.998 87.291 16.528 1.00 60.88 375 LYS A CA 1
ATOM 2860 C C . LYS A 1 375 ? 24.248 88.093 16.871 1.00 59.72 375 LYS A C 1
ATOM 2861 O O . LYS A 1 375 ? 25.354 87.542 16.923 1.00 64.96 375 LYS A O 1
ATOM 2867 N N . PHE A 1 376 ? 24.089 89.395 17.125 1.00 58.26 376 PHE A N 1
ATOM 2868 C CA . PHE A 1 376 ? 25.241 90.247 17.402 1.00 62.04 376 PHE A CA 1
ATOM 2869 C C . PHE A 1 376 ? 25.847 89.954 18.770 1.00 63.51 376 PHE A C 1
ATOM 2870 O O . PHE A 1 376 ? 27.069 90.048 18.935 1.00 58.52 376 PHE A O 1
ATOM 2878 N N . ILE A 1 377 ? 25.020 89.584 19.752 1.00 66.37 377 ILE A N 1
ATOM 2879 C CA . ILE A 1 377 ? 25.519 89.330 21.099 1.00 65.95 377 ILE A CA 1
ATOM 2880 C C . ILE A 1 377 ? 26.356 88.055 21.167 1.00 68.35 377 ILE A C 1
ATOM 2881 O O . ILE A 1 377 ? 27.211 87.923 22.054 1.00 60.94 377 ILE A O 1
ATOM 2886 N N . MET A 1 378 ? 26.146 87.113 20.244 1.00 66.96 378 MET A N 1
ATOM 2887 C CA . MET A 1 378 ? 26.923 85.881 20.239 1.00 65.39 378 MET A CA 1
ATOM 2888 C C . MET A 1 378 ? 28.344 86.086 19.738 1.00 67.10 378 MET A C 1
ATOM 2889 O O . MET A 1 378 ? 29.161 85.164 19.850 1.00 62.69 378 MET A O 1
ATOM 2894 N N . LEU A 1 379 ? 28.654 87.255 19.186 1.00 68.18 379 LEU A N 1
ATOM 2895 C CA . LEU A 1 379 ? 30.019 87.612 18.830 1.00 65.14 379 LEU A CA 1
ATOM 2896 C C . LEU A 1 379 ? 30.784 88.212 20.000 1.00 67.95 379 LEU A C 1
ATOM 2897 O O . LEU A 1 379 ? 31.947 88.593 19.830 1.00 63.34 379 LEU A O 1
ATOM 2902 N N . GLU A 1 380 ? 30.156 88.297 21.176 1.00 69.34 380 GLU A N 1
ATOM 2903 C CA . GLU A 1 380 ? 30.722 88.848 22.405 1.00 68.36 380 GLU A CA 1
ATOM 2904 C C . GLU A 1 380 ? 31.344 90.222 22.179 1.00 71.33 380 GLU A C 1
ATOM 2905 O O . GLU A 1 380 ? 32.566 90.378 22.300 1.00 64.55 380 GLU A O 1
ATOM 2911 N N . PRO A 1 381 ? 30.546 91.239 21.859 1.00 72.99 381 PRO A N 1
ATOM 2912 C CA . PRO A 1 381 ? 31.100 92.588 21.720 1.00 70.29 381 PRO A CA 1
ATOM 2913 C C . PRO A 1 381 ? 31.457 93.173 23.075 1.00 70.13 381 PRO A C 1
ATOM 2914 O O . PRO A 1 381 ? 30.974 92.736 24.122 1.00 74.15 381 PRO A O 1
ATOM 2918 N N . ASP A 1 382 ? 32.328 94.183 23.044 1.00 69.56 382 ASP A N 1
ATOM 2919 C CA . ASP A 1 382 ? 32.708 94.852 24.283 1.00 79.97 382 ASP A CA 1
ATOM 2920 C C . ASP A 1 382 ? 31.553 95.675 24.839 1.00 79.69 382 ASP A C 1
ATOM 2921 O O . ASP A 1 382 ? 31.347 95.721 26.058 1.00 80.97 382 ASP A O 1
ATOM 2926 N N . THR A 1 383 ? 30.790 96.330 23.965 1.00 78.10 383 THR A N 1
ATOM 2927 C CA . THR A 1 383 ? 29.641 97.123 24.376 1.00 80.69 383 THR A CA 1
ATOM 2928 C C . THR A 1 383 ? 28.485 96.877 23.417 1.00 75.31 383 THR A C 1
ATOM 2929 O O . THR A 1 383 ? 28.667 96.386 22.300 1.00 69.28 383 THR A O 1
ATOM 2933 N N . ILE A 1 384 ? 27.286 97.225 23.873 1.00 78.81 384 ILE A N 1
ATOM 2934 C CA . ILE A 1 384 ? 26.098 97.192 23.026 1.00 78.15 384 ILE A CA 1
ATOM 2935 C C . ILE A 1 384 ? 25.437 98.565 23.076 1.00 81.10 384 ILE A C 1
ATOM 2936 O O . ILE A 1 384 ? 25.511 99.252 24.106 1.00 78.42 384 ILE A O 1
ATOM 2941 N N . PRO A 1 385 ? 24.804 99.012 21.994 1.00 80.26 385 PRO A N 1
ATOM 2942 C CA . PRO A 1 385 ? 24.107 100.302 22.031 1.00 81.12 385 PRO A CA 1
ATOM 2943 C C . PRO A 1 385 ? 22.758 100.183 22.723 1.00 79.11 385 PRO A C 1
ATOM 2944 O O . PRO A 1 385 ? 22.020 99.212 22.532 1.00 73.58 385 PRO A O 1
ATOM 2948 N N . SER A 1 386 ? 22.444 101.184 23.542 1.00 83.08 386 SER A N 1
ATOM 2949 C CA . SER A 1 386 ? 21.167 101.205 24.239 1.00 89.94 386 SER A CA 1
ATOM 2950 C C . SER A 1 386 ? 20.023 101.378 23.246 1.00 87.06 386 SER A C 1
ATOM 2951 O O . SER A 1 386 ? 20.168 102.017 22.200 1.00 86.43 386 SER A O 1
ATOM 2954 N N . ILE A 1 387 ? 18.872 100.793 23.582 1.00 85.80 387 ILE A N 1
ATOM 2955 C CA . ILE A 1 387 ? 17.736 100.833 22.666 1.00 78.62 387 ILE A CA 1
ATOM 2956 C C . ILE A 1 387 ? 17.090 102.214 22.672 1.00 79.45 387 ILE A C 1
ATOM 2957 O O . ILE A 1 387 ? 16.636 102.704 21.631 1.00 79.94 387 ILE A O 1
ATOM 2962 N N . ASN A 1 388 ? 17.062 102.875 23.832 1.00 84.96 388 ASN A N 1
ATOM 2963 C CA . ASN A 1 388 ? 16.346 104.142 23.942 1.00 99.44 388 ASN A CA 1
ATOM 2964 C C . ASN A 1 388 ? 17.060 105.268 23.204 1.00 112.11 388 ASN A C 1
ATOM 2965 O O . ASN A 1 388 ? 16.409 106.216 22.748 1.00 112.95 388 ASN A O 1
ATOM 2970 N N . ASN A 1 389 ? 18.387 105.187 23.080 1.00 121.90 389 ASN A N 1
ATOM 2971 C CA . ASN A 1 389 ? 19.174 106.112 22.281 1.00 133.39 389 ASN A CA 1
ATOM 2972 C C . ASN A 1 389 ? 20.411 105.327 21.861 1.00 134.67 389 ASN A C 1
ATOM 2973 O O . ASN A 1 389 ? 21.069 104.721 22.722 1.00 137.46 389 ASN A O 1
ATOM 2978 N N . PRO A 1 390 ? 20.751 105.319 20.575 1.00 131.78 390 PRO A N 1
ATOM 2979 C CA . PRO A 1 390 ? 21.800 104.413 20.087 1.00 129.60 390 PRO A CA 1
ATOM 2980 C C . PRO A 1 390 ? 23.221 104.850 20.416 1.00 130.37 390 PRO A C 1
ATOM 2981 O O . PRO A 1 390 ? 24.099 103.998 20.582 1.00 130.00 390 PRO A O 1
ATOM 2985 N N . GLU A 1 391 ? 23.475 106.154 20.512 1.00 130.21 391 GLU A N 1
ATOM 2986 C CA . GLU A 1 391 ? 24.849 106.627 20.642 1.00 129.93 391 GLU A CA 1
ATOM 2987 C C . GLU A 1 391 ? 25.373 106.592 22.076 1.00 125.02 391 GLU A C 1
ATOM 2988 O O . GLU A 1 391 ? 26.426 107.180 22.341 1.00 128.81 391 GLU A O 1
ATOM 2994 N N . ILE A 1 392 ? 24.686 105.923 22.998 1.00 117.79 392 ILE A N 1
ATOM 2995 C CA . ILE A 1 392 ? 25.210 105.663 24.336 1.00 113.37 392 ILE A CA 1
ATOM 2996 C C . ILE A 1 392 ? 25.341 104.154 24.497 1.00 108.23 392 ILE A C 1
ATOM 2997 O O . ILE A 1 392 ? 24.349 103.423 24.381 1.00 106.73 392 ILE A O 1
ATOM 3002 N N . THR A 1 393 ? 26.561 103.689 24.752 1.00 103.05 393 THR A N 1
ATOM 3003 C CA . THR A 1 393 ? 26.862 102.265 24.781 1.00 95.46 393 THR A CA 1
ATOM 3004 C C . THR A 1 393 ? 26.800 101.717 26.202 1.00 93.58 393 THR A C 1
ATOM 3005 O O . THR A 1 393 ? 26.940 102.446 27.185 1.00 99.13 393 THR A O 1
ATOM 3009 N N . ILE A 1 394 ? 26.585 100.407 26.292 1.00 88.05 394 ILE A N 1
ATOM 3010 C CA . ILE A 1 394 ? 26.502 99.702 27.570 1.00 85.61 394 ILE A CA 1
ATOM 3011 C C . ILE A 1 394 ? 27.531 98.579 27.572 1.00 80.99 394 ILE A C 1
ATOM 3012 O O . ILE A 1 394 ? 27.533 97.751 26.652 1.00 72.19 394 ILE A O 1
ATOM 3017 N N . PRO A 1 395 ? 28.412 98.503 28.570 1.00 89.35 395 PRO A N 1
ATOM 3018 C CA . PRO A 1 395 ? 29.426 97.440 28.571 1.00 89.43 395 PRO A CA 1
ATOM 3019 C C . PRO A 1 395 ? 28.796 96.064 28.718 1.00 88.91 395 PRO A C 1
ATOM 3020 O O . PRO A 1 395 ? 27.901 95.854 29.541 1.00 92.45 395 PRO A O 1
ATOM 3024 N N . ARG A 1 396 ? 29.270 95.123 27.906 1.00 83.13 396 ARG A N 1
ATOM 3025 C CA . ARG A 1 396 ? 28.779 93.746 27.915 1.00 79.09 396 ARG A CA 1
ATOM 3026 C C . ARG A 1 396 ? 29.868 92.852 28.497 1.00 80.57 396 ARG A C 1
ATOM 3027 O O . ARG A 1 396 ? 30.824 92.492 27.805 1.00 75.76 396 ARG A O 1
ATOM 3035 N N . ARG A 1 397 ? 29.718 92.497 29.772 1.00 85.06 397 ARG A N 1
ATOM 3036 C CA . ARG A 1 397 ? 30.633 91.585 30.437 1.00 84.89 397 ARG A CA 1
ATOM 3037 C C . ARG A 1 397 ? 30.031 90.211 30.686 1.00 83.17 397 ARG A C 1
ATOM 3038 O O . ARG A 1 397 ? 30.773 89.281 31.023 1.00 85.85 397 ARG A O 1
ATOM 3046 N N . CYS A 1 398 ? 28.720 90.057 30.519 1.00 76.46 398 CYS A N 1
ATOM 3047 C CA . CYS A 1 398 ? 28.045 88.807 30.828 1.00 79.76 398 CYS A CA 1
ATOM 3048 C C . CYS A 1 398 ? 28.519 87.683 29.910 1.00 79.99 398 CYS A C 1
ATOM 3049 O O . CYS A 1 398 ? 29.019 87.907 28.805 1.00 78.24 398 CYS A O 1
ATOM 3052 N N . GLN A 1 399 ? 28.355 86.455 30.393 1.00 81.19 399 GLN A N 1
ATOM 3053 C CA . GLN A 1 399 ? 28.681 85.277 29.604 1.00 78.42 399 GLN A CA 1
ATOM 3054 C C . GLN A 1 399 ? 27.591 85.022 28.570 1.00 76.54 399 GLN A C 1
ATOM 3055 O O . GLN A 1 399 ? 26.399 85.164 28.855 1.00 71.35 399 GLN A O 1
ATOM 3061 N N . VAL A 1 400 ? 28.009 84.655 27.362 1.00 76.12 400 VAL A N 1
ATOM 3062 C CA . VAL A 1 400 ? 27.102 84.395 26.251 1.00 70.24 400 VAL A CA 1
ATOM 3063 C C . VAL A 1 400 ? 27.289 82.950 25.811 1.00 67.37 400 VAL A C 1
ATOM 3064 O O . VAL A 1 400 ? 28.418 82.513 25.562 1.00 68.51 400 VAL A O 1
ATOM 3068 N N . GLU A 1 401 ? 26.184 82.214 25.718 1.00 58.79 401 GLU A N 1
ATOM 3069 C CA . GLU A 1 401 ? 26.214 80.823 25.295 1.00 63.52 401 GLU A CA 1
ATOM 3070 C C . GLU A 1 401 ? 25.044 80.567 24.357 1.00 67.50 401 GLU A C 1
ATOM 3071 O O . GLU A 1 401 ?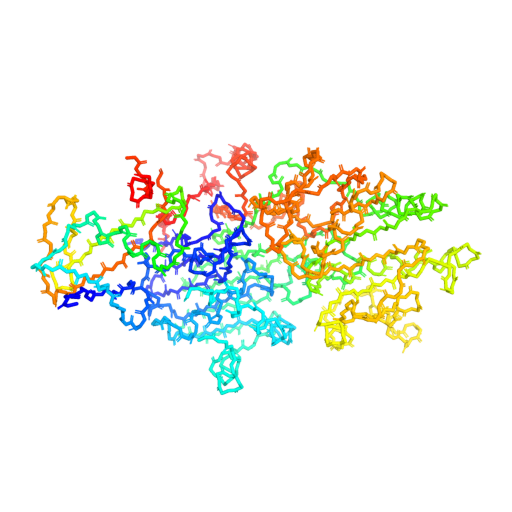 24.101 81.359 24.271 1.00 68.53 401 GLU A O 1
ATOM 3077 N N . GLU A 1 402 ? 25.111 79.441 23.649 1.00 68.52 402 GLU A N 1
ATOM 3078 C CA . GLU A 1 402 ? 24.084 79.071 22.681 1.00 71.51 402 GLU A CA 1
ATOM 3079 C C . GLU A 1 402 ? 23.867 77.568 22.743 1.00 72.51 402 GLU A C 1
ATOM 3080 O O . GLU A 1 402 ? 24.803 76.795 22.519 1.00 66.75 402 GLU A O 1
ATOM 3086 N N . ILE A 1 403 ? 22.641 77.159 23.060 1.00 67.39 403 ILE A N 1
ATOM 3087 C CA . ILE A 1 403 ? 22.235 75.758 23.047 1.00 68.61 403 ILE A CA 1
ATOM 3088 C C . ILE A 1 403 ? 20.916 75.696 22.291 1.00 66.79 403 ILE A C 1
ATOM 3089 O O . ILE A 1 403 ? 19.900 76.224 22.763 1.00 58.38 403 ILE A O 1
ATOM 3094 N N . SER A 1 404 ? 20.926 75.054 21.127 1.00 66.87 404 SER A N 1
ATOM 3095 C CA . SER A 1 404 ? 19.803 75.154 20.207 1.00 62.16 404 SER A CA 1
ATOM 3096 C C . SER A 1 404 ? 18.615 74.325 20.680 1.00 60.09 404 SER A C 1
ATOM 3097 O O . SER A 1 404 ? 18.746 73.133 20.974 1.00 55.20 404 SER A O 1
ATOM 3100 N N . PHE A 1 405 ? 17.451 74.970 20.757 1.00 58.37 405 PHE A N 1
ATOM 3101 C CA . PHE A 1 405 ? 16.165 74.296 20.883 1.00 60.61 405 PHE A CA 1
ATOM 3102 C C . PHE A 1 405 ? 15.188 74.849 19.854 1.00 61.36 405 PHE A C 1
ATOM 3103 O O . PHE A 1 405 ? 13.975 74.874 20.081 1.00 59.44 405 PHE A O 1
ATOM 3111 N N . ALA A 1 406 ? 15.717 75.299 18.715 1.00 58.80 406 ALA A N 1
ATOM 3112 C CA . ALA A 1 406 ? 14.931 75.956 17.680 1.00 58.15 406 ALA A CA 1
ATOM 3113 C C . ALA A 1 406 ? 13.958 75.018 16.979 1.00 63.25 406 ALA A C 1
ATOM 3114 O O . ALA A 1 406 ? 13.066 75.503 16.273 1.00 56.96 406 ALA A O 1
ATOM 3116 N N . ALA A 1 407 ? 14.113 73.703 17.150 1.00 61.08 407 ALA A N 1
ATOM 3117 C CA . ALA A 1 407 ? 13.227 72.704 16.545 1.00 57.79 407 ALA A CA 1
ATOM 3118 C C . ALA A 1 407 ? 13.254 72.777 15.019 1.00 54.04 407 ALA A C 1
ATOM 3119 O O . ALA A 1 407 ? 12.216 72.710 14.356 1.00 61.98 407 ALA A O 1
ATOM 3121 N N . HIS A 1 408 ? 14.449 72.930 14.459 1.00 51.74 408 HIS A N 1
ATOM 3122 C CA . HIS A 1 408 ? 14.698 72.725 13.041 1.00 51.48 408 HIS A CA 1
ATOM 3123 C C . HIS A 1 408 ? 15.445 71.409 12.862 1.00 54.78 408 HIS A C 1
ATOM 3124 O O . HIS A 1 408 ? 16.182 70.974 13.752 1.00 60.64 408 HIS A O 1
ATOM 3131 N N . VAL A 1 409 ? 15.252 70.771 11.707 1.00 40.95 409 VAL A N 1
ATOM 3132 C CA . VAL A 1 409 ? 16.028 69.578 11.389 1.00 41.40 409 VAL A CA 1
ATOM 3133 C C . VAL A 1 409 ? 17.487 69.963 11.187 1.00 49.54 409 VAL A C 1
ATOM 3134 O O . VAL A 1 409 ? 17.797 71.039 10.656 1.00 45.20 409 VAL A O 1
ATOM 3138 N N . ASP A 1 410 ? 18.397 69.088 11.612 1.00 53.24 410 ASP A N 1
ATOM 3139 C CA . ASP A 1 410 ? 19.801 69.264 11.274 1.00 50.92 410 ASP A CA 1
ATOM 3140 C C . ASP A 1 410 ? 20.053 68.618 9.912 1.00 51.00 410 ASP A C 1
ATOM 3141 O O . ASP A 1 410 ? 19.118 68.244 9.199 1.00 52.37 410 ASP A O 1
ATOM 3146 N N . PHE A 1 411 ? 21.326 68.479 9.538 1.00 48.22 411 PHE A N 1
ATOM 3147 C CA . PHE A 1 411 ? 21.659 67.928 8.227 1.00 58.26 411 PHE A CA 1
ATOM 3148 C C . PHE A 1 411 ? 21.111 66.514 8.059 1.00 54.94 411 PHE A C 1
ATOM 3149 O O . PHE A 1 411 ? 20.410 66.220 7.084 1.00 54.84 411 PHE A O 1
ATOM 3157 N N . GLN A 1 412 ? 21.429 65.622 9.001 1.00 56.69 412 GLN A N 1
ATOM 3158 C CA . GLN A 1 412 ? 21.056 64.218 8.851 1.00 60.98 412 GLN A CA 1
ATOM 3159 C C . GLN A 1 412 ? 19.544 64.031 8.905 1.00 53.42 412 GLN A C 1
ATOM 3160 O O . GLN A 1 412 ? 18.986 63.229 8.146 1.00 47.49 412 GLN A O 1
ATOM 3166 N N . GLU A 1 413 ? 18.864 64.754 9.797 1.00 49.88 413 GLU A N 1
ATOM 3167 C CA . GLU A 1 413 ? 17.408 64.671 9.847 1.00 51.97 413 GLU A CA 1
ATOM 3168 C C . GLU A 1 413 ? 16.786 65.212 8.567 1.00 46.85 413 GLU A C 1
ATOM 3169 O O . GLU A 1 413 ? 15.795 64.662 8.071 1.00 53.55 413 GLU A O 1
ATOM 3175 N N . ASN A 1 414 ? 17.359 66.283 8.016 1.00 49.45 414 ASN A N 1
ATOM 3176 C CA . ASN A 1 414 ? 16.838 66.855 6.779 1.00 44.54 414 ASN A CA 1
ATOM 3177 C C . ASN A 1 414 ? 17.063 65.913 5.603 1.00 49.18 414 ASN A C 1
ATOM 3178 O O . ASN A 1 414 ? 16.149 65.668 4.808 1.00 52.68 414 ASN A O 1
ATOM 3183 N N . LEU A 1 415 ? 18.277 65.368 5.482 1.00 46.63 415 LEU A N 1
ATOM 3184 C CA . LEU A 1 415 ? 18.586 64.491 4.357 1.00 48.38 415 LEU A CA 1
ATOM 3185 C C . LEU A 1 415 ? 17.738 63.223 4.390 1.00 53.99 415 LEU A C 1
ATOM 3186 O O . LEU A 1 415 ? 17.288 62.742 3.343 1.00 50.59 415 LEU A O 1
ATOM 3191 N N . GLU A 1 416 ? 17.502 62.672 5.585 1.00 54.23 416 GLU A N 1
ATOM 3192 C CA . GLU A 1 416 ? 16.679 61.470 5.691 1.00 53.27 416 GLU A CA 1
ATOM 3193 C C . GLU A 1 416 ? 15.236 61.745 5.281 1.00 52.89 416 GLU A C 1
ATOM 3194 O O . GLU A 1 416 ? 14.616 60.929 4.589 1.00 53.09 416 GLU A O 1
ATOM 3200 N N . PHE A 1 417 ? 14.683 62.884 5.700 1.00 48.76 417 PHE A N 1
ATOM 3201 C CA . PHE A 1 417 ? 13.316 63.218 5.312 1.00 43.83 417 PHE A CA 1
ATOM 3202 C C . PHE A 1 417 ? 13.218 63.479 3.815 1.00 44.39 417 PHE A C 1
ATOM 3203 O O . PHE A 1 417 ? 12.280 63.012 3.158 1.00 52.94 417 PHE A O 1
ATOM 3211 N N . ILE A 1 418 ? 14.177 64.222 3.261 1.00 48.54 418 ILE A N 1
ATOM 3212 C CA . ILE A 1 418 ? 14.192 64.482 1.824 1.00 47.93 418 ILE A CA 1
ATOM 3213 C C . ILE A 1 418 ? 14.257 63.174 1.043 1.00 56.82 418 ILE A C 1
ATOM 3214 O O . ILE A 1 418 ? 13.600 63.020 0.006 1.00 57.61 418 ILE A O 1
ATOM 3219 N N . GLU A 1 419 ? 15.036 62.205 1.536 1.00 62.08 419 GLU A N 1
ATOM 3220 C CA . GLU A 1 419 ? 15.135 60.915 0.858 1.00 64.87 419 GLU A CA 1
ATOM 3221 C C . GLU A 1 419 ? 13.834 60.128 0.949 1.00 60.21 419 GLU A C 1
ATOM 3222 O O . GLU A 1 419 ? 13.497 59.381 0.024 1.00 59.08 419 GLU A O 1
ATOM 3228 N N . LYS A 1 420 ? 13.099 60.275 2.054 1.00 60.47 420 LYS A N 1
ATOM 3229 C CA . LYS A 1 420 ? 11.820 59.587 2.191 1.00 61.77 420 LYS A CA 1
ATOM 3230 C C . LYS A 1 420 ? 10.746 60.208 1.305 1.00 55.09 420 LYS A C 1
ATOM 3231 O O . LYS A 1 420 ? 9.839 59.501 0.852 1.00 57.24 420 LYS A O 1
ATOM 3237 N N . ILE A 1 421 ? 10.825 61.517 1.051 1.00 43.69 421 ILE A N 1
ATOM 3238 C CA . ILE A 1 421 ? 9.898 62.144 0.111 1.00 42.04 421 ILE A CA 1
ATOM 3239 C C . ILE A 1 421 ? 10.215 61.700 -1.312 1.00 50.03 421 ILE A C 1
ATOM 3240 O O . ILE A 1 421 ? 9.317 61.337 -2.083 1.00 50.22 421 ILE A O 1
ATOM 3245 N N . SER A 1 422 ? 11.500 61.722 -1.675 1.00 50.32 422 SER A N 1
ATOM 3246 C CA . SER A 1 422 ? 11.989 61.230 -2.965 1.00 52.38 422 SER A CA 1
ATOM 3247 C C . SER A 1 422 ? 11.323 61.954 -4.136 1.00 57.89 422 SER A C 1
ATOM 3248 O O . SER A 1 422 ? 10.888 61.341 -5.113 1.00 63.28 422 SER A O 1
ATOM 3251 N N . ALA A 1 423 ? 11.251 63.277 -4.031 1.00 53.51 423 ALA A N 1
ATOM 3252 C CA . ALA A 1 423 ? 10.748 64.079 -5.132 1.00 54.77 423 ALA A CA 1
ATOM 3253 C C . ALA A 1 423 ? 11.847 64.293 -6.172 1.00 55.56 423 ALA A C 1
ATOM 3254 O O . ALA A 1 423 ? 13.029 64.376 -5.829 1.00 45.13 423 ALA A O 1
ATOM 3256 N N . PRO A 1 424 ? 11.487 64.365 -7.456 1.00 61.12 424 PRO A N 1
ATOM 3257 C CA . PRO A 1 424 ? 12.511 64.609 -8.484 1.00 56.90 424 PRO A CA 1
ATOM 3258 C C . PRO A 1 424 ? 12.994 66.049 -8.535 1.00 55.49 424 PRO A C 1
ATOM 3259 O O . PRO A 1 424 ? 14.035 66.310 -9.151 1.00 51.87 424 PRO A O 1
ATOM 3263 N N . ASN A 1 425 ? 12.284 66.986 -7.909 1.00 49.62 425 ASN A N 1
ATOM 3264 C CA . ASN A 1 425 ? 12.669 68.393 -7.898 1.00 45.22 425 ASN A CA 1
ATOM 3265 C C . ASN A 1 425 ? 12.633 68.900 -6.465 1.00 48.10 425 ASN A C 1
ATOM 3266 O O . ASN A 1 425 ? 11.589 68.839 -5.807 1.00 54.03 425 ASN A O 1
ATOM 3271 N N . ILE A 1 426 ? 13.771 69.398 -5.987 1.00 41.16 426 ILE A N 1
ATOM 3272 C CA . ILE A 1 426 ? 13.899 69.956 -4.647 1.00 39.43 426 ILE A CA 1
ATOM 3273 C C . ILE A 1 426 ? 14.208 71.440 -4.780 1.00 44.23 426 ILE A C 1
ATOM 3274 O O . ILE A 1 426 ? 15.115 71.825 -5.528 1.00 44.12 426 ILE A O 1
ATOM 3279 N N . ILE A 1 427 ? 13.448 72.269 -4.070 1.00 42.78 427 ILE A N 1
ATOM 3280 C CA . ILE A 1 427 ? 13.664 73.712 -4.032 1.00 41.56 427 ILE A CA 1
ATOM 3281 C C . ILE A 1 427 ? 13.970 74.097 -2.593 1.00 47.95 427 ILE A C 1
ATOM 3282 O O . ILE A 1 427 ? 13.124 73.922 -1.706 1.00 40.23 427 ILE A O 1
ATOM 3287 N N . LEU A 1 428 ? 15.174 74.615 -2.360 1.00 45.28 428 LEU A N 1
ATOM 3288 C CA . LEU A 1 428 ? 15.605 74.985 -1.020 1.00 43.20 428 LEU A CA 1
ATOM 3289 C C . LEU A 1 428 ? 15.216 76.426 -0.714 1.00 41.53 428 LEU A C 1
ATOM 3290 O O . LEU A 1 428 ? 15.349 77.316 -1.560 1.00 36.42 428 LEU A O 1
ATOM 3295 N N . VAL A 1 429 ? 14.721 76.642 0.505 1.00 31.99 429 VAL A N 1
ATOM 3296 C CA . VAL A 1 429 ? 14.329 77.956 0.998 1.00 37.01 429 VAL A CA 1
ATOM 3297 C C . VAL A 1 429 ? 14.753 78.057 2.457 1.00 40.20 429 VAL A C 1
ATOM 3298 O O . VAL A 1 429 ? 15.214 77.087 3.061 1.00 35.56 429 VAL A O 1
ATOM 3302 N N . HIS A 1 430 ? 14.592 79.256 3.019 1.00 39.82 430 HIS A N 1
ATOM 3303 C CA . HIS A 1 430 ? 14.701 79.469 4.460 1.00 36.93 430 HIS A CA 1
ATOM 3304 C C . HIS A 1 430 ? 16.057 78.989 4.984 1.00 45.09 430 HIS A C 1
ATOM 3305 O O . HIS A 1 430 ? 16.160 78.050 5.777 1.00 42.35 430 HIS A O 1
ATOM 3312 N N . GLY A 1 431 ? 17.105 79.648 4.495 1.00 41.53 431 GLY A N 1
ATOM 3313 C CA . GLY A 1 431 ? 18.466 79.396 4.921 1.00 41.51 431 GLY A CA 1
ATOM 3314 C C . GLY A 1 431 ? 19.405 80.422 4.324 1.00 44.62 431 GLY A C 1
ATOM 3315 O O . GLY A 1 431 ? 19.186 80.870 3.195 1.00 47.00 431 GLY A O 1
ATOM 3316 N N . GLU A 1 432 ? 20.443 80.814 5.058 1.00 44.14 432 GLU A N 1
ATOM 3317 C CA . GLU A 1 432 ? 21.400 81.766 4.512 1.00 43.71 432 GLU A CA 1
ATOM 3318 C C . GLU A 1 432 ? 22.145 81.146 3.331 1.00 40.63 432 GLU A C 1
ATOM 3319 O O . GLU A 1 432 ? 22.173 79.925 3.153 1.00 42.93 432 GLU A O 1
ATOM 3325 N N . ALA A 1 433 ? 22.744 82.015 2.510 1.00 39.41 433 ALA A N 1
ATOM 3326 C CA . ALA A 1 433 ? 23.329 81.567 1.247 1.00 43.37 433 ALA A CA 1
ATOM 3327 C C . ALA A 1 433 ? 24.382 80.485 1.461 1.00 41.46 433 ALA A C 1
ATOM 3328 O O . ALA A 1 433 ? 24.416 79.491 0.727 1.00 35.98 433 ALA A O 1
ATOM 3330 N N . ASN A 1 434 ? 25.246 80.651 2.469 1.00 48.95 434 ASN A N 1
ATOM 3331 C CA . ASN A 1 434 ? 26.319 79.678 2.667 1.00 43.18 434 ASN A CA 1
ATOM 3332 C C . ASN A 1 434 ? 25.796 78.331 3.155 1.00 51.51 434 ASN A C 1
ATOM 3333 O O . ASN A 1 434 ? 26.135 77.306 2.541 1.00 50.74 434 ASN A O 1
ATOM 3338 N N . PRO A 1 435 ? 24.998 78.246 4.229 1.00 48.67 435 PRO A N 1
ATOM 3339 C CA . PRO A 1 435 ? 24.450 76.929 4.592 1.00 47.98 435 PRO A CA 1
ATOM 3340 C C . PRO A 1 435 ? 23.514 76.365 3.543 1.00 48.16 435 PRO A C 1
ATOM 3341 O O . PRO A 1 435 ? 23.472 75.138 3.376 1.00 48.32 435 PRO A O 1
ATOM 3345 N N . MET A 1 436 ? 22.769 77.210 2.820 1.00 45.76 436 MET A N 1
ATOM 3346 C CA . MET A 1 436 ? 21.934 76.672 1.750 1.00 48.22 436 MET A CA 1
ATOM 3347 C C . MET A 1 436 ? 22.786 76.081 0.637 1.00 50.16 436 MET A C 1
ATOM 3348 O O . MET A 1 436 ? 22.467 75.007 0.108 1.00 44.21 436 MET A O 1
ATOM 3353 N N . GLY A 1 437 ? 23.857 76.784 0.255 1.00 42.71 437 GLY A N 1
ATOM 3354 C CA . GLY A 1 437 ? 24.698 76.312 -0.829 1.00 42.38 437 GLY A CA 1
ATOM 3355 C C . GLY A 1 437 ? 25.457 75.045 -0.495 1.00 45.57 437 GLY A C 1
ATOM 3356 O O . GLY A 1 437 ? 25.721 74.222 -1.378 1.00 42.06 437 GLY A O 1
ATOM 3357 N N . ARG A 1 438 ? 25.818 74.868 0.776 1.00 44.46 438 ARG A N 1
ATOM 3358 C CA . ARG A 1 438 ? 26.450 73.624 1.195 1.00 44.91 438 ARG A CA 1
ATOM 3359 C C . ARG A 1 438 ? 25.440 72.481 1.222 1.00 45.04 438 ARG A C 1
ATOM 3360 O O . ARG A 1 438 ? 25.765 71.346 0.851 1.00 46.95 438 ARG A O 1
ATOM 3368 N N . LEU A 1 439 ? 24.205 72.767 1.639 1.00 51.40 439 LEU A N 1
ATOM 3369 C CA . LEU A 1 439 ? 23.165 71.745 1.602 1.00 45.07 439 LEU A CA 1
ATOM 3370 C C . LEU A 1 439 ? 22.912 71.271 0.177 1.00 46.58 439 LEU A C 1
ATOM 3371 O O . LEU A 1 439 ? 22.804 70.064 -0.073 1.00 45.36 439 LEU A O 1
ATOM 3376 N N . LYS A 1 440 ? 22.829 72.208 -0.770 1.00 41.79 440 LYS A N 1
ATOM 3377 C CA . LYS A 1 440 ? 22.620 71.848 -2.170 1.00 40.85 440 LYS A CA 1
ATOM 3378 C C . LYS A 1 440 ? 23.702 70.895 -2.666 1.00 44.20 440 LYS A C 1
ATOM 3379 O O . LYS A 1 440 ? 23.402 69.872 -3.294 1.00 50.51 440 LYS A O 1
ATOM 3385 N N . SER A 1 441 ? 24.971 71.213 -2.388 1.00 39.63 441 SER A N 1
ATOM 3386 C CA . SER A 1 441 ? 26.066 70.363 -2.851 1.00 39.05 441 SER A CA 1
ATOM 3387 C C . SER A 1 441 ? 25.956 68.958 -2.280 1.00 43.65 441 SER A C 1
ATOM 3388 O O . SER A 1 441 ? 26.168 67.969 -2.993 1.00 51.40 441 SER A O 1
ATOM 3391 N N . ALA A 1 442 ? 25.628 68.850 -0.993 1.00 46.00 442 ALA A N 1
ATOM 3392 C CA . ALA A 1 442 ? 25.490 67.539 -0.372 1.00 44.75 442 ALA A CA 1
ATOM 3393 C C . ALA A 1 442 ? 24.345 66.751 -0.995 1.00 51.31 442 ALA A C 1
ATOM 3394 O O . ALA A 1 442 ? 24.469 65.542 -1.228 1.00 52.86 442 ALA A O 1
ATOM 3396 N N . LEU A 1 443 ? 23.223 67.418 -1.280 1.00 38.83 443 LEU A N 1
ATOM 3397 C CA . LEU A 1 443 ? 22.093 66.737 -1.906 1.00 43.32 443 LEU A CA 1
ATOM 3398 C C . LEU A 1 443 ? 22.445 66.271 -3.314 1.00 47.89 443 LEU A C 1
ATOM 3399 O O . LEU A 1 443 ? 22.181 65.121 -3.682 1.00 54.19 443 LEU A O 1
ATOM 3404 N N . LEU A 1 444 ? 23.043 67.156 -4.117 1.00 52.42 444 LEU A N 1
ATOM 3405 C CA . LEU A 1 444 ? 23.449 66.782 -5.469 1.00 58.19 444 LEU A CA 1
ATOM 3406 C C . LEU A 1 444 ? 24.479 65.661 -5.456 1.00 55.91 444 LEU A C 1
ATOM 3407 O O . LEU A 1 444 ? 24.509 64.833 -6.374 1.00 57.74 444 LEU A O 1
ATOM 3412 N N . SER A 1 445 ? 25.336 65.625 -4.436 1.00 50.97 445 SER A N 1
ATOM 3413 C CA . SER A 1 445 ? 26.294 64.533 -4.324 1.00 59.54 445 SER A CA 1
ATOM 3414 C C . SER A 1 445 ? 25.611 63.257 -3.853 1.00 56.84 445 SER A C 1
ATOM 3415 O O . SER A 1 445 ? 25.890 62.169 -4.369 1.00 64.85 445 SER A O 1
ATOM 3418 N N . ASN A 1 446 ? 24.704 63.376 -2.882 1.00 59.86 446 ASN A N 1
ATOM 3419 C CA . ASN A 1 446 ? 23.985 62.208 -2.388 1.00 56.95 446 ASN A CA 1
ATOM 3420 C C . ASN A 1 446 ? 23.142 61.559 -3.479 1.00 56.37 446 ASN A C 1
ATOM 3421 O O . ASN A 1 446 ? 22.939 60.340 -3.461 1.00 62.02 446 ASN A O 1
ATOM 3426 N N . PHE A 1 447 ? 22.658 62.344 -4.443 1.00 53.06 447 PHE A N 1
ATOM 3427 C CA . PHE A 1 447 ? 21.838 61.830 -5.532 1.00 62.59 447 PHE A CA 1
ATOM 3428 C C . PHE A 1 447 ? 22.604 61.717 -6.845 1.00 64.63 447 PHE A C 1
ATOM 3429 O O . PHE A 1 447 ? 21.986 61.689 -7.915 1.00 67.06 447 PHE A O 1
ATOM 3437 N N . ALA A 1 448 ? 23.936 61.653 -6.788 1.00 58.69 448 ALA A N 1
ATOM 3438 C CA . ALA A 1 448 ? 24.724 61.587 -8.012 1.00 63.69 448 ALA A CA 1
ATOM 3439 C C . ALA A 1 448 ? 24.551 60.263 -8.747 1.00 71.95 448 ALA A C 1
ATOM 3440 O O . ALA A 1 448 ? 24.793 60.210 -9.957 1.00 77.45 448 ALA A O 1
ATOM 3442 N N . SER A 1 449 ? 24.137 59.201 -8.049 1.00 75.58 449 SER A N 1
ATOM 3443 C CA . SER A 1 449 ? 23.928 57.913 -8.709 1.00 79.52 449 SER A CA 1
ATOM 3444 C C . SER A 1 449 ? 22.824 57.998 -9.754 1.00 82.47 449 SER A C 1
ATOM 3445 O O . SER A 1 449 ? 22.947 57.433 -10.847 1.00 90.95 449 SER A O 1
ATOM 3448 N N . LEU A 1 450 ? 21.734 58.696 -9.435 1.00 75.24 450 LEU A N 1
ATOM 3449 C CA . LEU A 1 450 ? 20.593 58.802 -10.335 1.00 76.43 450 LEU A CA 1
ATOM 3450 C C . LEU A 1 450 ? 20.803 59.819 -11.447 1.00 76.37 450 LEU A C 1
ATOM 3451 O O . LEU A 1 450 ? 19.958 59.909 -12.344 1.00 76.83 450 LEU A O 1
ATOM 3456 N N . LYS A 1 451 ? 21.894 60.582 -11.406 1.00 76.57 451 LYS A N 1
ATOM 3457 C CA . LYS A 1 451 ? 22.140 61.602 -12.416 1.00 79.88 451 LYS A CA 1
ATOM 3458 C C . LYS A 1 451 ? 22.229 60.971 -13.800 1.00 88.36 451 LYS A C 1
ATOM 3459 O O . LYS A 1 451 ? 22.910 59.959 -13.993 1.00 89.53 451 LYS A O 1
ATOM 3465 N N . GLY A 1 452 ? 21.525 61.565 -14.761 1.00 93.48 452 GLY A N 1
ATOM 3466 C CA . GLY A 1 452 ? 21.481 61.051 -16.111 1.00 100.84 452 GLY A CA 1
ATOM 3467 C C . GLY A 1 452 ? 20.424 59.999 -16.367 1.00 104.99 452 GLY A C 1
ATOM 3468 O O . GLY A 1 452 ? 20.137 59.707 -17.535 1.00 108.10 452 GLY A O 1
ATOM 3469 N N . THR A 1 453 ? 19.837 59.418 -15.323 1.00 105.07 453 THR A N 1
ATOM 3470 C CA . THR A 1 453 ? 18.796 58.415 -15.481 1.00 100.02 453 THR A CA 1
ATOM 3471 C C . THR A 1 453 ? 17.422 59.085 -15.411 1.00 101.43 453 THR A C 1
ATOM 3472 O O . THR A 1 453 ? 17.297 60.312 -15.470 1.00 91.28 453 THR A O 1
ATOM 3476 N N . ASP A 1 454 ? 16.370 58.274 -15.282 1.00 109.40 454 ASP A N 1
ATOM 3477 C CA . ASP A 1 454 ? 15.011 58.800 -15.237 1.00 109.79 454 ASP A CA 1
ATOM 3478 C C . ASP A 1 454 ? 14.637 59.350 -13.867 1.00 94.96 454 ASP A C 1
ATOM 3479 O O . ASP A 1 454 ? 13.708 60.159 -13.773 1.00 92.26 454 ASP A O 1
ATOM 3484 N N . ASN A 1 455 ? 15.334 58.937 -12.808 1.00 86.13 455 ASN A N 1
ATOM 3485 C CA . ASN A 1 455 ? 15.070 59.410 -11.455 1.00 80.83 455 ASN A CA 1
ATOM 3486 C C . ASN A 1 455 ? 16.102 60.432 -10.988 1.00 77.12 455 ASN A C 1
ATOM 3487 O O . ASN A 1 455 ? 16.367 60.541 -9.785 1.00 75.26 455 ASN A O 1
ATOM 3492 N N . GLU A 1 456 ? 16.686 61.185 -11.917 1.00 72.92 456 GLU A N 1
ATOM 3493 C CA . GLU A 1 456 ? 17.669 62.199 -11.559 1.00 66.07 456 GLU A CA 1
ATOM 3494 C C . GLU A 1 456 ? 17.009 63.317 -10.760 1.00 63.60 456 GLU A C 1
ATOM 3495 O O . GLU A 1 456 ? 15.971 63.853 -11.159 1.00 58.28 456 GLU A O 1
ATOM 3501 N N . VAL A 1 457 ? 17.621 63.673 -9.634 1.00 61.38 457 VAL A N 1
ATOM 3502 C CA . VAL A 1 457 ? 17.070 64.658 -8.711 1.00 56.26 457 VAL A CA 1
ATOM 3503 C C . VAL A 1 457 ? 17.678 66.022 -9.013 1.00 59.33 457 VAL A C 1
ATOM 3504 O O . VAL A 1 457 ? 18.907 66.170 -9.053 1.00 61.95 457 VAL A O 1
ATOM 3508 N N . HIS A 1 458 ? 16.822 67.018 -9.221 1.00 58.97 458 HIS A N 1
ATOM 3509 C CA . HIS A 1 458 ? 17.253 68.385 -9.486 1.00 56.04 458 HIS A CA 1
ATOM 3510 C C . HIS A 1 458 ? 17.063 69.232 -8.234 1.00 47.96 458 HIS A C 1
ATOM 3511 O O . HIS A 1 458 ? 16.000 69.188 -7.605 1.00 48.07 458 HIS A O 1
ATOM 3518 N N . VAL A 1 459 ? 18.091 69.999 -7.878 1.00 47.30 459 VAL A N 1
ATOM 3519 C CA . VAL A 1 459 ? 18.089 70.818 -6.672 1.00 50.11 459 VAL A CA 1
ATOM 3520 C C . VAL A 1 459 ? 18.307 72.270 -7.073 1.00 50.43 459 VAL A C 1
ATOM 3521 O O . VAL A 1 459 ? 19.234 72.577 -7.832 1.00 55.39 459 VAL A O 1
ATOM 3525 N N . PHE A 1 460 ? 17.453 73.157 -6.562 1.00 48.60 460 PHE A N 1
ATOM 3526 C CA . PHE A 1 460 ? 17.504 74.580 -6.868 1.00 46.56 460 PHE A CA 1
ATOM 3527 C C . PHE A 1 460 ? 17.599 75.384 -5.579 1.00 43.99 460 PHE A C 1
ATOM 3528 O O . PHE A 1 460 ? 16.884 75.104 -4.612 1.00 46.92 460 PHE A O 1
ATOM 3536 N N . ASN A 1 461 ? 18.477 76.392 -5.573 1.00 42.92 461 ASN A N 1
ATOM 3537 C CA . ASN A 1 461 ? 18.627 77.318 -4.451 1.00 48.41 461 ASN A CA 1
ATOM 3538 C C . ASN A 1 461 ? 18.450 78.749 -4.958 1.00 51.05 461 ASN A C 1
ATOM 3539 O O . ASN A 1 461 ? 19.392 79.556 -4.941 1.00 46.27 461 ASN A O 1
ATOM 3544 N N . PRO A 1 462 ? 17.245 79.106 -5.393 1.00 47.49 462 PRO A N 1
ATOM 3545 C CA . PRO A 1 462 ? 17.057 80.409 -6.038 1.00 45.21 462 PRO A CA 1
ATOM 3546 C C . PRO A 1 462 ? 17.113 81.555 -5.042 1.00 39.28 462 PRO A C 1
ATOM 3547 O O . PRO A 1 462 ? 16.768 81.413 -3.866 1.00 46.63 462 PRO A O 1
ATOM 3551 N N . ARG A 1 463 ? 17.563 82.706 -5.530 1.00 35.27 463 ARG A N 1
ATOM 3552 C CA . ARG A 1 463 ? 17.456 83.938 -4.765 1.00 44.46 463 ARG A CA 1
ATOM 3553 C C . ARG A 1 463 ? 16.047 84.516 -4.900 1.00 44.18 463 ARG A C 1
ATOM 3554 O O . ARG A 1 463 ? 15.221 84.036 -5.684 1.00 42.72 463 ARG A O 1
ATOM 3562 N N . ASN A 1 464 ? 15.780 85.567 -4.124 1.00 41.47 464 ASN A N 1
ATOM 3563 C CA . ASN A 1 464 ? 14.460 86.188 -4.129 1.00 48.08 464 ASN A CA 1
ATOM 3564 C C . ASN A 1 464 ? 14.117 86.736 -5.511 1.00 48.73 464 ASN A C 1
ATOM 3565 O O . ASN A 1 464 ? 14.967 87.305 -6.201 1.00 43.71 464 ASN A O 1
ATOM 3570 N N . CYS A 1 465 ? 12.855 86.555 -5.910 1.00 52.14 465 CYS A N 1
ATOM 3571 C CA . CYS A 1 465 ? 12.333 87.045 -7.189 1.00 49.41 465 CYS A CA 1
ATOM 3572 C C . CYS A 1 465 ? 13.086 86.462 -8.380 1.00 49.18 465 CYS A C 1
ATOM 3573 O O . CYS A 1 465 ? 13.275 87.133 -9.397 1.00 51.59 465 CYS A O 1
ATOM 3576 N N . VAL A 1 466 ? 13.525 85.212 -8.268 1.00 53.97 466 VAL A N 1
ATOM 3577 C CA . VAL A 1 466 ? 14.119 84.483 -9.381 1.00 49.31 466 VAL A CA 1
ATOM 3578 C C . VAL A 1 466 ? 13.211 83.302 -9.686 1.00 51.94 466 VAL A C 1
ATOM 3579 O O . VAL A 1 466 ? 12.955 82.467 -8.810 1.00 49.27 466 VAL A O 1
ATOM 3583 N N . GLU A 1 467 ? 12.717 83.239 -10.919 1.00 55.80 467 GLU A N 1
ATOM 3584 C CA . GLU A 1 467 ? 11.761 82.210 -11.295 1.00 59.84 467 GLU A CA 1
ATOM 3585 C C . GLU A 1 467 ? 12.458 80.877 -11.529 1.00 58.17 467 GLU A C 1
ATOM 3586 O O . GLU A 1 467 ? 13.514 80.813 -12.165 1.00 62.36 467 GLU A O 1
ATOM 3592 N N . VAL A 1 468 ? 11.860 79.812 -11.002 1.00 52.33 468 VAL A N 1
ATOM 3593 C CA . VAL A 1 468 ? 12.254 78.441 -11.302 1.00 51.66 468 VAL A CA 1
ATOM 3594 C C . VAL A 1 468 ? 11.122 77.813 -12.103 1.00 54.13 468 VAL A C 1
ATOM 3595 O O . VAL A 1 468 ? 10.006 77.656 -11.593 1.00 47.87 468 VAL A O 1
ATOM 3599 N N . ASP A 1 469 ? 11.402 77.461 -13.354 1.00 55.84 469 ASP A N 1
ATOM 3600 C CA . ASP A 1 469 ? 10.396 76.937 -14.269 1.00 54.20 469 ASP A CA 1
ATOM 3601 C C . ASP A 1 469 ? 10.612 75.444 -14.483 1.00 54.63 469 ASP A C 1
ATOM 3602 O O . ASP A 1 469 ? 11.706 75.019 -14.870 1.00 59.23 469 ASP A O 1
ATOM 3607 N N . LEU A 1 470 ? 9.570 74.654 -14.233 1.00 50.30 470 LEU A N 1
ATOM 3608 C CA . LEU A 1 470 ? 9.606 73.210 -14.425 1.00 54.82 470 LEU A CA 1
ATOM 3609 C C . LEU A 1 470 ? 8.499 72.789 -15.382 1.00 62.35 470 LEU A C 1
ATOM 3610 O O . LEU A 1 470 ? 7.368 73.276 -15.290 1.00 62.59 470 LEU A O 1
ATOM 3615 N N . GLU A 1 471 ? 8.827 71.878 -16.295 1.00 66.44 471 GLU A N 1
ATOM 3616 C CA . GLU A 1 471 ? 7.873 71.358 -17.265 1.00 63.62 471 GLU A CA 1
ATOM 3617 C C . GLU A 1 471 ? 7.359 69.995 -16.820 1.00 67.30 471 GLU A C 1
ATOM 3618 O O . GLU A 1 471 ? 8.134 69.141 -16.380 1.00 67.55 471 GLU A O 1
ATOM 3624 N N . PHE A 1 472 ? 6.047 69.796 -16.944 1.00 70.67 472 PHE A N 1
ATOM 3625 C CA . PHE A 1 472 ? 5.423 68.544 -16.533 1.00 72.21 472 PHE A CA 1
ATOM 3626 C C . PHE A 1 472 ? 4.464 68.037 -17.603 1.00 77.81 472 PHE A C 1
ATOM 3627 O O . PHE A 1 472 ? 4.408 68.590 -18.705 1.00 74.62 472 PHE A O 1
ATOM 3635 N N . GLN A 1 473 ? 3.712 66.985 -17.288 1.00 91.68 473 GLN A N 1
ATOM 3636 C CA . GLN A 1 473 ? 2.738 66.413 -18.214 1.00 100.19 473 GLN A CA 1
ATOM 3637 C C . GLN A 1 473 ? 1.557 67.355 -18.440 1.00 102.95 473 GLN A C 1
ATOM 3638 O O . GLN A 1 473 ? 0.593 67.010 -19.126 1.00 106.26 473 GLN A O 1
ATOM 3644 N N . SER B 2 2 ? 4.468 123.302 -1.919 1.00 57.12 2 SER B N 1
ATOM 3645 C CA . SER B 2 2 ? 3.991 124.134 -3.019 1.00 71.06 2 SER B CA 1
ATOM 3646 C C . SER B 2 2 ? 3.789 123.313 -4.289 1.00 69.53 2 SER B C 1
ATOM 3647 O O . SER B 2 2 ? 2.961 123.648 -5.136 1.00 69.92 2 SER B O 1
ATOM 3650 N N . SER B 2 3 ? 4.566 122.241 -4.414 1.00 64.65 3 SER B N 1
ATOM 3651 C CA . SER B 2 3 ? 4.449 121.297 -5.513 1.00 62.56 3 SER B CA 1
ATOM 3652 C C . SER B 2 3 ? 4.422 119.889 -4.941 1.00 59.05 3 SER B C 1
ATOM 3653 O O . SER B 2 3 ? 4.831 119.654 -3.801 1.00 59.78 3 SER B O 1
ATOM 3656 N N . THR B 2 4 ? 3.944 118.943 -5.744 1.00 56.53 4 THR B N 1
ATOM 3657 C CA . THR B 2 4 ? 3.778 117.590 -5.242 1.00 63.44 4 THR B CA 1
ATOM 3658 C C . THR B 2 4 ? 3.860 116.591 -6.388 1.00 63.14 4 THR B C 1
ATOM 3659 O O . THR B 2 4 ? 3.518 116.899 -7.534 1.00 54.00 4 THR B O 1
ATOM 3663 N N . ILE B 2 5 ? 4.345 115.395 -6.061 1.00 60.95 5 ILE B N 1
ATOM 3664 C CA . ILE B 2 5 ? 4.390 114.257 -6.971 1.00 60.66 5 ILE B CA 1
ATOM 3665 C C . ILE B 2 5 ? 3.661 113.105 -6.301 1.00 55.96 5 ILE B C 1
ATOM 3666 O O . ILE B 2 5 ? 3.991 112.733 -5.168 1.00 59.46 5 ILE B O 1
ATOM 3671 N N . PHE B 2 6 ? 2.675 112.542 -6.993 1.00 51.48 6 PHE B N 1
ATOM 3672 C CA . PHE B 2 6 ? 1.912 111.418 -6.467 1.00 57.90 6 PHE B CA 1
ATOM 3673 C C . PHE B 2 6 ? 2.635 110.112 -6.773 1.00 57.20 6 PHE B C 1
ATOM 3674 O O . PHE B 2 6 ? 3.086 109.893 -7.902 1.00 56.25 6 PHE B O 1
ATOM 3682 N N . TYR B 2 7 ? 2.748 109.250 -5.767 1.00 54.94 7 TYR B N 1
ATOM 3683 C CA . TYR B 2 7 ? 3.385 107.956 -5.945 1.00 52.06 7 TYR B CA 1
ATOM 3684 C C . TYR B 2 7 ? 2.610 106.896 -5.177 1.00 54.76 7 TYR B C 1
ATOM 3685 O O . TYR B 2 7 ? 1.941 107.187 -4.182 1.00 55.64 7 TYR B O 1
ATOM 3694 N N . ARG B 2 8 ? 2.703 105.661 -5.658 1.00 54.99 8 ARG B N 1
ATOM 3695 C CA . ARG B 2 8 ? 2.069 104.528 -5.001 1.00 57.23 8 ARG B CA 1
ATOM 3696 C C . ARG B 2 8 ? 2.924 103.294 -5.237 1.00 49.88 8 ARG B C 1
ATOM 3697 O O . ARG B 2 8 ? 3.312 103.020 -6.376 1.00 46.55 8 ARG B O 1
ATOM 3705 N N . PHE B 2 9 ? 3.235 102.569 -4.163 1.00 53.14 9 PHE B N 1
ATOM 3706 C CA . PHE B 2 9 ? 3.883 101.273 -4.315 1.00 56.05 9 PHE B CA 1
ATOM 3707 C C . PHE B 2 9 ? 2.935 100.314 -5.021 1.00 52.70 9 PHE B C 1
ATOM 3708 O O . PHE B 2 9 ? 1.739 100.267 -4.718 1.00 57.41 9 PHE B O 1
ATOM 3716 N N . LYS B 2 10 ? 3.476 99.545 -5.972 1.00 48.12 10 LYS B N 1
ATOM 3717 C CA . LYS B 2 10 ? 2.623 98.783 -6.882 1.00 57.46 10 LYS B CA 1
ATOM 3718 C C . LYS B 2 10 ? 1.720 97.800 -6.146 1.00 53.63 10 LYS B C 1
ATOM 3719 O O . LYS B 2 10 ? 0.612 97.513 -6.613 1.00 50.04 10 LYS B O 1
ATOM 3725 N N . SER B 2 11 ? 2.160 97.280 -5.004 1.00 43.62 11 SER B N 1
ATOM 3726 C CA . SER B 2 11 ? 1.359 96.329 -4.245 1.00 50.49 11 SER B CA 1
ATOM 3727 C C . SER B 2 11 ? 0.416 96.998 -3.252 1.00 54.14 11 SER B C 1
ATOM 3728 O O . SER B 2 11 ? -0.333 96.296 -2.564 1.00 55.01 11 SER B O 1
ATOM 3731 N N . GLN B 2 12 ? 0.422 98.324 -3.163 1.00 58.24 12 GLN B N 1
ATOM 3732 C CA . GLN B 2 12 ? -0.357 99.044 -2.168 1.00 59.69 12 GLN B CA 1
ATOM 3733 C C . GLN B 2 12 ? -1.574 99.702 -2.802 1.00 58.45 12 GLN B C 1
ATOM 3734 O O . GLN B 2 12 ? -1.575 100.039 -3.990 1.00 48.75 12 GLN B O 1
ATOM 3740 N N . ARG B 2 13 ? -2.606 99.899 -1.982 1.00 59.04 13 ARG B N 1
ATOM 3741 C CA . ARG B 2 13 ? -3.868 100.466 -2.439 1.00 55.93 13 ARG B CA 1
ATOM 3742 C C . ARG B 2 13 ? -3.878 101.988 -2.408 1.00 64.19 13 ARG B C 1
ATOM 3743 O O . ARG B 2 13 ? -4.404 102.619 -3.331 1.00 76.84 13 ARG B O 1
ATOM 3751 N N . ASN B 2 14 ? -3.313 102.596 -1.370 1.00 69.37 14 ASN B N 1
ATOM 3752 C CA . ASN B 2 14 ? -3.387 104.040 -1.210 1.00 75.13 14 ASN B CA 1
ATOM 3753 C C . ASN B 2 14 ? -2.226 104.733 -1.916 1.00 71.59 14 ASN B C 1
ATOM 3754 O O . ASN B 2 14 ? -1.198 104.129 -2.229 1.00 72.76 14 ASN B O 1
ATOM 3759 N N . THR B 2 15 ? -2.411 106.026 -2.158 1.00 65.72 15 THR B N 1
ATOM 3760 C CA . THR B 2 15 ? -1.427 106.868 -2.819 1.00 60.67 15 THR B CA 1
ATOM 3761 C C . THR B 2 15 ? -0.903 107.897 -1.827 1.00 60.47 15 THR B C 1
ATOM 3762 O O . THR B 2 15 ? -1.655 108.398 -0.985 1.00 56.00 15 THR B O 1
ATOM 3766 N N . SER B 2 16 ? 0.391 108.190 -1.912 1.00 65.39 16 SER B N 1
ATOM 3767 C CA . SER B 2 16 ? 1.045 109.165 -1.052 1.00 61.66 16 SER B CA 1
ATOM 3768 C C . SER B 2 16 ? 1.601 110.304 -1.902 1.00 62.55 16 SER B C 1
ATOM 3769 O O . SER B 2 16 ? 1.536 110.279 -3.134 1.00 61.39 16 SER B O 1
ATOM 3772 N N . ARG B 2 17 ? 2.158 111.308 -1.225 1.00 60.97 17 ARG B N 1
ATOM 3773 C CA . ARG B 2 17 ? 2.662 112.511 -1.870 1.00 57.84 17 ARG B CA 1
ATOM 3774 C C . ARG B 2 17 ? 4.087 112.793 -1.427 1.00 52.02 17 ARG B C 1
ATOM 3775 O O . ARG B 2 17 ? 4.479 112.478 -0.300 1.00 53.91 17 ARG B O 1
ATOM 3783 N N . ILE B 2 18 ? 4.849 113.412 -2.324 1.00 49.93 18 ILE B N 1
ATOM 3784 C CA . ILE B 2 18 ? 6.136 114.017 -2.001 1.00 55.55 18 ILE B CA 1
ATOM 3785 C C . ILE B 2 18 ? 6.008 115.512 -2.257 1.00 54.05 18 ILE B C 1
ATOM 3786 O O . ILE B 2 18 ? 5.789 115.932 -3.400 1.00 56.59 18 ILE B O 1
ATOM 3791 N N . LEU B 2 19 ? 6.129 116.311 -1.198 1.00 50.98 19 LEU B N 1
ATOM 3792 C CA . LEU B 2 19 ? 6.033 117.761 -1.312 1.00 58.58 19 LEU B CA 1
ATOM 3793 C C . LEU B 2 19 ? 7.409 118.365 -1.569 1.00 58.30 19 LEU B C 1
ATOM 3794 O O . LEU B 2 19 ? 8.408 117.930 -0.990 1.00 54.84 19 LEU B O 1
ATOM 3799 N N . PHE B 2 20 ? 7.455 119.369 -2.442 1.00 55.96 20 PHE B N 1
ATOM 3800 C CA . PHE B 2 20 ? 8.705 120.033 -2.795 1.00 57.03 20 PHE B CA 1
ATOM 3801 C C . PHE B 2 20 ? 8.387 121.402 -3.383 1.00 65.97 20 PHE B C 1
ATOM 3802 O O . PHE B 2 20 ? 7.227 121.816 -3.459 1.00 59.44 20 PHE B O 1
ATOM 3810 N N . ASP B 2 21 ? 9.438 122.093 -3.821 1.00 66.80 21 ASP B N 1
ATOM 3811 C CA . ASP B 2 21 ? 9.344 123.436 -4.373 1.00 62.69 21 ASP B CA 1
ATOM 3812 C C . ASP B 2 21 ? 9.887 123.456 -5.795 1.00 58.84 21 ASP B C 1
ATOM 3813 O O . ASP B 2 21 ? 10.926 122.853 -6.081 1.00 69.84 21 ASP B O 1
ATOM 3818 N N . GLY B 2 22 ? 9.184 124.146 -6.681 1.00 59.53 22 GLY B N 1
ATOM 3819 C CA . GLY B 2 22 ? 9.628 124.335 -8.048 1.00 58.59 22 GLY B CA 1
ATOM 3820 C C . GLY B 2 22 ? 8.719 123.653 -9.056 1.00 59.58 22 GLY B C 1
ATOM 3821 O O . GLY B 2 22 ? 7.642 123.142 -8.736 1.00 65.20 22 GLY B O 1
ATOM 3822 N N . THR B 2 23 ? 9.186 123.652 -10.307 1.00 57.34 23 THR B N 1
ATOM 3823 C CA . THR B 2 23 ? 8.404 123.084 -11.401 1.00 65.25 23 THR B CA 1
ATOM 3824 C C . THR B 2 23 ? 8.407 121.559 -11.381 1.00 70.17 23 THR B C 1
ATOM 3825 O O . THR B 2 23 ? 7.432 120.937 -11.817 1.00 75.13 23 THR B O 1
ATOM 3829 N N . GLY B 2 24 ? 9.483 120.943 -10.900 1.00 80.29 24 GLY B N 1
ATOM 3830 C CA . GLY B 2 24 ? 9.564 119.493 -10.904 1.00 73.60 24 GLY B CA 1
ATOM 3831 C C . GLY B 2 24 ? 10.716 119.001 -10.056 1.00 70.92 24 GLY B C 1
ATOM 3832 O O . GLY B 2 24 ? 11.490 119.784 -9.498 1.00 71.13 24 GLY B O 1
ATOM 3833 N N . LEU B 2 25 ? 10.816 117.675 -9.970 1.00 73.18 25 LEU B N 1
ATOM 3834 C CA . LEU B 2 25 ? 11.860 116.991 -9.219 1.00 72.82 25 LEU B CA 1
ATOM 3835 C C . LEU B 2 25 ? 12.640 116.061 -10.138 1.00 73.10 25 LEU B C 1
ATOM 3836 O O . LEU B 2 25 ? 12.083 115.484 -11.076 1.00 73.98 25 LEU B O 1
ATOM 3841 N N . THR B 2 26 ? 13.933 115.907 -9.854 1.00 74.63 26 THR B N 1
ATOM 3842 C CA . THR B 2 26 ? 14.719 114.880 -10.525 1.00 70.97 26 THR B CA 1
ATOM 3843 C C . THR B 2 26 ? 14.199 113.500 -10.144 1.00 67.98 26 THR B C 1
ATOM 3844 O O . THR B 2 26 ? 13.611 113.304 -9.075 1.00 67.68 26 THR B O 1
ATOM 3848 N N . VAL B 2 27 ? 14.423 112.528 -11.030 1.00 69.97 27 VAL B N 1
ATOM 3849 C CA . VAL B 2 27 ? 14.166 111.142 -10.655 1.00 67.41 27 VAL B CA 1
ATOM 3850 C C . VAL B 2 27 ? 15.011 110.769 -9.445 1.00 64.41 27 VAL B C 1
ATOM 3851 O O . VAL B 2 27 ? 14.568 110.007 -8.577 1.00 65.83 27 VAL B O 1
ATOM 3855 N N . PHE B 2 28 ? 16.214 111.342 -9.340 1.00 65.51 28 PHE B N 1
ATOM 3856 C CA . PHE B 2 28 ? 17.099 111.062 -8.212 1.00 63.73 28 PHE B CA 1
ATOM 3857 C C . PHE B 2 28 ? 16.515 111.575 -6.900 1.00 62.99 28 PHE B C 1
ATOM 3858 O O . PHE B 2 28 ? 16.461 110.842 -5.905 1.00 60.42 28 PHE B O 1
ATOM 3866 N N . ASP B 2 29 ? 16.099 112.844 -6.868 1.00 56.16 29 ASP B N 1
ATOM 3867 C CA . ASP B 2 29 ? 15.568 113.401 -5.629 1.00 62.30 29 ASP B CA 1
ATOM 3868 C C . ASP B 2 29 ? 14.245 112.753 -5.243 1.00 62.18 29 ASP B C 1
ATOM 3869 O O . ASP B 2 29 ? 13.972 112.577 -4.050 1.00 63.24 29 ASP B O 1
ATOM 3874 N N . LEU B 2 30 ? 13.417 112.391 -6.227 1.00 58.07 30 LEU B N 1
ATOM 3875 C CA . LEU B 2 30 ? 12.160 111.716 -5.917 1.00 59.27 30 LEU B CA 1
ATOM 3876 C C . LEU B 2 30 ? 12.420 110.364 -5.267 1.00 61.01 30 LEU B C 1
ATOM 3877 O O . LEU B 2 30 ? 11.792 110.014 -4.261 1.00 61.78 30 LEU B O 1
ATOM 3882 N N . LYS B 2 31 ? 13.354 109.590 -5.828 1.00 54.79 31 LYS B N 1
ATOM 3883 C CA . LYS B 2 31 ? 13.718 108.317 -5.215 1.00 56.74 31 LYS B CA 1
ATOM 3884 C C . LYS B 2 31 ? 14.284 108.528 -3.817 1.00 58.41 31 LYS B C 1
ATOM 3885 O O . LYS B 2 31 ? 13.973 107.770 -2.891 1.00 60.49 31 LYS B O 1
ATOM 3891 N N . ARG B 2 32 ? 15.106 109.564 -3.643 1.00 57.35 32 ARG B N 1
ATOM 3892 C CA . ARG B 2 32 ? 15.681 109.842 -2.332 1.00 61.74 32 ARG B CA 1
ATOM 3893 C C . ARG B 2 32 ? 14.600 110.188 -1.314 1.00 63.96 32 ARG B C 1
ATOM 3894 O O . ARG B 2 32 ? 14.645 109.723 -0.168 1.00 68.76 32 ARG B O 1
ATOM 3902 N N . GLU B 2 33 ? 13.623 111.009 -1.710 1.00 64.47 33 GLU B N 1
ATOM 3903 C CA . GLU B 2 33 ? 12.551 111.381 -0.788 1.00 65.39 33 GLU B CA 1
ATOM 3904 C C . GLU B 2 33 ? 11.676 110.182 -0.440 1.00 57.29 33 GLU B C 1
ATOM 3905 O O . GLU B 2 33 ? 11.298 110.002 0.723 1.00 54.69 33 GLU B O 1
ATOM 3911 N N . ILE B 2 34 ? 11.343 109.356 -1.434 1.00 52.57 34 ILE B N 1
ATOM 3912 C CA . ILE B 2 34 ? 10.519 108.176 -1.179 1.00 52.96 34 ILE B CA 1
ATOM 3913 C C . ILE B 2 34 ? 11.201 107.256 -0.173 1.00 57.61 34 ILE B C 1
ATOM 3914 O O . ILE B 2 34 ? 10.559 106.733 0.748 1.00 58.54 34 ILE B O 1
ATOM 3919 N N . ILE B 2 35 ? 12.515 107.065 -0.315 1.00 56.79 35 ILE B N 1
ATOM 3920 C CA . ILE B 2 35 ? 13.253 106.195 0.600 1.00 50.27 35 ILE B CA 1
ATOM 3921 C C . ILE B 2 35 ? 13.223 106.759 2.016 1.00 52.16 35 ILE B C 1
ATOM 3922 O O . ILE B 2 35 ? 12.938 106.041 2.983 1.00 53.76 35 ILE B O 1
ATOM 3927 N N . GLN B 2 36 ? 13.513 108.055 2.161 1.00 53.84 36 GLN B N 1
ATOM 3928 C CA . GLN B 2 36 ? 13.592 108.647 3.493 1.00 67.49 36 GLN B CA 1
ATOM 3929 C C . GLN B 2 36 ? 12.216 108.761 4.138 1.00 66.21 36 GLN B C 1
ATOM 3930 O O . GLN B 2 36 ? 12.072 108.535 5.345 1.00 69.62 36 GLN B O 1
ATOM 3936 N N . GLU B 2 37 ? 11.193 109.109 3.354 1.00 63.54 37 GLU B N 1
ATOM 3937 C CA . GLU B 2 37 ? 9.855 109.264 3.916 1.00 66.43 37 GLU B CA 1
ATOM 3938 C C . GLU B 2 37 ? 9.299 107.941 4.428 1.00 62.64 37 GLU B C 1
ATOM 3939 O O . GLU B 2 37 ? 8.520 107.928 5.388 1.00 57.81 37 GLU B O 1
ATOM 3945 N N . ASN B 2 38 ? 9.691 106.824 3.817 1.00 52.75 38 ASN B N 1
ATOM 3946 C CA . ASN B 2 38 ? 9.174 105.513 4.187 1.00 58.10 38 ASN B CA 1
ATOM 3947 C C . ASN B 2 38 ? 10.180 104.681 4.975 1.00 55.37 38 ASN B C 1
ATOM 3948 O O . ASN B 2 38 ? 9.913 103.506 5.253 1.00 53.48 38 ASN B O 1
ATOM 3953 N N . LYS B 2 39 ? 11.320 105.266 5.347 1.00 56.01 39 LYS B N 1
ATOM 3954 C CA . LYS B 2 39 ? 12.331 104.608 6.180 1.00 58.47 39 LYS B CA 1
ATOM 3955 C C . LYS B 2 39 ? 12.750 103.258 5.596 1.00 54.91 39 LYS B C 1
ATOM 3956 O O . LYS B 2 39 ? 12.775 102.235 6.284 1.00 57.42 39 LYS B O 1
ATOM 3962 N N . LEU B 2 40 ? 13.092 103.259 4.305 1.00 56.70 40 LEU B N 1
ATOM 3963 C CA . LEU B 2 40 ? 13.387 102.020 3.595 1.00 50.23 40 LEU B CA 1
ATOM 3964 C C . LEU B 2 40 ? 14.784 101.480 3.869 1.00 56.50 40 LEU B C 1
ATOM 3965 O O . LEU B 2 40 ? 15.043 100.311 3.563 1.00 55.65 40 LEU B O 1
ATOM 3970 N N . GLY B 2 41 ? 15.680 102.280 4.430 1.00 58.04 41 GLY B N 1
ATOM 3971 C CA . GLY B 2 41 ? 16.991 101.801 4.821 1.00 56.93 41 GLY B CA 1
ATOM 3972 C C . GLY B 2 41 ? 18.100 102.426 3.995 1.00 58.67 41 GLY B C 1
ATOM 3973 O O . GLY B 2 41 ? 17.891 103.355 3.209 1.00 59.69 41 GLY B O 1
ATOM 3974 N N . ASP B 2 42 ? 19.308 101.885 4.185 1.00 61.20 42 ASP B N 1
ATOM 3975 C CA . ASP B 2 42 ? 20.499 102.438 3.553 1.00 65.19 42 ASP B CA 1
ATOM 3976 C C . ASP B 2 42 ? 20.619 102.083 2.077 1.00 66.57 42 ASP B C 1
ATOM 3977 O O . ASP B 2 42 ? 21.543 102.568 1.415 1.00 65.92 42 ASP B O 1
ATOM 3982 N N . GLY B 2 43 ? 19.727 101.249 1.548 1.00 67.90 43 GLY B N 1
ATOM 3983 C CA . GLY B 2 43 ? 19.750 100.906 0.145 1.00 58.33 43 GLY B CA 1
ATOM 3984 C C . GLY B 2 43 ? 20.515 99.651 -0.213 1.00 60.94 43 GLY B C 1
ATOM 3985 O O . GLY B 2 43 ? 20.524 99.274 -1.391 1.00 60.49 43 GLY B O 1
ATOM 3986 N N . THR B 2 44 ? 21.160 98.989 0.755 1.00 62.87 44 THR B N 1
ATOM 3987 C CA . THR B 2 44 ? 21.887 97.759 0.455 1.00 65.55 44 THR B CA 1
ATOM 3988 C C . THR B 2 44 ? 20.972 96.550 0.300 1.00 65.28 44 THR B C 1
ATOM 3989 O O . THR B 2 44 ? 21.414 95.525 -0.229 1.00 66.64 44 THR B O 1
ATOM 3993 N N . ASP B 2 45 ? 19.721 96.638 0.752 1.00 63.52 45 ASP B N 1
ATOM 3994 C CA . ASP B 2 45 ? 18.811 95.499 0.758 1.00 66.20 45 ASP B CA 1
ATOM 3995 C C . ASP B 2 45 ? 17.747 95.568 -0.329 1.00 63.28 45 ASP B C 1
ATOM 3996 O O . ASP B 2 45 ? 16.897 94.675 -0.396 1.00 57.78 45 ASP B O 1
ATOM 4001 N N . PHE B 2 46 ? 17.767 96.580 -1.191 1.00 49.24 46 PHE B N 1
ATOM 4002 C CA . PHE B 2 46 ? 16.683 96.717 -2.152 1.00 55.91 46 PHE B CA 1
ATOM 4003 C C . PHE B 2 46 ? 17.128 97.578 -3.325 1.00 54.88 46 PHE B C 1
ATOM 4004 O O . PHE B 2 46 ? 18.152 98.262 -3.276 1.00 49.62 46 PHE B O 1
ATOM 4012 N N . GLN B 2 47 ? 16.333 97.517 -4.390 1.00 62.47 47 GLN B N 1
ATOM 4013 C CA . GLN B 2 47 ? 16.380 98.457 -5.496 1.00 48.00 47 GLN B CA 1
ATOM 4014 C C . GLN B 2 47 ? 15.058 99.207 -5.545 1.00 46.14 47 GLN B C 1
ATOM 4015 O O . GLN B 2 47 ? 14.008 98.664 -5.186 1.00 47.02 47 GLN B O 1
ATOM 4021 N N . LEU B 2 48 ? 15.111 100.460 -5.985 1.00 52.21 48 LEU B N 1
ATOM 4022 C CA . LEU B 2 48 ? 13.920 101.289 -6.123 1.00 46.30 48 LEU B CA 1
ATOM 4023 C C . LEU B 2 48 ? 13.836 101.786 -7.557 1.00 51.94 48 LEU B C 1
ATOM 4024 O O . LEU B 2 48 ? 14.766 102.435 -8.048 1.00 65.52 48 LEU B O 1
ATOM 4029 N N . LYS B 2 49 ? 12.729 101.478 -8.225 1.00 53.98 49 LYS B N 1
ATOM 4030 C CA . LYS B 2 49 ? 12.516 101.873 -9.608 1.00 57.15 49 LYS B CA 1
ATOM 4031 C C . LYS B 2 49 ? 11.186 102.602 -9.727 1.00 57.15 49 LYS B C 1
ATOM 4032 O O . LYS B 2 49 ? 10.222 102.269 -9.033 1.00 51.48 49 LYS B O 1
ATOM 4038 N N . ILE B 2 50 ? 11.149 103.604 -10.605 1.00 66.88 50 ILE B N 1
ATOM 4039 C CA . ILE B 2 50 ? 9.987 104.463 -10.807 1.00 66.94 50 ILE B CA 1
ATOM 4040 C C . ILE B 2 50 ? 9.420 104.195 -12.194 1.00 65.01 50 ILE B C 1
ATOM 4041 O O . ILE B 2 50 ? 10.172 104.064 -13.167 1.00 70.85 50 ILE B O 1
ATOM 4046 N N . TYR B 2 51 ? 8.092 104.122 -12.288 1.00 59.38 51 TYR B N 1
ATOM 4047 C CA . TYR B 2 51 ? 7.421 103.761 -13.529 1.00 55.91 51 TYR B CA 1
ATOM 4048 C C . TYR B 2 51 ? 6.276 104.721 -13.821 1.00 67.80 51 TYR B C 1
ATOM 4049 O O . TYR B 2 51 ? 5.743 105.388 -12.930 1.00 67.88 51 TYR B O 1
ATOM 4058 N N . ASN B 2 52 ? 5.902 104.777 -15.097 1.00 72.46 52 ASN B N 1
ATOM 4059 C CA . ASN B 2 52 ? 4.756 105.553 -15.559 1.00 67.83 52 ASN B CA 1
ATOM 4060 C C . ASN B 2 52 ? 3.488 104.712 -15.446 1.00 64.32 52 ASN B C 1
ATOM 4061 O O . ASN B 2 52 ? 3.454 103.588 -15.961 1.00 65.89 52 ASN B O 1
ATOM 4066 N N . PRO B 2 53 ? 2.435 105.206 -14.787 1.00 67.69 53 PRO B N 1
ATOM 4067 C CA . PRO B 2 53 ? 1.258 104.350 -14.555 1.00 72.15 53 PRO B CA 1
ATOM 4068 C C . PRO B 2 53 ? 0.532 103.946 -15.825 1.00 79.51 53 PRO B C 1
ATOM 4069 O O . PRO B 2 53 ? -0.101 102.883 -15.845 1.00 84.09 53 PRO B O 1
ATOM 4073 N N . ASP B 2 54 ? 0.603 104.751 -16.885 1.00 77.95 54 ASP B N 1
ATOM 4074 C CA . ASP B 2 54 ? -0.135 104.457 -18.111 1.00 88.63 54 ASP B CA 1
ATOM 4075 C C . ASP B 2 54 ? 0.695 103.626 -19.089 1.00 95.23 54 ASP B C 1
ATOM 4076 O O . ASP B 2 54 ? 0.286 102.530 -19.485 1.00 99.26 54 ASP B O 1
ATOM 4081 N N . THR B 2 55 ? 1.859 104.139 -19.487 1.00 91.41 55 THR B N 1
ATOM 4082 C CA . THR B 2 55 ? 2.702 103.449 -20.454 1.00 84.89 55 THR B CA 1
ATOM 4083 C C . THR B 2 55 ? 3.502 102.308 -19.843 1.00 81.65 55 THR B C 1
ATOM 4084 O O . THR B 2 55 ? 4.064 101.501 -20.592 1.00 83.67 55 THR B O 1
ATOM 4088 N N . GLU B 2 56 ? 3.569 102.226 -18.514 1.00 79.59 56 GLU B N 1
ATOM 4089 C CA . GLU B 2 56 ? 4.314 101.192 -17.795 1.00 82.19 56 GLU B CA 1
ATOM 4090 C C . GLU B 2 56 ? 5.804 101.202 -18.131 1.00 80.70 56 GLU B C 1
ATOM 4091 O O . GLU B 2 56 ? 6.494 100.197 -17.934 1.00 78.32 56 GLU B O 1
ATOM 4097 N N . GLU B 2 57 ? 6.320 102.322 -18.629 1.00 79.88 57 GLU B N 1
ATOM 4098 C CA . GLU B 2 57 ? 7.743 102.456 -18.895 1.00 75.98 57 GLU B CA 1
ATOM 4099 C C . GLU B 2 57 ? 8.446 103.051 -17.684 1.00 70.96 57 GLU B C 1
ATOM 4100 O O . GLU B 2 57 ? 7.880 103.861 -16.945 1.00 70.45 57 GLU B O 1
ATOM 4106 N N . GLU B 2 58 ? 9.694 102.637 -17.487 1.00 69.19 58 GLU B N 1
ATOM 4107 C CA . GLU B 2 58 ? 10.462 103.023 -16.314 1.00 65.75 58 GLU B CA 1
ATOM 4108 C C . GLU B 2 58 ? 11.171 104.353 -16.542 1.00 69.58 58 GLU B C 1
ATOM 4109 O O . GLU B 2 58 ? 11.637 104.643 -17.648 1.00 76.92 58 GLU B O 1
ATOM 4115 N N . TYR B 2 59 ? 11.233 105.166 -15.488 1.00 65.16 59 TYR B N 1
ATOM 4116 C CA . TYR B 2 59 ? 12.101 106.342 -15.451 1.00 67.69 59 TYR B CA 1
ATOM 4117 C C . TYR B 2 59 ? 13.505 105.859 -15.102 1.00 66.65 59 TYR B C 1
ATOM 4118 O O . TYR B 2 59 ? 13.916 105.850 -13.940 1.00 65.01 59 TYR B O 1
ATOM 4127 N N . ASP B 2 60 ? 14.250 105.442 -16.125 1.00 65.69 60 ASP B N 1
ATOM 4128 C CA . ASP B 2 60 ? 15.560 104.827 -15.947 1.00 72.08 60 ASP B CA 1
ATOM 4129 C C . ASP B 2 60 ? 16.707 105.831 -15.933 1.00 74.61 60 ASP B C 1
ATOM 4130 O O . ASP B 2 60 ? 17.868 105.419 -15.840 1.00 73.11 60 ASP B O 1
ATOM 4135 N N . ASP B 2 61 ? 16.420 107.128 -16.023 1.00 78.33 61 ASP B N 1
ATOM 4136 C CA . ASP B 2 61 ? 17.446 108.169 -16.013 1.00 72.39 61 ASP B CA 1
ATOM 4137 C C . ASP B 2 61 ? 17.224 109.039 -14.782 1.00 73.35 61 ASP B C 1
ATOM 4138 O O . ASP B 2 61 ? 16.211 109.741 -14.687 1.00 78.84 61 ASP B O 1
ATOM 4143 N N . ASP B 2 62 ? 18.177 109.002 -13.847 1.00 76.49 62 ASP B N 1
ATOM 4144 C CA . ASP B 2 62 ? 18.046 109.752 -12.602 1.00 80.08 62 ASP B CA 1
ATOM 4145 C C . ASP B 2 62 ? 18.119 111.261 -12.798 1.00 78.75 62 ASP B C 1
ATOM 4146 O O . ASP B 2 62 ? 17.778 112.002 -11.870 1.00 72.16 62 ASP B O 1
ATOM 4151 N N . ALA B 2 63 ? 18.553 111.733 -13.967 1.00 78.07 63 ALA B N 1
ATOM 4152 C CA . ALA B 2 63 ? 18.659 113.161 -14.233 1.00 72.72 63 ALA B CA 1
ATOM 4153 C C . ALA B 2 63 ? 17.396 113.752 -14.845 1.00 77.29 63 ALA B C 1
ATOM 4154 O O . ALA B 2 63 ? 17.318 114.976 -15.003 1.00 77.10 63 ALA B O 1
ATOM 4156 N N . PHE B 2 64 ? 16.414 112.924 -15.189 1.00 75.60 64 PHE B N 1
ATOM 4157 C CA . PHE B 2 64 ? 15.184 113.428 -15.782 1.00 74.32 64 PHE B CA 1
ATOM 4158 C C . PHE B 2 64 ? 14.343 114.147 -14.735 1.00 71.07 64 PHE B C 1
ATOM 4159 O O . PHE B 2 64 ? 14.172 113.663 -13.612 1.00 68.95 64 PHE B O 1
ATOM 4167 N N . VAL B 2 65 ? 13.819 115.310 -15.109 1.00 69.37 65 VAL B N 1
ATOM 4168 C CA . VAL B 2 65 ? 13.006 116.126 -14.213 1.00 65.38 65 VAL B CA 1
ATOM 4169 C C . VAL B 2 65 ? 11.540 115.795 -14.454 1.00 67.26 65 VAL B C 1
ATOM 4170 O O . VAL B 2 65 ? 11.005 116.055 -15.539 1.00 70.41 65 VAL B O 1
ATOM 4174 N N . ILE B 2 66 ? 10.888 115.226 -13.447 1.00 65.83 66 ILE B N 1
ATOM 4175 C CA . ILE B 2 66 ? 9.480 114.858 -13.526 1.00 66.68 66 ILE B CA 1
ATOM 4176 C C . ILE B 2 66 ? 8.648 116.085 -13.150 1.00 64.16 66 ILE B C 1
ATOM 4177 O O . ILE B 2 66 ? 8.808 116.597 -12.029 1.00 57.95 66 ILE B O 1
ATOM 4182 N N . PRO B 2 67 ? 7.779 116.575 -14.028 1.00 59.70 67 PRO B N 1
ATOM 4183 C CA . PRO B 2 67 ? 7.022 117.795 -13.721 1.00 61.73 67 PRO B CA 1
ATOM 4184 C C . PRO B 2 67 ? 6.070 117.602 -12.550 1.00 61.97 67 PRO B C 1
ATOM 4185 O O . PRO B 2 67 ? 5.658 116.490 -12.214 1.00 64.92 67 PRO B O 1
ATOM 4189 N N . ARG B 2 68 ? 5.725 118.729 -11.931 1.00 63.42 68 ARG B N 1
ATOM 4190 C CA . ARG B 2 68 ? 4.812 118.734 -10.797 1.00 63.53 68 ARG B CA 1
ATOM 4191 C C . ARG B 2 68 ? 3.471 118.118 -11.179 1.00 66.06 68 ARG B C 1
ATOM 4192 O O . ARG B 2 68 ? 3.072 118.117 -12.347 1.00 66.70 68 ARG B O 1
ATOM 4200 N N . SER B 2 69 ? 2.780 117.583 -10.172 1.00 67.10 69 SER B N 1
ATOM 4201 C CA . SER B 2 69 ? 1.453 116.975 -10.255 1.00 64.20 69 SER B CA 1
ATOM 4202 C C . SER B 2 69 ? 1.453 115.635 -10.982 1.00 66.38 69 SER B C 1
ATOM 4203 O O . SER B 2 69 ? 0.378 115.057 -11.184 1.00 73.58 69 SER B O 1
ATOM 4206 N N . THR B 2 70 ? 2.614 115.118 -11.376 1.00 61.55 70 THR B N 1
ATOM 4207 C CA . THR B 2 70 ? 2.681 113.820 -12.030 1.00 60.44 70 THR B CA 1
ATOM 4208 C C . THR B 2 70 ? 2.431 112.700 -11.024 1.00 53.92 70 THR B C 1
ATOM 4209 O O . THR B 2 70 ? 2.662 112.851 -9.821 1.00 58.24 70 THR B O 1
ATOM 4213 N N . SER B 2 71 ? 1.941 111.570 -11.532 1.00 47.90 71 SER B N 1
ATOM 4214 C CA . SER B 2 71 ? 1.790 110.345 -10.758 1.00 52.12 71 SER B CA 1
ATOM 4215 C C . SER B 2 71 ? 2.728 109.277 -11.304 1.00 57.79 71 SER B C 1
ATOM 4216 O O . SER B 2 71 ? 2.947 109.193 -12.517 1.00 61.39 71 SER B O 1
ATOM 4219 N N . VAL B 2 72 ? 3.287 108.463 -10.407 1.00 55.10 72 VAL B N 1
ATOM 4220 C CA . VAL B 2 72 ? 4.190 107.386 -10.794 1.00 63.59 72 VAL B CA 1
ATOM 4221 C C . VAL B 2 72 ? 3.917 106.164 -9.930 1.00 58.75 72 VAL B C 1
ATOM 4222 O O . VAL B 2 72 ? 3.394 106.261 -8.817 1.00 54.66 72 VAL B O 1
ATOM 4226 N N . ILE B 2 73 ? 4.290 105.004 -10.463 1.00 55.59 73 ILE B N 1
ATOM 4227 C CA . ILE B 2 73 ? 4.245 103.736 -9.745 1.00 58.30 73 ILE B CA 1
ATOM 4228 C C . ILE B 2 73 ? 5.647 103.422 -9.244 1.00 54.95 73 ILE B C 1
ATOM 4229 O O . ILE B 2 73 ? 6.632 103.603 -9.971 1.00 55.68 73 ILE B O 1
ATOM 4234 N N . VAL B 2 74 ? 5.745 102.961 -7.998 1.00 52.82 74 VAL B N 1
ATOM 4235 C CA . VAL B 2 74 ? 7.023 102.648 -7.371 1.00 58.85 74 VAL B CA 1
ATOM 4236 C C . VAL B 2 74 ? 7.084 101.152 -7.093 1.00 53.84 74 VAL B C 1
ATOM 4237 O O . VAL B 2 74 ? 6.101 100.554 -6.642 1.00 52.95 74 VAL B O 1
ATOM 4241 N N . LYS B 2 75 ? 8.244 100.552 -7.360 1.00 45.86 75 LYS B N 1
ATOM 4242 C CA . LYS B 2 75 ? 8.479 99.132 -7.120 1.00 56.41 75 LYS B CA 1
ATOM 4243 C C . LYS B 2 75 ? 9.765 98.965 -6.323 1.00 55.15 75 LYS B C 1
ATOM 4244 O O . LYS B 2 75 ? 10.833 99.401 -6.767 1.00 49.84 75 LYS B O 1
ATOM 4250 N N . ARG B 2 76 ? 9.664 98.341 -5.152 1.00 56.32 76 ARG B N 1
ATOM 4251 C CA . ARG B 2 76 ? 10.825 97.991 -4.342 1.00 51.47 76 ARG B CA 1
ATOM 4252 C C . ARG B 2 76 ? 11.157 96.520 -4.575 1.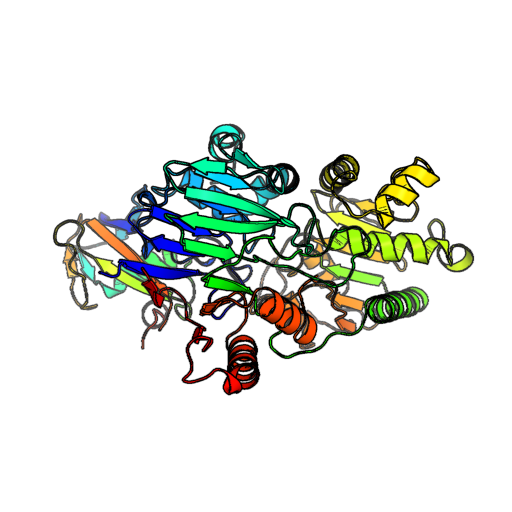00 49.63 76 ARG B C 1
ATOM 4253 O O . ARG B 2 76 ? 10.351 95.640 -4.252 1.00 50.68 76 ARG B O 1
ATOM 4261 N N . SER B 2 77 ? 12.335 96.260 -5.133 1.00 44.92 77 SER B N 1
ATOM 4262 C CA . SER B 2 77 ? 12.770 94.933 -5.536 1.00 51.73 77 SER B CA 1
ATOM 4263 C C . SER B 2 77 ? 14.033 94.536 -4.777 1.00 55.26 77 SER B C 1
ATOM 4264 O O . SER B 2 77 ? 14.689 95.388 -4.166 1.00 55.09 77 SER B O 1
ATOM 4267 N N . PRO B 2 78 ? 14.394 93.248 -4.773 1.00 49.71 78 PRO B N 1
ATOM 4268 C CA . PRO B 2 78 ? 15.631 92.839 -4.094 1.00 49.26 78 PRO B CA 1
ATOM 4269 C C . PRO B 2 78 ? 16.859 93.462 -4.737 1.00 53.60 78 PRO B C 1
ATOM 4270 O O . PRO B 2 78 ? 16.879 93.763 -5.933 1.00 57.40 78 PRO B O 1
ATOM 4274 N N . ALA B 2 79 ? 17.894 93.649 -3.924 1.00 58.15 79 ALA B N 1
ATOM 4275 C CA . ALA B 2 79 ? 19.184 94.065 -4.451 1.00 66.18 79 ALA B CA 1
ATOM 4276 C C . ALA B 2 79 ? 19.823 92.917 -5.223 1.00 67.28 79 ALA B C 1
ATOM 4277 O O . ALA B 2 79 ? 19.771 91.759 -4.801 1.00 55.94 79 ALA B O 1
ATOM 4279 N N . ILE B 2 80 ? 20.418 93.243 -6.365 1.00 66.68 80 ILE B N 1
ATOM 4280 C CA . ILE B 2 80 ? 21.089 92.245 -7.187 1.00 71.34 80 ILE B CA 1
ATOM 4281 C C . ILE B 2 80 ? 22.509 92.018 -6.685 1.00 67.20 80 ILE B C 1
ATOM 4282 O O . ILE B 2 80 ? 23.289 92.962 -6.571 1.00 62.46 80 ILE B O 1
ATOM 4287 N N . LYS B 2 98 ? 25.288 99.524 -9.848 1.00 95.43 99 LYS B N 1
ATOM 4288 C CA . LYS B 2 98 ? 25.611 99.061 -8.504 1.00 97.66 99 LYS B CA 1
ATOM 4289 C C . LYS B 2 98 ? 24.619 97.992 -8.054 1.00 94.83 99 LYS B C 1
ATOM 4290 O O . LYS B 2 98 ? 24.923 97.176 -7.184 1.00 100.30 99 LYS B O 1
ATOM 4296 N N . GLY B 2 99 ? 23.431 98.003 -8.655 1.00 87.75 100 GLY B N 1
ATOM 4297 C CA . GLY B 2 99 ? 22.436 96.988 -8.370 1.00 73.34 100 GLY B CA 1
ATOM 4298 C C . GLY B 2 99 ? 21.712 97.140 -7.054 1.00 62.46 100 GLY B C 1
ATOM 4299 O O . GLY B 2 99 ? 21.128 96.168 -6.567 1.00 56.37 100 GLY B O 1
ATOM 4300 N N . ASN B 2 100 ? 21.735 98.325 -6.456 1.00 61.89 101 ASN B N 1
ATOM 4301 C CA . ASN B 2 100 ? 21.009 98.574 -5.217 1.00 58.63 101 ASN B CA 1
ATOM 4302 C C . ASN B 2 100 ? 20.557 100.030 -5.226 1.00 56.74 101 ASN B C 1
ATOM 4303 O O . ASN B 2 100 ? 20.544 100.681 -6.275 1.00 60.93 101 ASN B O 1
ATOM 4308 N N . ALA B 2 101 ? 20.194 100.548 -4.052 1.00 55.72 102 ALA B N 1
ATOM 4309 C CA . ALA B 2 101 ? 19.667 101.901 -3.924 1.00 61.06 102 ALA B CA 1
ATOM 4310 C C . ALA B 2 101 ? 20.550 102.783 -3.049 1.00 64.73 102 ALA B C 1
ATOM 4311 O O . ALA B 2 101 ? 20.115 103.857 -2.619 1.00 60.85 102 ALA B O 1
ATOM 4313 N N . THR B 2 102 ? 21.786 102.353 -2.785 1.00 56.42 103 THR B N 1
ATOM 4314 C CA . THR B 2 102 ? 22.654 103.088 -1.869 1.00 67.32 103 THR B CA 1
ATOM 4315 C C . THR B 2 102 ? 22.963 104.491 -2.376 1.00 67.36 103 THR B C 1
ATOM 4316 O O . THR B 2 102 ? 23.160 105.408 -1.570 1.00 69.03 103 THR B O 1
ATOM 4320 N N . ARG B 2 103 ? 23.009 104.684 -3.697 1.00 62.08 104 ARG B N 1
ATOM 4321 C CA . ARG B 2 103 ? 23.338 105.999 -4.234 1.00 67.29 104 ARG B CA 1
ATOM 4322 C C . ARG B 2 103 ? 22.273 107.038 -3.910 1.00 66.16 104 ARG B C 1
ATOM 4323 O O . ARG B 2 103 ? 22.583 108.233 -3.880 1.00 71.18 104 ARG B O 1
ATOM 4331 N N . TYR B 2 104 ? 21.035 106.613 -3.661 1.00 67.07 105 TYR B N 1
ATOM 4332 C CA . TYR B 2 104 ? 19.978 107.524 -3.247 1.00 66.38 105 TYR B CA 1
ATOM 4333 C C . TYR B 2 104 ? 19.997 107.797 -1.742 1.00 65.40 105 TYR B C 1
ATOM 4334 O O . TYR B 2 104 ? 19.118 108.507 -1.245 1.00 74.59 105 TYR B O 1
ATOM 4343 N N . VAL B 2 105 ? 20.978 107.263 -1.009 1.00 63.13 106 VAL B N 1
ATOM 4344 C CA . VAL B 2 105 ? 21.105 107.495 0.422 1.00 68.00 106 VAL B CA 1
ATOM 4345 C C . VAL B 2 105 ? 22.405 108.211 0.766 1.00 86.04 106 VAL B C 1
ATOM 4346 O O . VAL B 2 105 ? 22.417 109.102 1.623 1.00 87.36 106 VAL B O 1
ATOM 4350 N N . THR B 2 106 ? 23.499 107.875 0.088 1.00 97.79 107 THR B N 1
ATOM 4351 C CA . THR B 2 106 ? 24.758 108.587 0.301 1.00 113.09 107 THR B CA 1
ATOM 4352 C C . THR B 2 106 ? 24.818 109.861 -0.538 1.00 115.80 107 THR B C 1
ATOM 4353 O O . THR B 2 106 ? 24.886 109.807 -1.766 1.00 114.22 107 THR B O 1
#

CATH classification: 3.60.15.10 (+1 more: 3.40.50.10890)

Secondary structure (DSSP, 8-state):
--EEEEEEEEE-SSSSSS-EEEEEETTEEEEE-----TT--GGGGS--GGGS-GGG--EEE-----HHHHTTHHHHHHHBS--SEEEEEHHHHHHHHHHHHHHHHHHT------SSTHIIIIIT-EEE-BT--EEETTEEEEEEE--SSTT-EEEEEEETTEEEEE--S---SPPSSSPPP---SS--SEEEEE-TTTT-----HHHHHHHHHHHHHHHHHTT--EEEE--SSSSHHHHHHHHHHHHHHTHHHH-TTSS-EEEE-TTHHHHHHHHTT-GGGS-HHHHHHHHHSSS-TTS-SSEEEES-STT----S--EEEES-TT-SSHHHHHHHHHHTTSTT-EEEE-SPPPTTSHHHHHTT--SEEE-SS-TTSEEE--SEEEE---S----HHHHHHHHHHH--SEEEEESS-HHHHHHHHHHHHHHT-TTTTSTTPPEEE-PPTT--EEEEE-/-EEEEEEETTBSS-EEEEESSSEEEHHHHHHHHHHHTT--SSTTEEEEEE-TTT--B---TT-EEETT-EEEEEEEE----SSGGGT-

B-factor: mean 72.22, std 27.22, range [31.59, 212.39]